Protein AF-A0AAE0LJ92-F1 (afdb_monomer_lite)

Organism: NCBI:txid36881

Sequence (411 aa):
MALRVVSTETVKILVSGDVKGQFKKLFSSVDKVNKKAGPFAALFCVGQFFGATGETDELLPYLEGSKTIPVPTYFIYGNEISSSGIAELLGHRMEAGGELCPNLTFLGRQGIKEISGLSVCFLSGRYDDESYREPKKSLEGDSIDTCYHESEVDELIAKASESFVVGHDILLTSEWGQGFHRLLPLEASIPMHGPLERAGSPAVARLASEADFRYHFVGTLNVHYQLAPFQNKVHSTRLYGMGALGNAGKVKAMQGFSVPPVKTAPRSAFAEEKEKATLNPYTRAPTAHGEADEEEVPEAPHTEEDYNVQNISAPGESMQCSVQSILGNAAAKFDVEDAGAGGPQAPNARVFGAMSQAQAKQLHDEQAAAEAEAREMAEAAKAPKRVSLYQFNQPKPKGKRGGNSPKRVKW

pLDDT: mean 73.05, std 26.52, range [24.22, 98.81]

Radius of gyration: 30.48 Å; chains: 1; bounding box: 136×65×80 Å

Structure (mmCIF, N/CA/C/O backbone):
data_AF-A0AAE0LJ92-F1
#
_entry.id   AF-A0AAE0LJ92-F1
#
loop_
_atom_site.group_PDB
_atom_site.id
_atom_site.type_symbol
_atom_site.label_atom_id
_atom_site.label_alt_id
_atom_site.label_comp_id
_atom_site.label_asym_id
_atom_site.label_entity_id
_atom_site.label_seq_id
_atom_site.pdbx_PDB_ins_code
_atom_site.Cartn_x
_atom_site.Cartn_y
_atom_site.Cartn_z
_atom_site.occupancy
_atom_site.B_iso_or_equiv
_atom_site.auth_seq_id
_atom_site.auth_comp_id
_atom_site.auth_asym_id
_atom_site.auth_atom_id
_atom_site.pdbx_PDB_model_num
ATOM 1 N N . MET A 1 1 ? -17.964 13.940 37.380 1.00 41.47 1 MET A N 1
ATOM 2 C CA . MET A 1 1 ? -17.075 13.709 36.221 1.00 41.47 1 MET A CA 1
ATOM 3 C C . MET A 1 1 ? -17.784 12.767 35.266 1.00 41.47 1 MET A C 1
ATOM 5 O O . MET A 1 1 ? -17.975 11.612 35.615 1.00 41.47 1 MET A O 1
ATOM 9 N N . ALA A 1 2 ? -18.258 13.262 34.123 1.00 37.03 2 ALA A N 1
ATOM 10 C CA . ALA A 1 2 ? -18.837 12.397 33.100 1.00 37.03 2 ALA A CA 1
ATOM 11 C C . ALA A 1 2 ? -17.706 11.575 32.466 1.00 37.03 2 ALA A C 1
ATOM 13 O O . ALA A 1 2 ? -16.767 12.157 31.920 1.00 37.03 2 ALA A O 1
ATOM 14 N N . LEU A 1 3 ? -17.776 10.242 32.564 1.00 39.53 3 LEU A N 1
ATOM 15 C CA . LEU A 1 3 ? -16.951 9.357 31.746 1.00 39.53 3 LEU A CA 1
ATOM 16 C C . LEU A 1 3 ? -17.258 9.686 30.285 1.00 39.53 3 LEU A C 1
ATOM 18 O O . LEU A 1 3 ? -18.355 9.428 29.790 1.00 39.53 3 LEU A O 1
ATOM 22 N N . ARG A 1 4 ? -16.293 10.311 29.611 1.00 42.41 4 ARG A N 1
ATOM 23 C CA . ARG A 1 4 ? -16.346 10.539 28.173 1.00 42.41 4 ARG A CA 1
ATOM 24 C C . ARG A 1 4 ? -16.295 9.154 27.536 1.00 42.41 4 ARG A C 1
ATOM 26 O O . ARG A 1 4 ? -15.264 8.491 27.588 1.00 42.41 4 ARG A O 1
ATOM 33 N N . VAL A 1 5 ? -17.422 8.696 26.997 1.00 44.03 5 VAL A N 1
ATOM 34 C CA . VAL A 1 5 ? -17.447 7.550 26.087 1.00 44.03 5 VAL A CA 1
ATOM 35 C C . VAL A 1 5 ? -16.518 7.932 24.940 1.00 44.03 5 VAL A C 1
ATOM 37 O O . VAL A 1 5 ? -16.826 8.846 24.175 1.00 44.03 5 VAL A O 1
ATOM 40 N N . VAL A 1 6 ? -15.331 7.326 24.887 1.00 47.19 6 VAL A N 1
ATOM 41 C CA . VAL A 1 6 ? -14.399 7.521 23.777 1.00 47.19 6 VAL A CA 1
ATOM 42 C C . VAL A 1 6 ? -15.048 6.846 22.577 1.00 47.19 6 VAL A C 1
ATOM 44 O O . VAL A 1 6 ? -15.003 5.627 22.433 1.00 47.19 6 VAL A O 1
ATOM 47 N N . SER A 1 7 ? -15.757 7.643 21.781 1.00 45.09 7 SER A N 1
ATOM 48 C CA . SER A 1 7 ? -16.254 7.247 20.469 1.00 45.09 7 SER A CA 1
ATOM 49 C C . SER A 1 7 ? -15.072 6.713 19.662 1.00 45.09 7 SER A C 1
ATOM 51 O O . SER A 1 7 ? -14.090 7.425 19.453 1.00 45.09 7 SER A O 1
ATOM 53 N N . THR A 1 8 ? -15.136 5.452 19.244 1.00 57.91 8 THR A N 1
ATOM 54 C CA . THR A 1 8 ? -14.176 4.851 18.318 1.00 57.91 8 THR A CA 1
ATOM 55 C C . THR A 1 8 ? -14.492 5.340 16.911 1.00 57.91 8 THR A C 1
ATOM 57 O O . THR A 1 8 ? -15.072 4.622 16.100 1.00 57.91 8 THR A O 1
ATOM 60 N N . GLU A 1 9 ? -14.156 6.597 16.622 1.00 83.75 9 GLU A N 1
ATOM 61 C CA . GLU A 1 9 ? -14.313 7.137 15.275 1.00 83.75 9 GLU A CA 1
ATOM 62 C C . GLU A 1 9 ? -13.369 6.396 14.326 1.00 83.75 9 GLU A C 1
ATOM 64 O O . GLU A 1 9 ? -12.151 6.561 14.348 1.00 83.75 9 GLU A O 1
ATOM 69 N N . THR A 1 10 ? -13.945 5.508 13.520 1.00 91.75 10 THR A N 1
ATOM 70 C CA . THR A 1 10 ? -13.221 4.797 12.470 1.00 91.75 10 THR A CA 1
ATOM 71 C C . THR A 1 10 ? -13.106 5.666 11.230 1.00 91.75 10 THR A C 1
ATOM 73 O O . THR A 1 10 ? -14.090 6.277 10.805 1.00 91.75 10 THR A O 1
ATOM 76 N N . VAL A 1 11 ? -11.956 5.621 10.571 1.00 96.31 11 VAL A N 1
ATOM 77 C CA . VAL A 1 11 ? -11.729 6.277 9.284 1.00 96.31 11 VAL A CA 1
ATOM 78 C C . VAL A 1 11 ? -12.131 5.324 8.160 1.00 96.31 11 VAL A C 1
ATOM 80 O O . VAL A 1 11 ? -11.648 4.192 8.080 1.00 96.31 11 VAL A O 1
ATOM 83 N N . LYS A 1 12 ? -13.039 5.766 7.284 1.00 97.56 12 LYS A N 1
ATOM 84 C CA . LYS A 1 12 ? -13.438 5.000 6.097 1.00 97.56 12 LYS A CA 1
ATOM 85 C C . LYS A 1 12 ? -12.435 5.214 4.970 1.00 97.56 12 LYS A C 1
ATOM 87 O O . LYS A 1 12 ? -12.285 6.338 4.500 1.00 97.56 12 LYS A O 1
ATOM 92 N N . ILE A 1 13 ? -11.823 4.140 4.486 1.00 98.50 13 ILE A N 1
ATOM 93 C CA . ILE A 1 13 ? -10.860 4.175 3.376 1.00 98.50 13 ILE A CA 1
ATOM 94 C C . ILE A 1 13 ? -11.278 3.220 2.259 1.00 98.50 13 ILE A C 1
ATOM 96 O O . ILE A 1 13 ? -11.990 2.243 2.503 1.00 98.50 13 ILE A O 1
ATOM 100 N N . LEU A 1 14 ? -10.824 3.490 1.040 1.00 98.38 14 LEU A N 1
ATOM 101 C CA . LEU A 1 14 ? -10.830 2.541 -0.068 1.00 98.38 14 LEU A CA 1
ATOM 102 C C . LEU A 1 14 ? -9.412 2.045 -0.316 1.00 98.38 14 LEU A C 1
ATOM 104 O O . LEU A 1 14 ? -8.452 2.796 -0.182 1.00 98.38 14 LEU A O 1
ATOM 108 N N . VAL A 1 15 ? -9.296 0.790 -0.728 1.00 98.56 15 VAL A N 1
ATOM 109 C CA . VAL A 1 15 ? -8.042 0.214 -1.205 1.00 98.56 15 VAL A CA 1
ATOM 110 C C . VAL A 1 15 ? -8.288 -0.394 -2.576 1.00 98.56 15 VAL A C 1
ATOM 112 O O . VAL A 1 15 ? -9.278 -1.110 -2.758 1.00 98.56 15 VAL A O 1
ATOM 115 N N . SER A 1 16 ? -7.402 -0.101 -3.523 1.00 98.31 16 SER A N 1
ATOM 116 C CA . SER A 1 16 ? -7.317 -0.728 -4.840 1.00 98.31 16 SER A CA 1
ATOM 117 C C . SER A 1 16 ? -6.001 -1.491 -4.954 1.00 98.31 16 SER A C 1
ATOM 119 O O . SER A 1 16 ? -4.976 -0.979 -4.515 1.00 98.31 16 SER A O 1
ATOM 121 N N . GLY A 1 17 ? -6.030 -2.681 -5.551 1.00 97.38 17 GLY A N 1
ATOM 122 C CA . GLY A 1 17 ? -4.827 -3.364 -6.035 1.00 97.38 17 GLY A CA 1
ATOM 123 C C . GLY A 1 17 ? -4.329 -2.753 -7.342 1.00 97.38 17 GLY A C 1
ATOM 124 O O . GLY A 1 17 ? -4.585 -1.574 -7.610 1.00 97.38 17 GLY A O 1
ATOM 125 N N . ASP A 1 18 ? -3.691 -3.575 -8.179 1.00 95.88 18 ASP A N 1
ATOM 126 C CA . ASP A 1 18 ? -3.011 -3.111 -9.389 1.00 95.88 18 ASP A CA 1
ATOM 127 C C . ASP A 1 18 ? -3.967 -2.363 -10.325 1.00 95.88 18 ASP A C 1
ATOM 129 O O . ASP A 1 18 ? -4.952 -2.914 -10.824 1.00 95.88 18 ASP A O 1
ATOM 133 N N . VAL A 1 19 ? -3.674 -1.092 -10.575 1.00 95.81 19 VAL A N 1
ATOM 134 C CA . VAL A 1 19 ? -4.451 -0.224 -11.461 1.00 95.81 19 VAL A CA 1
ATOM 135 C C . VAL A 1 19 ? -4.045 -0.429 -12.915 1.00 95.81 19 VAL A C 1
ATOM 137 O O . VAL A 1 19 ? -4.914 -0.392 -13.791 1.00 95.81 19 VAL A O 1
ATOM 140 N N . LYS A 1 20 ? -2.753 -0.681 -13.169 1.00 93.62 20 LYS A N 1
ATOM 141 C CA . LYS A 1 20 ? -2.188 -0.924 -14.505 1.00 93.62 20 LYS A CA 1
ATOM 142 C C . LYS A 1 20 ? -2.614 0.128 -15.542 1.00 93.62 20 LYS A C 1
ATOM 144 O O . LYS A 1 20 ? -3.001 -0.215 -16.655 1.00 93.62 20 LYS A O 1
ATOM 149 N N . GLY A 1 21 ? -2.653 1.404 -15.151 1.00 93.31 21 GLY A N 1
ATOM 150 C CA . GLY A 1 21 ? -3.035 2.510 -16.038 1.00 93.31 21 GLY A CA 1
ATOM 151 C C . GLY A 1 21 ? -4.532 2.635 -16.368 1.00 93.31 21 GLY A C 1
ATOM 152 O O . GLY A 1 21 ? -4.916 3.554 -17.084 1.00 93.31 21 GLY A O 1
ATOM 153 N N . GLN A 1 22 ? -5.416 1.778 -15.833 1.00 94.06 22 GLN A N 1
ATOM 154 C CA . GLN A 1 22 ? -6.868 1.825 -16.099 1.00 94.06 22 GLN A CA 1
ATOM 155 C C . GLN A 1 22 ? -7.587 2.941 -15.304 1.00 94.06 22 GLN A C 1
ATOM 157 O O . GLN A 1 22 ? -8.557 2.691 -14.573 1.00 94.06 22 GLN A O 1
ATOM 162 N N . PHE A 1 23 ? -7.129 4.189 -15.420 1.00 95.62 23 PHE A N 1
ATOM 163 C CA . PHE A 1 23 ? -7.570 5.319 -14.595 1.00 95.62 23 PHE A CA 1
ATOM 164 C C . PHE A 1 23 ? -9.049 5.669 -14.785 1.00 95.62 23 PHE A C 1
ATOM 166 O O . PHE A 1 23 ? -9.761 5.942 -13.814 1.00 95.62 23 PHE A O 1
ATOM 173 N N . LYS A 1 24 ? -9.577 5.585 -16.013 1.00 94.81 24 LYS A N 1
ATOM 174 C CA . LYS A 1 24 ? -11.007 5.807 -16.282 1.00 94.81 24 LYS A CA 1
ATOM 175 C C . LYS A 1 24 ? -11.878 4.815 -15.515 1.00 94.81 24 LYS A C 1
ATOM 177 O O . LYS A 1 24 ? -12.923 5.182 -14.968 1.00 94.81 24 LYS A O 1
ATOM 182 N N . LYS A 1 25 ? -11.457 3.551 -15.468 1.00 95.56 25 LYS A N 1
ATOM 183 C CA . LYS A 1 25 ? -12.170 2.482 -14.763 1.00 95.56 25 LYS A CA 1
ATOM 184 C C . LYS A 1 25 ? -12.041 2.622 -13.254 1.00 95.56 25 LYS A C 1
ATOM 186 O O . LYS A 1 25 ? -13.049 2.451 -12.561 1.00 95.56 25 LYS A O 1
ATOM 191 N N . LEU A 1 26 ? -10.841 2.948 -12.770 1.00 97.56 26 LEU A N 1
ATOM 192 C CA . LEU A 1 26 ? -10.567 3.224 -11.363 1.00 97.56 26 LEU A CA 1
ATOM 193 C C . LEU A 1 26 ? -11.515 4.314 -10.863 1.00 97.56 26 LEU A C 1
ATOM 195 O O . LEU A 1 26 ? -12.398 4.030 -10.055 1.00 97.56 26 LEU A O 1
ATOM 199 N N . PHE A 1 27 ? -11.416 5.530 -11.402 1.00 97.62 27 PHE A N 1
ATOM 200 C CA . PHE A 1 27 ? -12.156 6.674 -10.873 1.00 97.62 27 PHE A CA 1
ATOM 201 C C . PHE A 1 27 ? -13.670 6.567 -11.090 1.00 97.62 27 PHE A C 1
ATOM 203 O O . PHE A 1 27 ? -14.437 6.960 -10.212 1.00 97.62 27 PHE A O 1
ATOM 210 N N . SER A 1 28 ? -14.132 5.934 -12.178 1.00 96.62 28 SER A N 1
ATOM 211 C CA . SER A 1 28 ? -15.562 5.624 -12.343 1.00 96.62 28 SER A CA 1
ATOM 212 C C . SER A 1 28 ? -16.078 4.646 -11.280 1.00 96.62 28 SER A C 1
ATOM 214 O O . SER A 1 28 ? -17.209 4.779 -10.808 1.00 96.62 28 SER A O 1
ATOM 216 N N . SER A 1 29 ? -15.271 3.653 -10.895 1.00 96.50 29 SER A N 1
ATOM 217 C CA . SER A 1 29 ? -15.634 2.695 -9.845 1.00 96.50 29 SER A CA 1
ATOM 218 C C . SER A 1 29 ? -15.606 3.350 -8.466 1.00 96.50 29 SER A C 1
ATOM 220 O O . SER A 1 29 ? -16.541 3.159 -7.688 1.00 96.50 29 SER A O 1
ATOM 222 N N . VAL A 1 30 ? -14.592 4.176 -8.194 1.00 97.88 30 VAL A N 1
ATOM 223 C CA . VAL A 1 30 ? -14.462 4.944 -6.948 1.00 97.88 30 VAL A CA 1
ATOM 224 C C . VAL A 1 30 ? -15.658 5.871 -6.764 1.00 97.88 30 VAL A C 1
ATOM 226 O O . VAL A 1 30 ? -16.274 5.838 -5.706 1.00 97.88 30 VAL A O 1
ATOM 229 N N . ASP A 1 31 ? -16.052 6.632 -7.789 1.00 97.56 31 ASP A N 1
ATOM 230 C CA . ASP A 1 31 ? -17.214 7.527 -7.723 1.00 97.56 31 ASP A CA 1
ATOM 231 C C . ASP A 1 31 ? -18.503 6.771 -7.351 1.00 97.56 31 ASP A C 1
ATOM 233 O O . ASP A 1 31 ? -19.229 7.158 -6.432 1.00 97.56 31 ASP A O 1
ATOM 237 N N . LYS A 1 32 ? -18.756 5.624 -7.997 1.00 97.00 32 LYS A N 1
ATOM 238 C CA . LYS A 1 32 ? -19.926 4.777 -7.703 1.00 97.00 32 LYS A CA 1
ATOM 239 C C . LYS A 1 32 ? -19.907 4.240 -6.274 1.00 97.00 32 LYS A C 1
ATOM 241 O O . LYS A 1 32 ? -20.937 4.251 -5.598 1.00 97.00 32 LYS A O 1
ATOM 246 N N . VAL A 1 33 ? -18.758 3.741 -5.817 1.00 96.69 33 VAL A N 1
ATOM 247 C CA . VAL A 1 33 ? -18.619 3.173 -4.470 1.00 96.69 33 VAL A CA 1
ATOM 248 C C . VAL A 1 33 ? -18.719 4.271 -3.413 1.00 96.69 33 VAL A C 1
ATOM 250 O O . VAL A 1 33 ? -19.423 4.084 -2.422 1.00 96.69 33 VAL A O 1
ATOM 253 N N . ASN A 1 34 ? -18.109 5.434 -3.646 1.00 97.00 34 ASN A N 1
ATOM 254 C CA . ASN A 1 34 ? -18.162 6.580 -2.743 1.00 97.00 34 ASN A CA 1
ATOM 255 C C . ASN A 1 34 ? -19.590 7.116 -2.586 1.00 97.00 34 ASN A C 1
ATOM 257 O O . ASN A 1 34 ? -20.046 7.308 -1.463 1.00 97.00 34 ASN A O 1
ATOM 261 N N . LYS A 1 35 ? -20.354 7.233 -3.679 1.00 96.81 35 LYS A N 1
ATOM 262 C CA . LYS A 1 35 ? -21.781 7.604 -3.621 1.00 96.81 35 LYS A CA 1
ATOM 263 C C . LYS A 1 35 ? -22.635 6.599 -2.845 1.00 96.81 35 LYS A C 1
ATOM 265 O O . LYS A 1 35 ? -23.624 6.982 -2.232 1.00 96.81 35 LYS A O 1
ATOM 270 N N . LYS A 1 36 ? -22.276 5.311 -2.883 1.00 96.31 36 LYS A N 1
ATOM 271 C CA . LYS A 1 36 ? -23.058 4.237 -2.253 1.00 96.31 36 LYS A CA 1
ATOM 272 C C . LYS A 1 36 ? -22.719 4.005 -0.778 1.00 96.31 36 LYS A C 1
ATOM 274 O O . LYS A 1 36 ? -23.617 3.707 0.002 1.00 96.31 36 LYS A O 1
ATOM 279 N N . ALA A 1 37 ? -21.439 4.041 -0.416 1.00 94.19 37 ALA A N 1
AT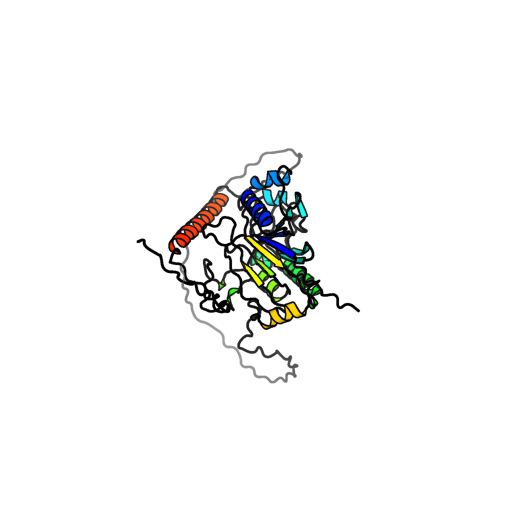OM 280 C CA . ALA A 1 37 ? -20.940 3.588 0.888 1.00 94.19 37 ALA A CA 1
ATOM 281 C C . ALA A 1 37 ? -20.030 4.606 1.600 1.00 94.19 37 ALA A C 1
ATOM 283 O O . ALA A 1 37 ? -19.603 4.364 2.738 1.00 94.19 37 ALA A O 1
ATOM 284 N N . GLY A 1 38 ? -19.737 5.727 0.937 1.00 92.62 38 GLY A N 1
ATOM 285 C CA . GLY A 1 38 ? -18.906 6.799 1.458 1.00 92.62 38 GLY A CA 1
ATOM 286 C C . GLY A 1 38 ? -19.625 7.703 2.474 1.00 92.62 38 GLY A C 1
ATOM 287 O O . GLY A 1 38 ? -20.641 7.306 3.055 1.00 92.62 38 GLY A O 1
ATOM 288 N N . PRO A 1 39 ? -19.084 8.906 2.728 1.00 95.38 39 PRO A N 1
ATOM 289 C CA . PRO A 1 39 ? -17.839 9.417 2.149 1.00 95.38 39 PRO A CA 1
ATOM 290 C C . PRO A 1 39 ? -16.621 8.606 2.620 1.00 95.38 39 PRO A C 1
ATOM 292 O O . PRO A 1 39 ? -16.528 8.236 3.791 1.00 95.38 39 PRO A O 1
ATOM 295 N N . PHE A 1 40 ? -15.707 8.301 1.698 1.00 97.75 40 PHE A N 1
ATOM 296 C CA . PHE A 1 40 ? -14.386 7.757 2.021 1.00 97.75 40 PHE A CA 1
ATOM 297 C C . PHE A 1 40 ? -13.382 8.899 2.169 1.00 97.75 40 PHE A C 1
ATOM 299 O O . PHE A 1 40 ? -13.394 9.838 1.377 1.00 97.75 40 PHE A O 1
ATOM 306 N N . ALA A 1 41 ? -12.524 8.810 3.181 1.00 98.06 41 ALA A N 1
ATOM 307 C CA . ALA A 1 41 ? -11.525 9.829 3.483 1.00 98.06 41 ALA A CA 1
ATOM 308 C C . ALA A 1 41 ? -10.308 9.753 2.548 1.00 98.06 41 ALA A C 1
ATOM 310 O O . ALA A 1 41 ? -9.746 10.784 2.193 1.00 98.06 41 ALA A O 1
ATOM 311 N N . ALA A 1 42 ? -9.927 8.541 2.136 1.00 98.44 42 ALA A N 1
ATOM 312 C CA . ALA A 1 42 ? -8.786 8.293 1.263 1.00 98.44 42 ALA A CA 1
ATOM 313 C C . ALA A 1 42 ? -8.989 7.025 0.419 1.00 98.44 42 ALA A C 1
ATOM 315 O O . ALA A 1 42 ? -9.688 6.092 0.831 1.00 98.44 42 ALA A O 1
ATOM 316 N N . LEU A 1 43 ? -8.347 6.992 -0.747 1.00 98.75 43 LEU A N 1
ATOM 317 C CA . LEU A 1 43 ? -8.131 5.814 -1.579 1.00 98.75 43 LEU A CA 1
ATOM 318 C C . LEU A 1 43 ? -6.633 5.495 -1.602 1.00 98.75 43 LEU A C 1
ATOM 320 O O . LEU A 1 43 ? -5.845 6.341 -2.004 1.00 98.75 43 LEU A O 1
ATOM 324 N N . PHE A 1 44 ? -6.256 4.273 -1.238 1.00 98.81 44 PHE A N 1
ATOM 325 C CA . PHE A 1 44 ? -4.891 3.765 -1.375 1.00 98.81 44 PHE A CA 1
ATOM 326 C C . PHE A 1 44 ? -4.804 2.797 -2.554 1.00 98.81 44 PHE A C 1
ATOM 328 O O . PHE A 1 44 ? -5.530 1.804 -2.588 1.00 98.81 44 PHE A O 1
ATOM 335 N N . CYS A 1 45 ? -3.934 3.075 -3.520 1.00 98.44 45 CYS A N 1
ATOM 336 C CA . CYS A 1 45 ? -3.631 2.167 -4.624 1.00 98.44 45 CYS A CA 1
ATOM 337 C C . CYS A 1 45 ? -2.300 1.462 -4.342 1.00 98.44 45 CYS A C 1
ATOM 339 O O . CYS A 1 45 ? -1.273 2.126 -4.199 1.00 98.44 45 CYS A O 1
ATOM 341 N N . VAL A 1 46 ? -2.344 0.133 -4.237 1.00 97.50 46 VAL A N 1
ATOM 342 C CA . VAL A 1 46 ? -1.182 -0.737 -4.007 1.00 97.50 46 VAL A CA 1
ATOM 343 C C . VAL A 1 46 ? -0.894 -1.587 -5.240 1.00 97.50 46 VAL A C 1
ATOM 345 O O . VAL A 1 46 ? -1.800 -1.877 -6.021 1.00 97.50 46 VAL A O 1
ATOM 348 N N . GLY A 1 47 ? 0.354 -2.022 -5.401 1.00 92.81 47 GLY A N 1
ATOM 349 C CA . GLY A 1 47 ? 0.791 -2.733 -6.601 1.00 92.81 47 GLY A CA 1
ATOM 350 C C . GLY A 1 47 ? 1.115 -1.778 -7.747 1.00 92.81 47 GLY A C 1
ATOM 351 O O . GLY A 1 47 ? 1.516 -0.639 -7.522 1.00 92.81 47 GLY A O 1
ATOM 352 N N . GLN A 1 48 ? 0.946 -2.250 -8.981 1.00 93.88 48 GLN A N 1
ATOM 353 C CA . GLN A 1 48 ? 1.270 -1.469 -10.177 1.00 93.88 48 GLN A CA 1
ATOM 354 C C . GLN A 1 48 ? 0.208 -0.396 -10.429 1.00 93.88 48 GLN A C 1
ATOM 356 O O . GLN A 1 48 ? -0.952 -0.711 -10.721 1.00 93.88 48 GLN A O 1
ATOM 361 N N . PHE A 1 49 ? 0.586 0.876 -10.341 1.00 95.00 49 PHE A N 1
ATOM 362 C CA . PHE A 1 49 ? -0.331 1.992 -10.552 1.00 95.00 49 PHE A CA 1
ATOM 363 C C . PHE A 1 49 ? -0.442 2.362 -12.036 1.00 95.00 49 PHE A C 1
ATOM 365 O O . PHE A 1 49 ? -1.547 2.493 -12.575 1.00 95.00 49 PHE A O 1
ATOM 372 N N . PHE A 1 50 ? 0.696 2.477 -12.716 1.00 93.12 50 PHE A N 1
ATOM 373 C CA . PHE A 1 50 ? 0.753 2.833 -14.134 1.00 93.12 50 PHE A CA 1
ATOM 374 C C . PHE A 1 50 ? 0.734 1.602 -15.051 1.00 93.12 50 PHE A C 1
ATOM 376 O O . PHE A 1 50 ? 0.852 0.463 -14.601 1.00 93.12 50 PHE A O 1
ATOM 383 N N . GLY A 1 51 ? 0.520 1.829 -16.348 1.00 88.50 51 GLY A N 1
ATOM 384 C CA . GLY A 1 51 ? 0.617 0.782 -17.365 1.00 88.50 51 GLY A CA 1
ATOM 385 C C . GLY A 1 51 ? 2.074 0.444 -17.686 1.00 88.50 51 GLY A C 1
ATOM 386 O O . GLY A 1 51 ? 2.939 1.314 -17.632 1.00 88.50 51 GLY A O 1
ATOM 387 N N . ALA A 1 52 ? 2.339 -0.806 -18.072 1.00 80.62 52 ALA A N 1
ATOM 388 C CA . ALA A 1 52 ? 3.688 -1.274 -18.406 1.00 80.62 52 ALA A CA 1
ATOM 389 C C . ALA A 1 52 ? 4.323 -0.524 -19.594 1.00 80.62 52 ALA A C 1
ATOM 391 O O . ALA A 1 52 ? 5.543 -0.431 -19.682 1.00 80.62 52 ALA A O 1
ATOM 392 N N . THR A 1 53 ? 3.505 0.026 -20.495 1.00 77.25 53 THR A N 1
ATOM 393 C CA . THR A 1 53 ? 3.957 0.789 -21.667 1.00 77.25 53 THR A CA 1
ATOM 394 C C . THR A 1 53 ? 4.290 2.249 -21.357 1.00 77.25 53 THR A C 1
ATOM 396 O O . THR A 1 53 ? 4.739 2.966 -22.245 1.00 77.25 53 THR A O 1
ATOM 399 N N . GLY A 1 54 ? 4.079 2.715 -20.120 1.00 71.50 54 GLY A N 1
ATOM 400 C CA . GLY A 1 54 ? 4.320 4.114 -19.758 1.00 71.50 54 GLY A CA 1
ATOM 401 C C . GLY A 1 54 ? 3.276 5.099 -20.274 1.00 71.50 54 GLY A C 1
ATOM 402 O O . GLY A 1 54 ? 3.439 6.307 -20.110 1.00 71.50 54 GLY A O 1
ATOM 403 N N . GLU A 1 55 ? 2.201 4.608 -20.890 1.00 75.12 55 GLU A N 1
ATOM 404 C CA . GLU A 1 55 ? 1.127 5.447 -21.410 1.00 75.12 55 GLU A CA 1
ATOM 405 C C . GLU A 1 55 ? 0.357 6.110 -20.264 1.00 75.12 55 GLU A C 1
ATOM 407 O O . GLU A 1 55 ? -0.119 5.458 -19.328 1.00 75.12 55 GLU A O 1
ATOM 412 N N . THR A 1 56 ? 0.220 7.433 -20.350 1.00 80.88 56 THR A N 1
ATOM 413 C CA . THR A 1 56 ? -0.482 8.251 -19.350 1.00 80.88 56 THR A CA 1
ATOM 414 C C . THR A 1 56 ? -1.679 8.999 -19.940 1.00 80.88 56 THR A C 1
ATOM 416 O O . THR A 1 56 ? -2.277 9.831 -19.261 1.00 80.88 56 THR A O 1
ATOM 419 N N . ASP A 1 57 ? -2.110 8.651 -21.157 1.00 86.81 57 ASP A N 1
ATOM 420 C CA . ASP A 1 57 ? -3.202 9.312 -21.888 1.00 86.81 57 ASP A CA 1
ATOM 421 C C . ASP A 1 57 ? -4.518 9.353 -21.098 1.00 86.81 57 ASP A C 1
ATOM 423 O O . ASP A 1 57 ? -5.219 10.365 -21.074 1.00 86.81 57 ASP A O 1
ATOM 427 N N . GLU A 1 58 ? -4.858 8.268 -20.390 1.00 91.31 58 GLU A N 1
ATOM 428 C CA . GLU A 1 58 ? -6.048 8.238 -19.531 1.00 91.31 58 GLU A CA 1
ATOM 429 C C . GLU A 1 58 ? -5.927 9.150 -18.298 1.00 91.31 58 GLU A C 1
ATOM 431 O O . GLU A 1 58 ? -6.952 9.530 -17.718 1.00 91.31 58 GLU A O 1
ATOM 436 N N . LEU A 1 59 ? -4.699 9.490 -17.894 1.00 92.06 59 LEU A N 1
ATOM 437 C CA . LEU A 1 59 ? -4.397 10.354 -16.758 1.00 92.06 59 LEU A CA 1
ATOM 438 C C . LEU A 1 59 ? -4.373 11.840 -17.146 1.00 92.06 59 LEU A C 1
ATOM 440 O O . LEU A 1 59 ? -4.764 12.665 -16.319 1.00 92.06 59 LEU A O 1
ATOM 444 N N . LEU A 1 60 ? -3.998 12.179 -18.389 1.00 92.81 60 LEU A N 1
ATOM 445 C CA . LEU A 1 60 ? -3.875 13.564 -18.881 1.00 92.81 60 LEU A CA 1
ATOM 446 C C . LEU A 1 60 ? -5.075 14.462 -18.524 1.00 92.81 60 LEU A C 1
ATOM 448 O O . LEU A 1 60 ? -4.851 15.528 -17.951 1.00 92.81 60 LEU A O 1
ATOM 452 N N . PRO A 1 61 ? -6.348 14.046 -18.710 1.00 95.44 61 PRO A N 1
ATOM 453 C CA . PRO A 1 61 ? -7.488 14.896 -18.364 1.00 95.44 61 PRO A CA 1
ATOM 454 C C . PRO A 1 61 ? -7.550 15.287 -16.880 1.00 95.44 61 PRO A C 1
ATOM 456 O O . PRO A 1 61 ? -8.107 16.327 -16.537 1.00 95.44 61 PRO A O 1
ATOM 459 N N . TYR A 1 62 ? -7.017 14.451 -15.986 1.00 95.75 62 TYR A N 1
ATOM 460 C CA . TYR A 1 62 ? -6.962 14.741 -14.553 1.00 95.75 62 TYR A CA 1
ATOM 461 C C . TYR A 1 62 ? -5.780 15.654 -14.216 1.00 95.75 62 TYR A C 1
ATOM 463 O O . TYR A 1 62 ? -5.936 16.567 -13.409 1.00 95.75 62 TYR A O 1
ATOM 471 N N . LEU A 1 63 ? -4.634 15.455 -14.878 1.00 93.50 63 LEU A N 1
ATOM 472 C CA . LEU A 1 63 ? -3.452 16.311 -14.728 1.00 93.50 63 LEU A CA 1
ATOM 473 C C . LEU A 1 63 ? -3.728 17.746 -15.194 1.00 93.50 63 LEU A C 1
ATOM 475 O O . LEU A 1 63 ? -3.368 18.700 -14.512 1.00 93.50 63 LEU A O 1
ATOM 479 N N . GLU A 1 64 ? -4.434 17.896 -16.314 1.00 94.56 64 GLU A N 1
ATOM 480 C CA . GLU A 1 64 ? -4.849 19.188 -16.876 1.00 94.56 64 GLU A CA 1
ATOM 481 C C . GLU A 1 64 ? -6.042 19.817 -16.133 1.00 94.56 64 GLU A C 1
ATOM 483 O O . GLU A 1 64 ? -6.415 20.959 -16.396 1.00 94.56 64 GLU A O 1
ATOM 488 N N . GLY A 1 65 ? -6.682 19.073 -15.223 1.00 93.88 65 GLY A N 1
ATOM 489 C CA . GLY A 1 65 ? -7.829 19.540 -14.443 1.00 93.88 65 GLY A CA 1
ATOM 490 C C . GLY A 1 65 ? -9.170 19.550 -15.189 1.00 93.88 65 GLY A C 1
ATOM 491 O O . GLY A 1 65 ? -10.162 20.044 -14.652 1.00 93.88 65 GLY A O 1
ATOM 492 N N . SER A 1 66 ? -9.252 18.979 -16.395 1.00 95.56 66 SER A N 1
ATOM 493 C CA . SER A 1 66 ? -10.526 18.818 -17.118 1.00 95.56 66 SER A CA 1
ATOM 494 C C . SER A 1 66 ? -11.437 17.748 -16.496 1.00 95.56 66 SER A C 1
ATOM 496 O O . SER A 1 66 ? -12.656 17.771 -16.685 1.00 95.56 66 SER A O 1
ATOM 498 N N . LYS A 1 67 ? -10.869 16.823 -15.712 1.00 96.06 67 LYS A N 1
ATOM 499 C CA . LYS A 1 67 ? -11.594 15.878 -14.856 1.00 96.06 67 LYS A CA 1
ATOM 500 C C . LYS A 1 67 ? -11.118 15.965 -13.415 1.00 96.06 67 LYS A C 1
ATOM 502 O O . LYS A 1 67 ? -9.956 16.236 -13.141 1.00 96.06 67 LYS A O 1
ATOM 507 N N . THR A 1 68 ? -12.021 15.654 -12.492 1.00 96.50 68 THR A N 1
ATOM 508 C CA . THR A 1 68 ? -11.735 15.632 -11.058 1.00 96.50 68 THR A CA 1
ATOM 509 C C . THR A 1 68 ? -11.674 14.207 -10.525 1.00 96.50 68 THR A C 1
ATOM 511 O O . THR A 1 68 ? -12.375 13.306 -10.996 1.00 96.50 68 THR A O 1
ATOM 514 N N . ILE A 1 69 ? -10.831 14.006 -9.516 1.00 97.56 69 ILE A N 1
ATOM 515 C CA . ILE A 1 69 ? -10.710 12.736 -8.804 1.00 97.56 69 ILE A CA 1
ATOM 516 C C . ILE A 1 69 ? -11.627 12.785 -7.569 1.00 97.56 69 ILE A C 1
ATOM 518 O O . ILE A 1 69 ? -11.501 13.702 -6.751 1.00 97.56 69 ILE A O 1
ATOM 522 N N . PRO A 1 70 ? -12.572 11.833 -7.424 1.00 96.44 70 PRO A N 1
ATOM 523 C CA . PRO A 1 70 ? -13.689 11.938 -6.477 1.00 96.44 70 PRO A CA 1
ATOM 524 C C . PRO A 1 70 ? -13.311 11.731 -5.002 1.00 96.44 70 PRO A C 1
ATOM 526 O O . PRO A 1 70 ? -14.098 12.077 -4.124 1.00 96.44 70 PRO A O 1
ATOM 529 N N . VAL A 1 71 ? -12.157 11.119 -4.725 1.00 98.06 71 VAL A N 1
ATOM 530 C CA . VAL A 1 71 ? -11.645 10.822 -3.377 1.00 98.06 71 VAL A CA 1
ATOM 531 C C . VAL A 1 71 ? -10.134 11.074 -3.383 1.00 98.06 71 VAL A C 1
ATOM 533 O O . VAL A 1 71 ? -9.494 10.636 -4.341 1.00 98.06 71 VAL A O 1
ATOM 536 N N . PRO A 1 72 ? -9.545 11.714 -2.351 1.00 98.56 72 PRO A N 1
ATOM 537 C CA . PRO A 1 72 ? -8.092 11.844 -2.225 1.00 98.56 72 PRO A CA 1
ATOM 538 C C . PRO A 1 72 ? -7.395 10.495 -2.425 1.00 98.56 72 PRO A C 1
ATOM 540 O O . PRO A 1 72 ? -7.633 9.546 -1.678 1.00 98.56 72 PRO A O 1
ATOM 543 N N . THR A 1 73 ? -6.597 10.393 -3.483 1.00 98.69 73 THR A N 1
ATOM 544 C CA . THR A 1 73 ? -5.996 9.150 -3.964 1.00 98.69 73 THR A CA 1
ATOM 545 C C . THR A 1 73 ? -4.497 9.182 -3.731 1.00 98.69 73 THR A C 1
ATOM 547 O O . THR A 1 73 ? -3.801 10.079 -4.198 1.00 98.69 73 THR A O 1
ATOM 550 N N . TYR A 1 74 ? -4.007 8.171 -3.031 1.00 98.75 74 TYR A N 1
ATOM 551 C CA . TYR A 1 74 ? -2.609 7.974 -2.697 1.00 98.75 74 TYR A CA 1
ATOM 552 C C . TYR A 1 74 ? -2.138 6.676 -3.328 1.00 98.75 74 TYR A C 1
ATOM 554 O O . TYR A 1 74 ? -2.832 5.661 -3.237 1.00 98.75 74 TYR A O 1
ATOM 562 N N . PHE A 1 75 ? -0.972 6.690 -3.959 1.00 98.31 75 PHE A N 1
ATOM 563 C CA . PHE A 1 75 ? -0.439 5.495 -4.600 1.00 98.31 75 PHE A CA 1
ATOM 564 C C . PHE A 1 75 ? 1.031 5.264 -4.265 1.00 98.31 75 PHE A C 1
ATOM 566 O O . PHE A 1 75 ? 1.799 6.203 -4.028 1.00 98.31 75 PHE A O 1
ATOM 573 N N . ILE A 1 76 ? 1.377 3.983 -4.258 1.00 97.38 76 ILE A N 1
ATOM 574 C CA . ILE A 1 76 ? 2.731 3.461 -4.434 1.00 97.38 76 ILE A CA 1
ATOM 575 C C . ILE A 1 76 ? 2.836 2.860 -5.839 1.00 97.38 76 ILE A C 1
ATOM 577 O O . ILE A 1 76 ? 1.828 2.744 -6.537 1.00 97.38 76 ILE A O 1
ATOM 581 N N . TYR A 1 77 ? 4.042 2.484 -6.245 1.00 92.94 77 TYR A N 1
ATOM 582 C CA . TYR A 1 77 ? 4.291 1.839 -7.534 1.00 92.94 77 TYR A CA 1
ATOM 583 C C . TYR A 1 77 ? 4.959 0.473 -7.355 1.00 92.94 77 TYR A C 1
ATOM 585 O O . TYR A 1 77 ? 5.514 0.180 -6.292 1.00 92.94 77 TYR A O 1
ATOM 593 N N . GLY A 1 78 ? 4.905 -0.369 -8.386 1.00 90.38 78 GLY A N 1
ATOM 594 C CA . GLY A 1 78 ? 5.589 -1.659 -8.451 1.00 90.38 78 GLY A CA 1
ATOM 595 C C . GLY A 1 78 ? 6.899 -1.569 -9.232 1.00 90.38 78 GLY A C 1
ATOM 596 O O . GLY A 1 78 ? 7.896 -1.062 -8.740 1.00 90.38 78 GLY A O 1
ATOM 597 N N . ASN A 1 79 ? 6.916 -2.080 -10.457 1.00 84.69 79 ASN A N 1
ATOM 598 C CA . ASN A 1 79 ? 8.098 -2.124 -11.324 1.00 84.69 79 ASN A CA 1
ATOM 599 C C . ASN A 1 79 ? 7.913 -1.380 -12.653 1.00 84.69 79 ASN A C 1
ATOM 601 O O . ASN A 1 79 ? 8.788 -1.401 -13.513 1.00 84.69 79 ASN A O 1
ATOM 605 N N . GLU A 1 80 ? 6.767 -0.728 -12.820 1.00 84.25 80 GLU A N 1
ATOM 606 C CA . GLU A 1 80 ? 6.298 -0.147 -14.074 1.00 84.25 80 GLU A CA 1
ATOM 607 C C . GLU A 1 80 ? 6.931 1.211 -14.420 1.00 84.25 80 GLU A C 1
ATOM 609 O O . GLU A 1 80 ? 6.706 1.741 -15.505 1.00 84.25 80 GLU A O 1
ATOM 614 N N . ILE A 1 81 ? 7.738 1.783 -13.521 1.00 76.81 81 ILE A N 1
ATOM 615 C CA . ILE A 1 81 ? 8.330 3.124 -13.684 1.00 76.81 81 ILE A CA 1
ATOM 616 C C . ILE A 1 81 ? 9.547 3.128 -14.624 1.00 76.81 81 ILE A C 1
ATOM 618 O O . ILE A 1 81 ? 10.032 4.185 -15.010 1.00 76.81 81 ILE A O 1
ATOM 622 N N . SER A 1 82 ? 10.014 1.965 -15.080 1.00 68.19 82 SER A N 1
ATOM 623 C CA . SER A 1 82 ? 11.156 1.864 -16.002 1.00 68.19 82 SER A CA 1
ATOM 624 C C . SER A 1 82 ? 10.927 2.516 -17.377 1.00 68.19 82 SER A C 1
ATOM 626 O O . SER A 1 82 ? 11.871 2.656 -18.153 1.00 68.19 82 SER A O 1
ATOM 628 N N . SER A 1 83 ? 9.699 2.939 -17.691 1.00 67.12 83 SER A N 1
ATOM 629 C CA . SER A 1 83 ? 9.372 3.683 -18.909 1.00 67.12 83 SER A CA 1
ATOM 630 C C . SER A 1 83 ? 9.574 5.198 -18.735 1.00 67.12 83 SER A C 1
ATOM 632 O O . SER A 1 83 ? 9.167 5.799 -17.738 1.00 67.12 83 SER A O 1
ATOM 634 N N . SER A 1 84 ? 10.182 5.840 -19.740 1.00 63.47 84 SER A N 1
ATOM 635 C CA . SER A 1 84 ? 10.639 7.240 -19.673 1.00 63.47 84 SER A CA 1
ATOM 636 C C . SER A 1 84 ? 9.535 8.250 -19.333 1.00 63.47 84 SER A C 1
ATOM 638 O O . SER A 1 84 ? 9.787 9.210 -18.611 1.00 63.47 84 SER A O 1
ATOM 640 N N . GLY A 1 85 ? 8.300 8.022 -19.793 1.00 77.75 85 GLY A N 1
ATOM 641 C CA . GLY A 1 85 ? 7.185 8.947 -19.560 1.00 77.75 85 GLY A CA 1
ATOM 642 C C . GLY A 1 85 ? 6.739 9.033 -18.096 1.00 77.75 85 GLY A C 1
ATOM 643 O O . GLY A 1 85 ? 6.417 10.114 -17.607 1.00 77.75 85 GLY A O 1
ATOM 644 N N . ILE A 1 86 ? 6.746 7.914 -17.363 1.00 81.94 86 ILE A N 1
ATOM 645 C CA . ILE A 1 86 ? 6.323 7.898 -15.950 1.00 81.94 86 ILE A CA 1
ATOM 646 C C . ILE A 1 86 ? 7.396 8.533 -15.070 1.00 81.94 86 ILE A C 1
ATOM 648 O O . ILE A 1 86 ? 7.093 9.288 -14.144 1.00 81.94 86 ILE A O 1
ATOM 652 N N . ALA A 1 87 ? 8.653 8.237 -15.371 1.00 81.12 87 ALA A N 1
ATOM 653 C CA . ALA A 1 87 ? 9.789 8.826 -14.695 1.00 81.12 87 ALA A CA 1
ATOM 654 C C . ALA A 1 87 ? 9.807 10.351 -14.788 1.00 81.12 87 ALA A C 1
ATOM 656 O O . ALA A 1 87 ? 9.976 11.020 -13.772 1.00 81.12 87 ALA A O 1
ATOM 657 N N . GLU A 1 88 ? 9.572 10.901 -15.981 1.00 82.69 88 GLU A N 1
ATOM 658 C CA . GLU A 1 88 ? 9.465 12.345 -16.188 1.00 82.69 88 GLU A CA 1
ATOM 659 C C . GLU A 1 88 ? 8.269 12.936 -15.426 1.00 82.69 88 GLU A C 1
ATOM 661 O O . GLU A 1 88 ? 8.403 13.955 -14.744 1.00 82.69 88 GLU A O 1
ATOM 666 N N . LEU A 1 89 ? 7.115 12.255 -15.461 1.00 86.12 89 LEU A N 1
ATOM 667 C CA . LEU A 1 89 ? 5.912 12.671 -14.735 1.00 86.12 89 LEU A CA 1
ATOM 668 C C . LEU A 1 89 ? 6.157 12.777 -13.223 1.00 86.12 89 LEU A C 1
ATOM 670 O O . LEU A 1 89 ? 5.666 13.703 -12.565 1.00 86.12 89 LEU A O 1
ATOM 674 N N . LEU A 1 90 ? 6.891 11.828 -12.646 1.00 87.31 90 LEU A N 1
ATOM 675 C CA . LEU A 1 90 ? 7.209 11.845 -11.222 1.00 87.31 90 LEU A CA 1
ATOM 676 C C . LEU A 1 90 ? 8.353 12.816 -10.922 1.00 87.31 90 LEU A C 1
ATOM 678 O O . LEU A 1 90 ? 8.246 13.583 -9.964 1.00 87.31 90 LEU A O 1
ATOM 682 N N . GLY A 1 91 ? 9.388 12.856 -11.760 1.00 85.94 91 GLY A N 1
ATOM 683 C CA . GLY A 1 91 ? 10.495 13.804 -11.692 1.00 85.94 91 GLY A CA 1
ATOM 684 C C . GLY A 1 91 ? 11.067 13.933 -10.278 1.00 85.94 91 GLY A C 1
ATOM 685 O O . GLY A 1 91 ? 11.391 12.946 -9.621 1.00 85.94 91 GLY A O 1
ATOM 686 N N . HIS A 1 92 ? 11.113 15.162 -9.760 1.00 84.31 92 HIS A N 1
ATOM 687 C CA . HIS A 1 92 ? 11.611 15.459 -8.408 1.00 84.31 92 HIS A CA 1
ATOM 688 C C . HIS A 1 92 ? 10.818 14.787 -7.268 1.00 84.31 92 HIS A C 1
ATOM 690 O O . HIS A 1 92 ? 11.300 14.726 -6.139 1.00 84.31 92 HIS A O 1
ATOM 696 N N . ARG A 1 93 ? 9.605 14.283 -7.534 1.00 89.50 93 ARG A N 1
ATOM 697 C CA . ARG A 1 93 ? 8.779 13.571 -6.545 1.00 89.50 93 ARG A CA 1
ATOM 698 C C . ARG A 1 93 ? 9.198 12.118 -6.365 1.00 89.50 93 ARG A C 1
ATOM 700 O O . ARG A 1 93 ? 8.655 11.479 -5.469 1.00 89.50 93 ARG A O 1
ATOM 707 N N . MET A 1 94 ? 10.120 11.593 -7.179 1.00 87.12 94 MET A N 1
ATOM 708 C CA . MET A 1 94 ? 10.524 10.186 -7.115 1.00 87.12 94 MET A CA 1
ATOM 709 C C . MET A 1 94 ? 10.919 9.752 -5.704 1.00 87.12 94 MET A C 1
ATOM 711 O O . MET A 1 94 ? 10.492 8.686 -5.282 1.00 87.12 94 MET A O 1
ATOM 715 N N . GLU A 1 95 ? 11.639 10.593 -4.959 1.00 87.62 95 GLU A N 1
ATOM 716 C CA . GLU A 1 95 ? 12.081 10.305 -3.589 1.00 87.62 95 GLU A CA 1
ATOM 717 C C . GLU A 1 95 ? 10.972 10.497 -2.547 1.00 87.62 95 GLU A C 1
ATOM 719 O O . GLU A 1 95 ? 10.436 9.534 -1.993 1.00 87.62 95 GLU A O 1
ATOM 724 N N . ALA A 1 96 ? 10.606 11.754 -2.280 1.00 90.75 96 ALA A N 1
ATOM 725 C CA . ALA A 1 96 ? 9.738 12.127 -1.160 1.00 90.75 96 ALA A CA 1
ATOM 726 C C . ALA A 1 96 ? 8.232 11.975 -1.452 1.00 90.75 96 ALA A C 1
ATOM 728 O O . ALA A 1 96 ? 7.388 12.182 -0.566 1.00 90.75 96 ALA A O 1
ATOM 729 N N . GLY A 1 97 ? 7.879 11.640 -2.692 1.00 94.25 97 GLY A N 1
ATOM 730 C CA . GLY A 1 97 ? 6.515 11.725 -3.184 1.00 94.25 97 GLY A CA 1
ATOM 731 C C . GLY A 1 97 ? 6.069 13.167 -3.409 1.00 94.25 97 GLY A C 1
ATOM 732 O O . GLY A 1 97 ? 6.819 14.126 -3.239 1.00 94.25 97 GLY A O 1
ATOM 733 N N . GLY A 1 98 ? 4.809 13.327 -3.789 1.00 96.19 98 GLY A N 1
ATOM 734 C CA . GLY A 1 98 ? 4.199 14.633 -3.989 1.00 96.19 98 GLY A CA 1
ATOM 735 C C . GLY A 1 98 ? 2.873 14.541 -4.723 1.00 96.19 98 GLY A C 1
ATOM 736 O O . GLY A 1 98 ? 2.523 13.505 -5.290 1.00 96.19 98 GLY A O 1
ATOM 737 N N . GLU A 1 99 ? 2.129 15.638 -4.695 1.00 96.81 99 GLU A N 1
ATOM 738 C CA . GLU A 1 99 ? 0.894 15.765 -5.461 1.00 96.81 99 GLU A CA 1
ATOM 739 C C . GLU A 1 99 ? 1.229 15.912 -6.955 1.00 96.81 99 GLU A C 1
ATOM 741 O O . GLU A 1 99 ? 2.091 16.710 -7.336 1.00 96.81 99 GLU A O 1
ATOM 746 N N . LEU A 1 100 ? 0.587 15.093 -7.791 1.00 94.81 100 LEU A N 1
ATOM 747 C CA . LEU A 1 100 ? 0.685 15.168 -9.253 1.00 94.81 100 LEU A CA 1
ATOM 748 C C . LEU A 1 100 ? -0.374 16.126 -9.801 1.00 94.81 100 LEU A C 1
ATOM 750 O O . LEU A 1 100 ? -0.094 16.936 -10.679 1.00 94.81 100 LEU A O 1
ATOM 754 N N . CYS A 1 101 ? -1.589 16.020 -9.272 1.00 95.56 101 CYS A N 1
ATOM 755 C CA . CYS A 1 101 ? -2.728 16.880 -9.565 1.00 95.56 101 CYS A CA 1
ATOM 756 C C . CYS A 1 101 ? -3.701 16.840 -8.376 1.00 95.56 101 CYS A C 1
ATOM 758 O O . CYS A 1 101 ? -3.562 15.954 -7.528 1.00 95.56 101 CYS A O 1
ATOM 760 N N . PRO A 1 102 ? -4.712 17.727 -8.315 1.00 97.38 102 PRO A N 1
ATOM 761 C CA . PRO A 1 102 ? -5.668 17.748 -7.213 1.00 97.38 102 PRO A CA 1
ATOM 762 C C . PRO A 1 102 ? -6.237 16.360 -6.896 1.00 97.38 102 PRO A C 1
ATOM 764 O O . PRO A 1 102 ? -6.806 15.701 -7.772 1.00 97.38 102 PRO A O 1
ATOM 767 N N . ASN A 1 103 ? -6.106 15.938 -5.634 1.00 97.62 103 ASN A N 1
ATOM 768 C CA . ASN A 1 103 ? -6.532 14.627 -5.115 1.00 97.62 103 ASN A CA 1
ATOM 769 C C . ASN A 1 103 ? -5.755 13.408 -5.657 1.00 97.62 103 ASN A C 1
ATOM 771 O O . ASN A 1 103 ? -6.233 12.285 -5.486 1.00 97.62 103 ASN A O 1
ATOM 775 N N . LEU A 1 104 ? -4.576 13.578 -6.262 1.00 98.19 104 LEU A N 1
ATOM 776 C CA . LEU A 1 104 ? -3.695 12.472 -6.647 1.00 98.19 104 LEU A CA 1
ATOM 777 C C . LEU A 1 104 ? -2.265 12.694 -6.167 1.00 98.19 104 LEU A C 1
ATOM 779 O O . LEU A 1 104 ? -1.543 13.546 -6.683 1.00 98.19 104 LEU A O 1
ATOM 783 N N . THR A 1 105 ? -1.835 11.851 -5.236 1.00 98.38 105 THR A N 1
ATOM 784 C CA . THR A 1 105 ? -0.556 11.996 -4.547 1.00 98.38 105 THR A CA 1
ATOM 785 C C . THR A 1 105 ? 0.256 10.715 -4.631 1.00 98.38 105 THR A C 1
ATOM 787 O O . THR A 1 105 ? -0.170 9.654 -4.173 1.00 98.38 105 THR A O 1
ATOM 790 N N . PHE A 1 106 ? 1.470 10.830 -5.161 1.00 97.81 106 PHE A N 1
ATOM 791 C CA . PHE A 1 106 ? 2.479 9.793 -5.025 1.00 97.81 106 PHE A CA 1
ATOM 792 C C . PHE A 1 106 ? 3.053 9.833 -3.604 1.00 97.81 106 PHE A C 1
ATOM 794 O O . PHE A 1 106 ? 3.444 10.901 -3.123 1.00 97.81 106 PHE A O 1
ATOM 801 N N . LEU A 1 107 ? 3.102 8.695 -2.908 1.00 98.00 107 LEU A N 1
ATOM 802 C CA . LEU A 1 107 ? 3.573 8.662 -1.521 1.00 98.00 107 LEU A CA 1
ATOM 803 C C . LEU A 1 107 ? 5.090 8.832 -1.385 1.00 98.00 107 LEU A C 1
ATOM 805 O O . LEU A 1 107 ? 5.515 9.437 -0.402 1.00 98.00 107 LEU A O 1
ATOM 809 N N . GLY A 1 108 ? 5.873 8.399 -2.373 1.00 95.25 108 GLY A N 1
ATOM 810 C CA . GLY A 1 108 ? 7.340 8.382 -2.340 1.00 95.25 108 GLY A CA 1
ATOM 811 C C . GLY A 1 108 ? 7.898 6.960 -2.413 1.00 95.25 108 GLY A C 1
ATOM 812 O O . GLY A 1 108 ? 7.135 5.993 -2.506 1.00 95.25 108 GLY A O 1
ATOM 813 N N . ARG A 1 109 ? 9.229 6.819 -2.364 1.00 93.69 109 ARG A N 1
ATOM 814 C CA . ARG A 1 109 ? 9.885 5.494 -2.379 1.00 93.69 109 ARG A CA 1
ATOM 815 C C . ARG A 1 109 ? 9.569 4.691 -1.127 1.00 93.69 109 ARG A C 1
ATOM 817 O O . ARG A 1 109 ? 9.096 3.568 -1.219 1.00 93.69 109 ARG A O 1
ATOM 824 N N . GLN A 1 110 ? 9.781 5.290 0.036 1.00 96.50 110 GLN A N 1
ATOM 825 C CA . GLN A 1 110 ? 9.493 4.686 1.331 1.00 96.50 110 GLN A CA 1
ATOM 826 C C . GLN A 1 110 ? 9.175 5.771 2.354 1.00 96.50 110 GLN A C 1
ATOM 828 O O . GLN A 1 110 ? 9.614 6.917 2.211 1.00 96.50 110 GLN A O 1
ATOM 833 N N . GLY A 1 111 ? 8.425 5.420 3.391 1.00 97.38 111 GLY A N 1
ATOM 834 C CA . GLY A 1 111 ? 8.281 6.286 4.551 1.00 97.38 111 GLY A CA 1
ATOM 835 C C . GLY A 1 111 ? 7.004 6.057 5.334 1.00 97.38 111 GLY A C 1
ATOM 836 O O . GLY A 1 111 ? 6.300 5.061 5.171 1.00 97.38 111 GLY A O 1
ATOM 837 N N . ILE A 1 112 ? 6.716 7.025 6.201 1.00 97.62 112 ILE A N 1
ATOM 838 C CA . ILE A 1 112 ? 5.539 7.045 7.065 1.00 97.62 112 ILE A CA 1
ATOM 839 C C . ILE A 1 112 ? 4.870 8.406 6.900 1.00 97.62 112 ILE A C 1
ATOM 841 O O . ILE A 1 112 ? 5.523 9.443 7.033 1.00 97.62 112 ILE A O 1
ATOM 845 N N . LYS A 1 113 ? 3.574 8.419 6.579 1.00 97.38 113 LYS A N 1
ATOM 846 C CA . LYS A 1 113 ? 2.778 9.645 6.422 1.00 97.38 113 LYS A CA 1
ATOM 847 C C . LYS A 1 113 ? 1.489 9.564 7.227 1.00 97.38 113 LYS A C 1
ATOM 849 O O . LYS A 1 113 ? 0.876 8.509 7.347 1.00 97.38 113 LYS A O 1
ATOM 854 N N . GLU A 1 114 ? 1.062 10.708 7.748 1.00 97.38 114 GLU A N 1
ATOM 855 C CA . GLU A 1 114 ? -0.234 10.855 8.408 1.00 97.38 114 GLU A CA 1
ATOM 856 C C . GLU A 1 114 ? -1.289 11.254 7.379 1.00 97.38 114 GLU A C 1
ATOM 858 O O . GLU A 1 114 ? -1.220 12.333 6.790 1.00 97.38 114 GLU A O 1
ATOM 863 N N . ILE A 1 115 ? -2.263 10.377 7.148 1.00 97.44 115 ILE A N 1
ATOM 864 C CA . ILE A 1 115 ? -3.281 10.541 6.109 1.00 97.44 115 ILE A CA 1
ATOM 865 C C . ILE A 1 115 ? -4.649 10.349 6.744 1.00 97.44 115 ILE A C 1
ATOM 867 O O . ILE A 1 115 ? -4.978 9.271 7.233 1.00 97.44 115 ILE A O 1
ATOM 871 N N . SER A 1 116 ? -5.454 11.413 6.760 1.00 95.12 116 SER A N 1
ATOM 872 C CA . SER A 1 116 ? -6.808 11.397 7.336 1.00 95.12 116 SER A CA 1
ATOM 873 C C . SER A 1 116 ? -6.862 10.880 8.786 1.00 95.12 116 SER A C 1
ATOM 875 O O . SER A 1 116 ? -7.831 10.235 9.179 1.00 95.12 116 SER A O 1
ATOM 877 N N . GLY A 1 117 ? -5.817 11.152 9.577 1.00 94.19 117 GLY A N 1
ATOM 878 C CA . GLY A 1 117 ? -5.690 10.699 10.968 1.00 94.19 117 GLY A CA 1
ATOM 879 C C . GLY A 1 117 ? -5.169 9.268 11.144 1.00 94.19 117 GLY A C 1
ATOM 880 O O . GLY A 1 117 ? -5.146 8.786 12.274 1.00 94.19 117 GLY A O 1
ATOM 881 N N . LEU A 1 118 ? -4.767 8.602 10.057 1.00 97.06 118 LEU A N 1
ATOM 882 C CA . LEU A 1 118 ? -4.122 7.290 10.068 1.00 97.06 118 LEU A CA 1
ATOM 883 C C . LEU A 1 118 ? -2.614 7.426 9.843 1.00 97.06 118 LEU A C 1
ATOM 885 O O . LEU A 1 118 ? -2.186 8.176 8.964 1.00 97.06 118 LEU A O 1
ATOM 889 N N . SER A 1 119 ? -1.827 6.643 10.573 1.00 97.19 119 SER A N 1
ATOM 890 C CA . SER A 1 119 ? -0.389 6.494 10.350 1.00 97.19 119 SER A CA 1
ATOM 891 C C . SER A 1 119 ? -0.131 5.418 9.291 1.00 97.19 119 SER A C 1
ATOM 893 O O . SER A 1 119 ? -0.409 4.236 9.517 1.00 97.19 119 SER A O 1
ATOM 895 N N . VAL A 1 120 ? 0.359 5.828 8.119 1.00 98.50 120 VAL A N 1
ATOM 896 C CA . VAL A 1 120 ? 0.511 4.981 6.929 1.00 98.50 120 VAL A CA 1
ATOM 897 C C . VAL A 1 120 ? 1.989 4.809 6.588 1.00 98.50 120 VAL A C 1
ATOM 899 O O . VAL A 1 120 ? 2.623 5.737 6.086 1.00 98.50 120 VAL A O 1
ATOM 902 N N . CYS A 1 121 ? 2.517 3.613 6.831 1.00 98.38 121 CYS A N 1
ATOM 903 C CA . CYS A 1 121 ? 3.804 3.141 6.332 1.00 98.38 121 CYS A CA 1
ATOM 904 C C . CYS A 1 121 ? 3.656 2.679 4.879 1.00 98.38 121 CYS A C 1
ATOM 906 O O . CYS A 1 121 ? 2.653 2.058 4.515 1.00 98.38 121 CYS A O 1
ATOM 908 N N . PHE A 1 122 ? 4.655 2.932 4.042 1.00 98.50 122 PHE A N 1
ATOM 909 C CA . PHE A 1 122 ? 4.633 2.495 2.650 1.00 98.50 122 PHE A CA 1
ATOM 910 C C . PHE A 1 122 ? 6.031 2.174 2.124 1.00 98.50 122 PHE A C 1
ATOM 912 O O . PHE A 1 122 ? 7.012 2.797 2.529 1.00 98.50 122 PHE A O 1
ATOM 919 N N . LEU A 1 123 ? 6.087 1.219 1.196 1.00 98.00 123 LEU A N 1
ATOM 920 C CA . LEU A 1 123 ? 7.270 0.853 0.422 1.00 98.00 123 LEU A CA 1
ATOM 921 C C . LEU A 1 123 ? 6.849 0.644 -1.038 1.00 98.00 123 LEU A C 1
ATOM 923 O O . LEU A 1 123 ? 6.069 -0.260 -1.350 1.00 98.00 123 LEU A O 1
ATOM 927 N N . SER A 1 124 ? 7.344 1.513 -1.912 1.00 95.88 124 SER A N 1
ATOM 928 C CA . SER A 1 124 ? 7.197 1.425 -3.363 1.00 95.88 124 SER A CA 1
ATOM 929 C C . SER A 1 124 ? 8.360 0.646 -3.964 1.00 95.88 124 SER A C 1
ATOM 931 O O . SER A 1 124 ? 9.462 0.658 -3.421 1.00 95.88 124 SER A O 1
ATOM 933 N N . GLY A 1 125 ? 8.129 0.035 -5.120 1.00 93.62 125 GLY A N 1
ATOM 934 C CA . GLY A 1 125 ? 9.141 -0.707 -5.855 1.00 93.62 125 GLY A CA 1
ATOM 935 C C . GLY A 1 125 ? 8.908 -2.211 -5.849 1.00 93.62 125 GLY A C 1
ATOM 936 O O . GLY A 1 125 ? 7.873 -2.716 -5.396 1.00 93.62 125 GLY A O 1
ATOM 937 N N . ARG A 1 126 ? 9.912 -2.920 -6.358 1.00 93.38 126 ARG A N 1
ATOM 938 C CA . ARG A 1 126 ? 10.006 -4.381 -6.344 1.00 93.38 126 ARG A CA 1
ATOM 939 C C . ARG A 1 126 ? 11.295 -4.847 -5.685 1.00 93.38 126 ARG A C 1
ATOM 941 O O . ARG A 1 126 ? 12.301 -4.140 -5.687 1.00 93.38 126 ARG A O 1
ATOM 948 N N . TYR A 1 127 ? 11.273 -6.077 -5.213 1.00 94.94 127 TYR A N 1
ATOM 949 C CA . TYR A 1 127 ? 12.453 -6.804 -4.823 1.00 94.94 127 TYR A CA 1
ATOM 950 C C . TYR A 1 127 ? 13.196 -7.316 -6.050 1.00 94.94 127 TYR A C 1
ATOM 952 O O . TYR A 1 127 ? 12.620 -7.840 -7.012 1.00 94.94 127 TYR A O 1
ATOM 960 N N . ASP A 1 128 ? 14.505 -7.182 -5.972 1.00 93.81 128 ASP A N 1
ATOM 961 C CA . ASP A 1 128 ? 15.460 -7.787 -6.872 1.00 93.81 128 ASP A CA 1
ATOM 962 C C . ASP A 1 128 ? 16.698 -8.111 -6.039 1.00 93.81 128 ASP A C 1
ATOM 964 O O . ASP A 1 128 ? 17.188 -7.251 -5.316 1.00 93.81 128 ASP A O 1
ATOM 968 N N . ASP A 1 129 ? 17.139 -9.366 -6.058 1.00 92.94 129 ASP A N 1
ATOM 969 C CA . ASP A 1 129 ? 18.138 -9.873 -5.109 1.00 92.94 129 ASP A CA 1
ATOM 970 C C . ASP A 1 129 ? 19.512 -9.202 -5.292 1.00 92.94 129 ASP A C 1
ATOM 972 O O . ASP A 1 129 ? 20.190 -8.899 -4.308 1.00 92.94 129 ASP A O 1
ATOM 976 N N . GLU A 1 130 ? 19.889 -8.919 -6.542 1.00 91.88 130 GLU A N 1
ATOM 977 C CA . GLU A 1 130 ? 21.113 -8.191 -6.880 1.00 91.88 130 GLU A CA 1
ATOM 978 C C . GLU A 1 130 ? 20.992 -6.728 -6.457 1.00 91.88 130 GLU A C 1
ATOM 980 O O . GLU A 1 130 ? 21.770 -6.263 -5.623 1.00 91.88 130 GLU A O 1
ATOM 985 N N . SER A 1 131 ? 19.962 -6.030 -6.949 1.00 91.31 131 SER A N 1
ATOM 986 C CA . SER A 1 131 ? 19.766 -4.606 -6.659 1.00 91.31 131 SER A CA 1
ATOM 987 C C . SER A 1 131 ? 19.599 -4.337 -5.164 1.00 91.31 131 SER A C 1
ATOM 989 O O . SER A 1 131 ? 20.111 -3.345 -4.675 1.00 91.31 131 SER A O 1
ATOM 991 N N . TYR A 1 132 ? 18.925 -5.216 -4.417 1.00 94.62 132 TYR A N 1
ATOM 992 C CA . TYR A 1 132 ? 18.635 -5.015 -2.994 1.00 94.62 132 TYR A CA 1
ATOM 993 C C . TYR A 1 132 ? 19.895 -4.894 -2.126 1.00 94.62 132 TYR A C 1
ATOM 995 O O . TYR A 1 132 ? 19.869 -4.183 -1.122 1.00 94.62 132 TYR A O 1
ATOM 1003 N N . ARG A 1 133 ? 20.979 -5.591 -2.501 1.00 92.69 133 ARG A N 1
ATOM 1004 C CA . ARG A 1 133 ? 22.263 -5.572 -1.775 1.00 92.69 133 ARG A CA 1
ATOM 1005 C C . ARG A 1 133 ? 23.211 -4.484 -2.257 1.00 92.69 133 ARG A C 1
ATOM 1007 O O . ARG A 1 133 ? 24.246 -4.253 -1.631 1.00 92.69 133 ARG A O 1
ATOM 1014 N N . GLU A 1 134 ? 22.902 -3.854 -3.382 1.00 89.69 134 GLU A N 1
ATOM 1015 C CA . GLU A 1 134 ? 23.666 -2.711 -3.848 1.00 89.69 134 GLU A CA 1
ATOM 1016 C C . GLU A 1 134 ? 23.352 -1.485 -2.978 1.00 89.69 134 GLU A C 1
ATOM 1018 O O . GLU A 1 134 ? 22.279 -1.378 -2.381 1.00 89.69 134 GLU A O 1
ATOM 1023 N N . PRO A 1 135 ? 24.288 -0.534 -2.856 1.00 85.44 135 PRO A N 1
ATOM 1024 C CA . PRO A 1 135 ? 23.948 0.759 -2.296 1.00 85.44 135 PRO A CA 1
ATOM 1025 C C . PRO A 1 135 ? 22.902 1.433 -3.184 1.00 85.44 135 PRO A C 1
ATOM 1027 O O . PRO A 1 135 ? 22.981 1.367 -4.416 1.00 85.44 135 PRO A O 1
ATOM 1030 N N . LYS A 1 136 ? 21.969 2.149 -2.547 1.00 81.06 136 LYS A N 1
ATOM 1031 C CA . LYS A 1 136 ? 20.965 2.945 -3.250 1.00 81.06 136 LYS A CA 1
ATOM 1032 C C . LYS A 1 136 ? 21.632 3.797 -4.326 1.00 81.06 136 LYS A C 1
ATOM 1034 O O . LYS A 1 136 ? 22.500 4.625 -4.035 1.00 81.06 136 LYS A O 1
ATOM 1039 N N . LYS A 1 137 ? 21.194 3.612 -5.569 1.00 73.44 137 LYS A N 1
ATOM 1040 C CA . LYS A 1 137 ? 21.678 4.402 -6.697 1.00 73.44 137 LYS A CA 1
ATOM 1041 C C . LYS A 1 137 ? 21.177 5.831 -6.520 1.00 73.44 137 LYS A C 1
ATOM 1043 O O . LYS A 1 137 ? 19.974 6.062 -6.383 1.00 73.44 137 LYS A O 1
ATOM 1048 N N . SER A 1 138 ? 22.095 6.798 -6.498 1.00 63.03 138 SER A N 1
ATOM 1049 C CA . SER A 1 138 ? 21.719 8.206 -6.620 1.00 63.03 138 SER A CA 1
ATOM 1050 C C . SER A 1 138 ? 20.900 8.364 -7.898 1.00 63.03 138 SER A C 1
ATOM 1052 O O . SER A 1 138 ? 21.305 7.861 -8.944 1.00 63.03 138 SER A O 1
ATOM 1054 N N . LEU A 1 139 ? 19.789 9.101 -7.846 1.00 60.69 139 LEU A N 1
ATOM 1055 C CA . LEU A 1 139 ? 18.971 9.431 -9.026 1.00 60.69 139 LEU A CA 1
ATOM 1056 C C . LEU A 1 139 ? 19.704 10.345 -10.040 1.00 60.69 139 LEU A C 1
ATOM 1058 O O . LEU A 1 139 ? 19.082 10.951 -10.909 1.00 60.69 139 LEU A O 1
ATOM 1062 N N . GLU A 1 140 ? 21.024 10.482 -9.919 1.00 49.38 140 GLU A N 1
ATOM 1063 C CA . GLU A 1 140 ? 21.891 11.211 -10.834 1.00 49.38 140 GLU A CA 1
ATOM 1064 C C . GLU A 1 140 ? 22.163 10.338 -12.069 1.00 49.38 140 GLU A C 1
ATOM 1066 O O . GLU A 1 140 ? 23.203 9.695 -12.196 1.00 49.38 140 GLU A O 1
ATOM 1071 N N . GLY A 1 141 ? 21.192 10.281 -12.980 1.00 50.72 141 GLY A N 1
ATOM 1072 C CA . GLY A 1 141 ? 21.314 9.566 -14.250 1.00 50.72 141 GLY A CA 1
ATOM 1073 C C . GLY A 1 141 ? 19.968 9.221 -14.884 1.00 50.72 141 GLY A C 1
ATOM 1074 O O . GLY A 1 141 ? 18.920 9.346 -14.258 1.00 50.72 141 GLY A O 1
ATOM 1075 N N . ASP A 1 142 ? 20.003 8.760 -16.135 1.00 51.06 142 ASP A N 1
ATOM 1076 C CA . ASP A 1 142 ? 18.805 8.426 -16.925 1.00 51.06 142 ASP A CA 1
ATOM 1077 C C . ASP A 1 142 ? 18.149 7.080 -16.547 1.00 51.06 142 ASP A C 1
ATOM 1079 O O . ASP A 1 142 ? 17.094 6.732 -17.078 1.00 51.06 142 ASP A O 1
ATOM 1083 N N . SER A 1 143 ? 18.749 6.294 -15.644 1.00 62.47 143 SER A N 1
ATOM 1084 C CA . SER A 1 143 ? 18.186 5.016 -15.189 1.00 62.47 143 SER A CA 1
ATOM 1085 C C . SER A 1 143 ? 17.382 5.197 -13.905 1.00 62.47 143 SER A C 1
ATOM 1087 O O . SER A 1 143 ? 17.956 5.412 -12.836 1.00 62.47 143 SER A O 1
ATOM 1089 N N . ILE A 1 144 ? 16.057 5.067 -13.993 1.00 73.06 144 ILE A N 1
ATOM 1090 C CA . ILE A 1 144 ? 15.196 5.085 -12.811 1.00 73.06 144 ILE A CA 1
ATOM 1091 C C . ILE A 1 144 ? 15.306 3.758 -12.083 1.00 73.06 144 ILE A C 1
ATOM 1093 O O . ILE A 1 144 ? 15.005 2.698 -12.633 1.00 73.06 144 ILE A O 1
ATOM 1097 N N . ASP A 1 145 ? 15.684 3.841 -10.817 1.00 82.50 145 ASP A N 1
ATOM 1098 C CA . ASP A 1 145 ? 15.712 2.688 -9.945 1.00 82.50 145 ASP A CA 1
ATOM 1099 C C . ASP A 1 145 ? 14.300 2.328 -9.471 1.00 82.50 145 ASP A C 1
ATOM 1101 O O . ASP A 1 145 ? 13.694 3.043 -8.671 1.00 82.50 145 ASP A O 1
ATOM 1105 N N . THR A 1 146 ? 13.754 1.230 -9.986 1.00 85.56 146 THR A N 1
ATOM 1106 C CA . THR A 1 146 ? 12.443 0.708 -9.570 1.00 85.56 146 THR A CA 1
ATOM 1107 C C . THR A 1 146 ? 12.532 -0.264 -8.396 1.00 85.56 146 THR A C 1
ATOM 1109 O O . THR A 1 146 ? 11.502 -0.685 -7.866 1.00 85.56 146 THR A O 1
ATOM 1112 N N . CYS A 1 147 ? 13.743 -0.679 -8.032 1.00 92.12 147 CYS A N 1
ATOM 1113 C CA . CYS A 1 147 ? 13.979 -1.609 -6.943 1.00 92.12 147 CYS A CA 1
ATOM 1114 C C . CYS A 1 147 ? 14.166 -0.820 -5.650 1.00 92.12 147 CYS A C 1
ATOM 1116 O O . CYS A 1 147 ? 14.719 0.280 -5.660 1.00 92.12 147 CYS A O 1
ATOM 1118 N N . TYR A 1 148 ? 13.688 -1.362 -4.535 1.00 94.00 148 TYR A N 1
ATOM 1119 C CA . TYR A 1 148 ? 14.052 -0.833 -3.224 1.00 94.00 148 TYR A CA 1
ATOM 1120 C C . TYR A 1 148 ? 15.307 -1.533 -2.705 1.00 94.00 148 TYR A C 1
ATOM 1122 O O . TYR A 1 148 ? 15.524 -2.720 -2.955 1.00 94.00 148 TYR A O 1
ATOM 1130 N N . HIS A 1 149 ? 16.108 -0.783 -1.956 1.00 94.94 149 HIS A N 1
ATOM 1131 C CA . HIS A 1 149 ? 17.387 -1.239 -1.409 1.00 94.94 149 HIS A CA 1
ATOM 1132 C C . HIS A 1 149 ? 17.271 -1.636 0.056 1.00 94.94 149 HIS A C 1
ATOM 1134 O O . HIS A 1 149 ? 16.360 -1.190 0.759 1.00 94.94 149 HIS A O 1
ATOM 1140 N N . GLU A 1 150 ? 18.226 -2.423 0.542 1.00 96.25 150 GLU A N 1
ATOM 1141 C CA . GLU A 1 150 ? 18.302 -2.805 1.953 1.00 96.25 150 GLU A CA 1
ATOM 1142 C C . GLU A 1 150 ? 18.311 -1.588 2.881 1.00 96.25 150 GLU A C 1
ATOM 1144 O O . GLU A 1 150 ? 17.517 -1.532 3.819 1.00 96.25 150 GLU A O 1
ATOM 1149 N N . SER A 1 151 ? 19.086 -0.554 2.544 1.00 95.50 151 SER A N 1
ATOM 1150 C CA . SER A 1 151 ? 19.138 0.686 3.325 1.00 95.50 151 SER A CA 1
ATOM 1151 C C . SER A 1 151 ? 17.773 1.377 3.437 1.00 95.50 151 SER A C 1
ATOM 1153 O O . SER A 1 151 ? 17.448 1.957 4.468 1.00 95.50 151 SER A O 1
ATOM 1155 N N . GLU A 1 152 ? 16.943 1.312 2.391 1.00 95.44 152 GLU A N 1
ATOM 1156 C CA . GLU A 1 152 ? 15.607 1.919 2.391 1.00 95.44 152 GLU A CA 1
ATOM 1157 C C . GLU A 1 152 ? 14.638 1.157 3.302 1.00 95.44 152 GLU A C 1
ATOM 1159 O O . GLU A 1 152 ? 13.805 1.772 3.975 1.00 95.44 152 GLU A O 1
ATOM 1164 N N . VAL A 1 153 ? 14.765 -0.172 3.349 1.00 97.19 153 VAL A N 1
ATOM 1165 C CA . VAL A 1 153 ? 13.992 -1.036 4.248 1.00 97.19 153 VAL A CA 1
ATOM 1166 C C . VAL A 1 153 ? 14.456 -0.862 5.694 1.00 97.19 153 VAL A C 1
ATOM 1168 O O . VAL A 1 153 ? 13.610 -0.715 6.576 1.00 97.19 153 VAL A O 1
ATOM 1171 N N . ASP A 1 154 ? 15.765 -0.794 5.937 1.00 96.88 154 ASP A N 1
ATOM 1172 C CA . ASP A 1 154 ? 16.349 -0.531 7.256 1.00 96.88 154 ASP A CA 1
ATOM 1173 C C . ASP A 1 154 ? 15.887 0.810 7.822 1.00 96.88 154 ASP A C 1
ATOM 1175 O O . ASP A 1 154 ? 15.418 0.887 8.959 1.00 96.88 154 ASP A O 1
ATOM 1179 N N . GLU A 1 155 ? 15.951 1.871 7.015 1.00 96.50 155 GLU A N 1
ATOM 1180 C CA . GLU A 1 155 ? 15.454 3.187 7.404 1.00 96.50 155 GLU A CA 1
ATOM 1181 C C . GLU A 1 155 ? 13.964 3.161 7.751 1.00 96.50 155 GLU A C 1
ATOM 1183 O O . GLU A 1 155 ? 13.540 3.812 8.709 1.00 96.50 155 GLU A O 1
ATOM 1188 N N . LEU A 1 156 ? 13.152 2.445 6.968 1.00 97.19 156 LEU A N 1
ATOM 1189 C CA . LEU A 1 156 ? 11.718 2.343 7.218 1.00 97.19 156 LEU A CA 1
ATOM 1190 C C . LEU A 1 156 ? 11.429 1.575 8.511 1.00 97.19 156 LEU A C 1
ATOM 1192 O O . LEU A 1 156 ? 10.589 2.011 9.297 1.00 97.19 156 LEU A O 1
ATOM 1196 N N . ILE A 1 157 ? 12.132 0.465 8.752 1.00 96.38 157 ILE A N 1
ATOM 1197 C CA . ILE A 1 157 ? 12.021 -0.318 9.988 1.00 96.38 157 ILE A CA 1
ATOM 1198 C C . ILE A 1 157 ? 12.433 0.532 11.190 1.00 96.38 157 ILE A C 1
ATOM 1200 O O . ILE A 1 157 ? 11.709 0.559 12.189 1.00 96.38 157 ILE A O 1
ATOM 1204 N N . ALA A 1 158 ? 13.550 1.256 11.095 1.00 96.12 158 ALA A N 1
ATOM 1205 C CA . ALA A 1 158 ? 14.026 2.137 12.154 1.00 96.12 158 ALA A CA 1
ATOM 1206 C C . ALA A 1 158 ? 12.975 3.205 12.494 1.00 96.12 158 ALA A C 1
ATOM 1208 O O . ALA A 1 158 ? 12.560 3.306 13.649 1.00 96.12 158 ALA A O 1
ATOM 1209 N N . LYS A 1 159 ? 12.455 3.915 11.481 1.00 95.00 159 LYS A N 1
ATOM 1210 C CA . LYS A 1 159 ? 11.397 4.929 11.650 1.00 95.00 159 LYS A CA 1
ATOM 1211 C C . LYS A 1 159 ? 10.112 4.332 12.226 1.00 95.00 159 LYS A C 1
ATOM 1213 O O . LYS A 1 159 ? 9.490 4.930 13.100 1.00 95.00 159 LYS A O 1
ATOM 1218 N N . ALA A 1 160 ? 9.702 3.152 11.761 1.00 92.88 160 ALA A N 1
ATOM 1219 C CA . ALA A 1 160 ? 8.495 2.494 12.260 1.00 92.88 160 ALA A CA 1
ATOM 1220 C C . ALA A 1 160 ? 8.648 2.047 13.724 1.00 92.88 160 ALA A C 1
ATOM 1222 O O . ALA A 1 160 ? 7.708 2.100 14.520 1.00 92.88 160 ALA A O 1
ATOM 1223 N N . SER A 1 161 ? 9.863 1.658 14.104 1.00 89.81 161 SER A N 1
ATOM 1224 C CA . SER A 1 161 ? 10.184 1.225 15.463 1.00 89.81 161 SER A CA 1
ATOM 1225 C C . SER A 1 161 ? 10.172 2.375 16.471 1.00 89.81 161 SER A C 1
ATOM 1227 O O . SER A 1 161 ? 9.952 2.129 17.652 1.00 89.81 161 SER A O 1
ATOM 1229 N N . GLU A 1 162 ? 10.316 3.636 16.052 1.00 88.88 162 GLU A N 1
ATOM 1230 C CA . GLU A 1 162 ? 10.183 4.794 16.954 1.00 88.88 162 GLU A CA 1
ATOM 1231 C C . GLU A 1 162 ? 8.798 4.854 17.623 1.00 88.88 162 GLU A C 1
ATOM 1233 O O . GLU A 1 162 ? 8.657 5.327 18.752 1.00 88.88 162 GLU A O 1
ATOM 1238 N N . SER A 1 163 ? 7.768 4.314 16.962 1.00 82.75 163 SER A N 1
ATOM 1239 C CA . SER A 1 163 ? 6.401 4.231 17.483 1.00 82.75 163 SER A CA 1
ATOM 1240 C C . SER A 1 163 ? 6.084 2.890 18.158 1.00 82.75 163 SER A C 1
ATOM 1242 O O . SER A 1 163 ? 4.911 2.538 18.266 1.00 82.75 163 SER A O 1
ATOM 1244 N N . PHE A 1 164 ? 7.077 2.158 18.681 1.00 74.38 164 PHE A N 1
ATOM 1245 C CA . PHE A 1 164 ? 6.932 0.807 19.263 1.00 74.38 164 PHE A CA 1
ATOM 1246 C C . PHE A 1 164 ? 5.851 0.641 20.352 1.00 74.38 164 PHE A C 1
ATOM 1248 O O . PHE A 1 164 ? 5.457 -0.476 20.665 1.00 74.38 164 PHE A O 1
ATOM 1255 N N . VAL A 1 165 ? 5.362 1.722 20.969 1.00 76.50 165 VAL A N 1
ATOM 1256 C CA . VAL A 1 165 ? 4.280 1.657 21.973 1.00 76.50 165 VAL A CA 1
ATOM 1257 C C . VAL A 1 165 ? 2.889 1.654 21.330 1.00 76.50 165 VAL A C 1
ATOM 1259 O O . VAL A 1 165 ? 1.939 1.107 21.892 1.00 76.50 165 VAL A O 1
ATOM 1262 N N . VAL A 1 166 ? 2.742 2.320 20.184 1.00 85.25 166 VAL A N 1
ATOM 1263 C CA . VAL A 1 166 ? 1.446 2.569 19.532 1.00 85.25 166 VAL A CA 1
ATOM 1264 C C . VAL A 1 166 ? 1.323 1.792 18.223 1.00 85.25 166 VAL A C 1
ATOM 1266 O O . VAL A 1 166 ? 0.213 1.408 17.862 1.00 85.25 166 VAL A O 1
ATOM 1269 N N . GLY A 1 167 ? 2.434 1.509 17.548 1.00 92.00 167 GLY A N 1
ATOM 1270 C CA . GLY A 1 167 ? 2.470 0.971 16.194 1.00 92.00 167 GLY A CA 1
ATOM 1271 C C . GLY A 1 167 ? 1.874 1.936 15.166 1.00 92.00 167 GLY A C 1
ATOM 1272 O O . GLY A 1 167 ? 1.619 3.109 15.448 1.00 92.00 167 GLY A O 1
ATOM 1273 N N . HIS A 1 168 ? 1.610 1.406 13.977 1.00 95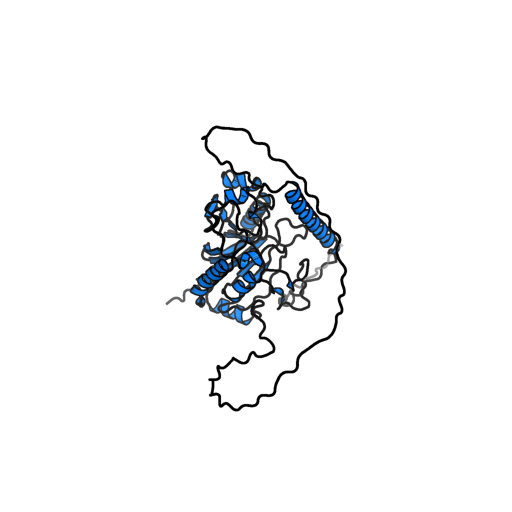.88 168 HIS A N 1
ATOM 1274 C CA . HIS A 1 168 ? 1.030 2.120 12.844 1.00 95.88 168 HIS A CA 1
ATOM 1275 C C . HIS A 1 168 ? -0.309 1.513 12.414 1.00 95.88 168 HIS A C 1
ATOM 1277 O O . HIS A 1 168 ? -0.644 0.363 12.719 1.00 95.88 168 HIS A O 1
ATOM 1283 N N . ASP A 1 169 ? -1.105 2.289 11.684 1.00 97.31 169 ASP A N 1
ATOM 1284 C CA . ASP A 1 169 ? -2.401 1.820 11.207 1.00 97.31 169 ASP A CA 1
ATOM 1285 C C . ASP A 1 169 ? -2.242 0.889 10.009 1.00 97.31 169 ASP A C 1
ATOM 1287 O O . ASP A 1 169 ? -2.839 -0.189 9.976 1.00 97.31 169 ASP A O 1
ATOM 1291 N N . ILE A 1 170 ? -1.450 1.305 9.020 1.00 98.44 170 ILE A N 1
ATOM 1292 C CA . ILE A 1 170 ? -1.418 0.681 7.698 1.00 98.44 170 ILE A CA 1
ATOM 1293 C C . ILE A 1 170 ? 0.022 0.544 7.207 1.00 98.44 170 ILE A C 1
ATOM 1295 O O . ILE A 1 170 ? 0.786 1.498 7.286 1.00 98.44 170 ILE A O 1
ATOM 1299 N N . LEU A 1 171 ? 0.348 -0.610 6.629 1.00 98.50 171 LEU A N 1
ATOM 1300 C CA . LEU A 1 171 ? 1.467 -0.817 5.720 1.00 98.50 171 LEU A CA 1
ATOM 1301 C C . LEU A 1 171 ? 0.936 -1.020 4.292 1.00 98.50 171 LEU A C 1
ATOM 1303 O O . LEU A 1 171 ? 0.042 -1.841 4.060 1.00 98.50 171 LEU A O 1
ATOM 1307 N N . LEU A 1 172 ? 1.501 -0.283 3.338 1.00 98.69 172 LEU A N 1
ATOM 1308 C CA . LEU A 1 172 ? 1.249 -0.414 1.904 1.00 98.69 172 LEU A CA 1
ATOM 1309 C C . LEU A 1 172 ? 2.505 -0.945 1.212 1.00 98.69 172 LEU A C 1
ATOM 1311 O O . LEU A 1 172 ? 3.549 -0.297 1.266 1.00 98.69 172 LEU A O 1
ATOM 1315 N N . THR A 1 173 ? 2.405 -2.085 0.534 1.00 98.25 173 THR A N 1
ATOM 1316 C CA . THR A 1 173 ? 3.494 -2.598 -0.310 1.00 98.25 173 THR A CA 1
ATOM 1317 C C . THR A 1 173 ? 2.949 -3.090 -1.638 1.00 98.25 173 THR A C 1
ATOM 1319 O O . THR A 1 173 ? 1.802 -3.528 -1.738 1.00 98.25 173 THR A O 1
ATOM 1322 N N . SER A 1 174 ? 3.763 -3.014 -2.685 1.00 95.81 174 SER A N 1
ATOM 1323 C CA . SER A 1 174 ? 3.376 -3.569 -3.982 1.00 95.81 174 SER A CA 1
ATOM 1324 C C . SER A 1 174 ? 3.411 -5.091 -3.951 1.00 95.81 174 SER A C 1
ATOM 1326 O O . SER A 1 174 ? 2.460 -5.744 -4.385 1.00 95.81 174 SER A O 1
ATOM 1328 N N . GLU A 1 175 ? 4.466 -5.651 -3.366 1.00 95.06 175 GLU A N 1
ATOM 1329 C CA . GLU A 1 175 ? 4.686 -7.089 -3.248 1.00 95.06 175 GLU A CA 1
ATOM 1330 C C . GLU A 1 175 ? 4.210 -7.653 -1.909 1.00 95.06 175 GLU A C 1
ATOM 1332 O O . GLU A 1 175 ? 4.076 -6.948 -0.906 1.00 95.06 175 GLU A O 1
ATOM 1337 N N . TRP A 1 176 ? 3.967 -8.960 -1.898 1.00 95.06 176 TRP A N 1
ATOM 1338 C CA . TRP A 1 176 ? 3.680 -9.733 -0.693 1.00 95.06 176 TRP A CA 1
ATOM 1339 C C . TRP A 1 176 ? 4.972 -10.049 0.056 1.00 95.06 176 TRP A C 1
ATOM 1341 O O . TRP A 1 176 ? 6.034 -10.094 -0.552 1.00 95.06 176 TRP A O 1
ATOM 1351 N N . GLY A 1 177 ? 4.895 -10.337 1.356 1.00 95.00 177 GLY A N 1
ATOM 1352 C CA . GLY A 1 177 ? 6.037 -10.885 2.091 1.00 95.00 177 GLY A CA 1
ATOM 1353 C C . GLY A 1 177 ? 6.250 -12.359 1.754 1.00 95.00 177 GLY A C 1
ATOM 1354 O O . GLY A 1 177 ? 5.297 -13.138 1.762 1.00 95.00 177 GLY A O 1
ATOM 1355 N N . GLN A 1 178 ? 7.486 -12.771 1.483 1.00 93.31 178 GLN A N 1
ATOM 1356 C CA . GLN A 1 178 ? 7.802 -14.185 1.290 1.00 93.31 178 GLN A CA 1
ATOM 1357 C C . GLN A 1 178 ? 7.444 -15.006 2.540 1.00 93.31 178 GLN A C 1
ATOM 1359 O O . GLN A 1 178 ? 7.702 -14.604 3.672 1.00 93.31 178 GLN A O 1
ATOM 1364 N N . GLY A 1 179 ? 6.845 -16.182 2.342 1.00 89.81 179 GLY A N 1
ATOM 1365 C CA . GLY A 1 179 ? 6.441 -17.056 3.449 1.00 89.81 179 GLY A CA 1
ATOM 1366 C C . GLY A 1 179 ? 5.106 -16.688 4.105 1.00 89.81 179 GLY A C 1
ATOM 1367 O O . GLY A 1 179 ? 4.741 -17.310 5.099 1.00 89.81 179 GLY A O 1
ATOM 1368 N N . PHE A 1 180 ? 4.330 -15.762 3.526 1.00 88.94 180 PHE A N 1
ATOM 1369 C CA . PHE A 1 180 ? 2.986 -15.396 4.007 1.00 88.94 180 PHE A CA 1
ATOM 1370 C C . PHE A 1 180 ? 2.032 -16.594 4.181 1.00 88.94 180 PHE A C 1
ATOM 1372 O O . PHE A 1 180 ? 1.082 -16.534 4.959 1.00 88.94 180 PHE A O 1
ATOM 1379 N N . HIS A 1 181 ? 2.283 -17.688 3.457 1.00 86.31 181 HIS A N 1
ATOM 1380 C CA . HIS A 1 181 ? 1.485 -18.910 3.466 1.00 86.31 181 HIS A CA 1
ATOM 1381 C C . HIS A 1 181 ? 1.885 -19.917 4.560 1.00 86.31 181 HIS A C 1
ATOM 1383 O O . HIS A 1 181 ? 1.156 -20.878 4.767 1.00 86.31 181 HIS A O 1
ATOM 1389 N N . ARG A 1 182 ? 3.011 -19.735 5.271 1.00 84.50 182 ARG A N 1
ATOM 1390 C CA . ARG A 1 182 ? 3.579 -20.747 6.195 1.00 84.50 182 ARG A CA 1
ATOM 1391 C C . ARG A 1 182 ? 2.639 -21.190 7.317 1.00 84.50 182 ARG A C 1
ATOM 1393 O O . ARG A 1 182 ? 2.772 -22.300 7.817 1.00 84.50 182 ARG A O 1
ATOM 1400 N N . LEU A 1 183 ? 1.720 -20.318 7.726 1.00 76.62 183 LEU A N 1
ATOM 1401 C CA . LEU A 1 183 ? 0.751 -20.578 8.798 1.00 76.62 183 LEU A CA 1
ATOM 1402 C C . LEU A 1 183 ? -0.668 -20.803 8.275 1.00 76.62 183 LEU A C 1
ATOM 1404 O O . LEU A 1 183 ? -1.629 -20.806 9.046 1.00 76.62 183 LEU A O 1
ATOM 1408 N N . LEU A 1 184 ? -0.814 -20.964 6.962 1.00 79.50 184 LEU A N 1
ATOM 1409 C CA . LEU A 1 184 ? -2.082 -21.360 6.388 1.00 79.50 184 LEU A CA 1
ATOM 1410 C C . LEU A 1 184 ? -2.347 -22.842 6.660 1.00 79.50 184 LEU A C 1
ATOM 1412 O O . LEU A 1 184 ? -1.417 -23.648 6.609 1.00 79.50 184 LEU A O 1
ATOM 1416 N N . PRO A 1 185 ? -3.610 -23.221 6.919 1.00 71.31 185 PRO A N 1
ATOM 1417 C CA . PRO A 1 185 ? -4.002 -24.624 6.927 1.00 71.31 185 PRO A CA 1
ATOM 1418 C C . PRO A 1 185 ? -3.568 -25.317 5.631 1.00 71.31 185 PRO A C 1
ATOM 1420 O O . PRO A 1 185 ? -3.635 -24.711 4.563 1.00 71.31 185 PRO A O 1
ATOM 1423 N N . LEU A 1 186 ? -3.186 -26.593 5.708 1.00 66.25 186 LEU A N 1
ATOM 1424 C CA . LEU A 1 186 ? -2.786 -27.402 4.546 1.00 66.25 186 LEU A CA 1
ATOM 1425 C C . LEU A 1 186 ? -3.869 -27.436 3.452 1.00 66.25 186 LEU A C 1
ATOM 1427 O O . LEU A 1 186 ? -3.572 -27.576 2.270 1.00 66.25 186 LEU A O 1
ATOM 1431 N N . GLU A 1 187 ? -5.134 -27.271 3.838 1.00 64.94 187 GLU A N 1
ATOM 1432 C CA . GLU A 1 187 ? -6.293 -27.254 2.948 1.00 64.94 187 GLU A CA 1
ATOM 1433 C C . GLU A 1 187 ? -6.599 -25.863 2.365 1.00 64.94 187 GLU A C 1
ATOM 1435 O O . GLU A 1 187 ? -7.518 -25.713 1.552 1.00 64.94 187 GLU A O 1
ATOM 1440 N N . ALA A 1 188 ? -5.877 -24.822 2.787 1.00 68.56 188 ALA A N 1
ATOM 1441 C CA . ALA A 1 188 ? -6.078 -23.468 2.299 1.00 68.56 188 ALA A CA 1
ATOM 1442 C C . ALA A 1 188 ? -5.538 -23.331 0.869 1.00 68.56 188 ALA A C 1
ATOM 1444 O O . ALA A 1 188 ? -4.346 -23.172 0.631 1.00 68.56 188 ALA A O 1
ATOM 1445 N N . SER A 1 189 ? -6.448 -23.335 -0.102 1.00 70.62 189 SER A N 1
ATOM 1446 C CA . SER A 1 189 ? -6.115 -23.018 -1.489 1.00 70.62 189 SER A CA 1
ATOM 1447 C C . SER A 1 189 ? -6.042 -21.501 -1.668 1.00 70.62 189 SER A C 1
ATOM 1449 O O . SER A 1 189 ? -7.071 -20.820 -1.651 1.00 70.62 189 SER A O 1
ATOM 1451 N N . ILE A 1 190 ? -4.840 -20.970 -1.887 1.00 74.12 190 ILE A N 1
ATOM 1452 C CA . ILE A 1 190 ? -4.666 -19.613 -2.415 1.00 74.12 190 ILE A CA 1
ATOM 1453 C C . ILE A 1 190 ? -4.749 -19.712 -3.943 1.00 74.12 190 ILE A C 1
ATOM 1455 O O . ILE A 1 190 ? -4.030 -20.526 -4.521 1.00 74.12 190 ILE A O 1
ATOM 1459 N N . PRO A 1 191 ? -5.611 -18.931 -4.618 1.00 74.00 191 PRO A N 1
ATOM 1460 C CA . PRO A 1 191 ? -5.755 -18.978 -6.072 1.00 74.00 191 PRO A CA 1
ATOM 1461 C C . PRO A 1 191 ? -4.589 -18.243 -6.754 1.00 74.00 191 PRO A C 1
ATOM 1463 O O . PRO A 1 191 ? -4.788 -17.204 -7.374 1.00 74.00 191 PRO A O 1
ATOM 1466 N N . MET A 1 192 ? -3.369 -18.753 -6.586 1.00 72.75 192 MET A N 1
ATOM 1467 C CA . MET A 1 192 ? -2.134 -18.182 -7.118 1.00 72.75 192 MET A CA 1
ATOM 1468 C C . MET A 1 192 ? -1.502 -19.133 -8.138 1.00 72.75 192 MET A C 1
ATOM 1470 O O . MET A 1 192 ? -1.592 -20.352 -7.998 1.00 72.75 192 MET A O 1
ATOM 1474 N N . HIS A 1 193 ? -0.843 -18.570 -9.148 1.00 67.44 193 HIS A N 1
ATOM 1475 C CA . HIS A 1 193 ? -0.062 -19.331 -10.117 1.00 67.44 193 HIS A CA 1
ATOM 1476 C C . HIS A 1 193 ? 1.380 -19.510 -9.621 1.00 67.44 193 HIS A C 1
ATOM 1478 O O . HIS A 1 193 ? 2.018 -18.549 -9.195 1.00 67.44 193 HIS A O 1
ATOM 1484 N N . GLY A 1 194 ? 1.897 -20.737 -9.707 1.00 71.38 194 GLY A N 1
ATOM 1485 C CA . GLY A 1 194 ? 3.267 -21.083 -9.320 1.00 71.38 194 GLY A CA 1
ATOM 1486 C C . GLY A 1 194 ? 3.452 -21.431 -7.833 1.00 71.38 194 GLY A C 1
ATOM 1487 O O . GLY A 1 194 ? 2.512 -21.324 -7.043 1.00 71.38 194 GLY A O 1
ATOM 1488 N N . PRO A 1 195 ? 4.654 -21.895 -7.438 1.00 73.44 195 PRO A N 1
ATOM 1489 C CA . PRO A 1 195 ? 4.915 -22.332 -6.066 1.00 73.44 195 PRO A CA 1
ATOM 1490 C C . PRO A 1 195 ? 4.885 -21.174 -5.066 1.00 73.44 195 PRO A C 1
ATOM 1492 O O . PRO A 1 195 ? 5.582 -20.171 -5.239 1.00 73.44 195 PRO A O 1
ATOM 1495 N N . LEU A 1 196 ? 4.099 -21.338 -4.000 1.00 77.12 196 LEU A N 1
ATOM 1496 C CA . LEU A 1 196 ? 3.912 -20.345 -2.936 1.00 77.12 196 LEU A CA 1
ATOM 1497 C C . LEU A 1 196 ? 5.220 -20.002 -2.214 1.00 77.12 196 LEU A C 1
ATOM 1499 O O . LEU A 1 196 ? 5.404 -18.872 -1.767 1.00 77.12 196 LEU A O 1
ATOM 1503 N N . GLU A 1 197 ? 6.146 -20.954 -2.143 1.00 74.81 197 GLU A N 1
ATOM 1504 C CA . GLU A 1 197 ? 7.449 -20.847 -1.486 1.00 74.81 197 GLU A CA 1
ATOM 1505 C C . GLU A 1 197 ? 8.354 -19.797 -2.140 1.00 74.81 197 GLU A C 1
ATOM 1507 O O . GLU A 1 197 ? 9.205 -19.199 -1.476 1.00 74.81 197 GLU A O 1
ATOM 1512 N N . ARG A 1 198 ? 8.154 -19.556 -3.441 1.00 76.62 198 ARG A N 1
ATOM 1513 C CA . ARG A 1 198 ? 8.903 -18.567 -4.226 1.00 76.62 198 ARG A CA 1
ATOM 1514 C C . ARG A 1 198 ? 8.154 -17.251 -4.417 1.00 76.62 198 ARG A C 1
ATOM 1516 O O . ARG A 1 198 ? 8.684 -16.355 -5.062 1.00 76.62 198 ARG A O 1
ATOM 1523 N N . ALA A 1 199 ? 6.935 -17.133 -3.896 1.00 84.75 199 ALA A N 1
ATOM 1524 C CA . ALA A 1 199 ? 6.148 -15.918 -4.032 1.00 84.75 199 ALA A CA 1
ATOM 1525 C C . ALA A 1 199 ? 6.446 -14.914 -2.916 1.00 84.75 199 ALA A C 1
ATOM 1527 O O . ALA A 1 199 ? 6.566 -15.275 -1.742 1.00 84.75 199 ALA A O 1
ATOM 1528 N N . GLY A 1 200 ? 6.467 -13.638 -3.299 1.00 91.31 200 GLY A N 1
ATOM 1529 C CA . GLY A 1 200 ? 6.696 -12.513 -2.402 1.00 91.31 200 GLY A CA 1
ATOM 1530 C C . GLY A 1 200 ? 8.174 -12.179 -2.191 1.00 91.31 200 GLY A C 1
ATOM 1531 O O . GLY A 1 200 ? 9.073 -12.904 -2.605 1.00 91.31 200 GLY A O 1
ATOM 1532 N N . SER A 1 201 ? 8.402 -11.055 -1.524 1.00 95.19 201 SER A N 1
ATOM 1533 C CA . SER A 1 201 ? 9.708 -10.484 -1.234 1.00 95.19 201 SER A CA 1
ATOM 1534 C C . SER A 1 201 ? 10.184 -10.860 0.177 1.00 95.19 201 SER A C 1
ATOM 1536 O O . SER A 1 201 ? 9.435 -10.663 1.146 1.00 95.19 201 SER A O 1
ATOM 1538 N N . PRO A 1 202 ? 11.433 -11.337 0.344 1.00 95.62 202 PRO A N 1
ATOM 1539 C CA . PRO A 1 202 ? 12.030 -11.534 1.664 1.00 95.62 202 PRO A CA 1
ATOM 1540 C C . PRO A 1 202 ? 12.200 -10.211 2.426 1.00 95.62 202 PRO A C 1
ATOM 1542 O O . PRO A 1 202 ? 12.026 -10.181 3.641 1.00 95.62 202 PRO A O 1
ATOM 1545 N N . ALA A 1 203 ? 12.448 -9.099 1.731 1.00 96.56 203 ALA A N 1
ATOM 1546 C CA . ALA A 1 203 ? 12.548 -7.778 2.345 1.00 96.56 203 ALA A CA 1
ATOM 1547 C C . ALA A 1 203 ? 11.200 -7.291 2.908 1.00 96.56 203 ALA A C 1
ATOM 1549 O O . ALA A 1 203 ? 11.141 -6.783 4.025 1.00 96.56 203 ALA A O 1
ATOM 1550 N N . VAL A 1 204 ? 10.091 -7.520 2.190 1.00 97.06 204 VAL A N 1
ATOM 1551 C CA . VAL A 1 204 ? 8.743 -7.229 2.718 1.00 97.06 204 VAL A CA 1
ATOM 1552 C C . VAL A 1 204 ? 8.405 -8.146 3.891 1.00 97.06 204 VAL A C 1
ATOM 1554 O O . VAL A 1 204 ? 7.776 -7.694 4.844 1.00 97.06 204 VAL A O 1
ATOM 1557 N N . ALA A 1 205 ? 8.831 -9.414 3.863 1.00 95.81 205 ALA A N 1
ATOM 1558 C CA . ALA A 1 205 ? 8.666 -10.313 5.007 1.00 95.81 205 ALA A CA 1
ATOM 1559 C C . ALA A 1 205 ? 9.416 -9.791 6.240 1.00 95.81 205 ALA A C 1
ATOM 1561 O O . ALA A 1 205 ? 8.841 -9.739 7.325 1.00 95.81 205 ALA A O 1
ATOM 1562 N N . ARG A 1 206 ? 10.664 -9.341 6.060 1.00 96.31 206 ARG A N 1
ATOM 1563 C CA . ARG A 1 206 ? 11.471 -8.722 7.115 1.00 96.31 206 ARG A CA 1
ATOM 1564 C C . ARG A 1 206 ? 10.785 -7.475 7.675 1.00 96.31 206 ARG A C 1
ATOM 1566 O O . ARG A 1 206 ? 10.500 -7.424 8.870 1.00 96.31 206 ARG A O 1
ATOM 1573 N N . LEU A 1 207 ? 10.393 -6.540 6.810 1.00 96.19 207 LEU A N 1
ATOM 1574 C CA . LEU A 1 207 ? 9.631 -5.349 7.196 1.00 96.19 207 LEU A CA 1
ATOM 1575 C C . LEU A 1 207 ? 8.365 -5.716 7.984 1.00 96.19 207 LEU A C 1
ATOM 1577 O O . LEU A 1 207 ? 8.095 -5.129 9.028 1.00 96.19 207 LEU A O 1
ATOM 1581 N N . ALA A 1 208 ? 7.616 -6.721 7.527 1.00 94.62 208 ALA A N 1
ATOM 1582 C CA . ALA A 1 208 ? 6.394 -7.179 8.179 1.00 94.62 208 ALA A CA 1
ATOM 1583 C C . ALA A 1 208 ? 6.612 -7.956 9.490 1.00 94.62 208 ALA A C 1
ATOM 1585 O O . ALA A 1 208 ? 5.678 -8.109 10.280 1.00 94.62 208 ALA A O 1
ATOM 1586 N N . SER A 1 209 ? 7.821 -8.466 9.725 1.00 93.56 209 SER A N 1
ATOM 1587 C CA . SER A 1 209 ? 8.210 -9.070 11.003 1.00 93.56 209 SER A CA 1
ATOM 1588 C C . SER A 1 209 ? 8.721 -8.054 12.023 1.00 93.56 209 SER A C 1
ATOM 1590 O O . SER A 1 209 ? 8.578 -8.280 13.226 1.00 93.56 209 SER A O 1
ATOM 1592 N N . GLU A 1 210 ? 9.311 -6.951 11.562 1.00 93.06 210 GLU A N 1
ATOM 1593 C CA . GLU A 1 210 ? 10.009 -5.999 12.427 1.00 93.06 210 GLU A CA 1
ATOM 1594 C C . GLU A 1 210 ? 9.180 -4.750 12.743 1.00 93.06 210 GLU A C 1
ATOM 1596 O O . GLU A 1 210 ? 9.282 -4.240 13.861 1.00 93.06 210 GLU A O 1
ATOM 1601 N N . ALA A 1 211 ? 8.333 -4.299 11.810 1.00 92.12 211 ALA A N 1
ATOM 1602 C CA . ALA A 1 211 ? 7.444 -3.157 11.995 1.00 92.12 211 ALA A CA 1
ATOM 1603 C C . ALA A 1 211 ? 6.058 -3.575 12.516 1.00 92.12 211 ALA A C 1
ATOM 1605 O O . ALA A 1 211 ? 5.461 -4.557 12.072 1.00 92.12 211 ALA A O 1
ATOM 1606 N N . ASP A 1 212 ? 5.503 -2.776 13.426 1.00 92.88 212 ASP A N 1
ATOM 1607 C CA . ASP A 1 212 ? 4.211 -3.048 14.055 1.00 92.88 212 ASP A CA 1
ATOM 1608 C C . ASP A 1 212 ? 3.084 -2.241 13.398 1.00 92.88 212 ASP A C 1
ATOM 1610 O O . ASP A 1 212 ? 2.931 -1.044 13.641 1.00 92.88 212 ASP A O 1
ATOM 1614 N N . PHE A 1 213 ? 2.251 -2.899 12.589 1.00 95.25 213 PHE A N 1
ATOM 1615 C CA . PHE A 1 213 ? 1.114 -2.276 11.896 1.00 95.25 213 PHE A CA 1
ATOM 1616 C C . PHE A 1 213 ? -0.146 -3.144 11.937 1.00 95.25 213 PHE A C 1
ATOM 1618 O O . PHE A 1 213 ? -0.084 -4.372 12.014 1.00 95.25 213 PHE A O 1
ATOM 1625 N N . ARG A 1 214 ? -1.325 -2.518 11.872 1.00 96.19 214 ARG A N 1
ATOM 1626 C CA . ARG A 1 214 ? -2.608 -3.235 12.000 1.00 96.19 214 ARG A CA 1
ATOM 1627 C C . ARG A 1 214 ? -3.161 -3.785 10.691 1.00 96.19 214 ARG A C 1
ATOM 1629 O O . ARG A 1 214 ? -3.818 -4.827 10.700 1.00 96.19 214 ARG A O 1
ATOM 1636 N N . TYR A 1 215 ? -2.909 -3.116 9.574 1.00 97.62 215 TYR A N 1
ATOM 1637 C CA . TYR A 1 215 ? -3.360 -3.536 8.248 1.00 97.62 215 TYR A CA 1
ATOM 1638 C C . TYR A 1 215 ? -2.184 -3.588 7.284 1.00 97.62 215 TYR A C 1
ATOM 1640 O O . TYR A 1 215 ? -1.372 -2.675 7.270 1.00 97.62 215 TYR A O 1
ATOM 1648 N N . HIS A 1 216 ? -2.121 -4.625 6.454 1.00 98.00 216 HIS A N 1
ATOM 1649 C CA . HIS A 1 216 ? -1.176 -4.730 5.344 1.00 98.00 216 HIS A CA 1
ATOM 1650 C C . HIS A 1 216 ? -1.959 -4.889 4.054 1.00 98.00 216 HIS A C 1
ATOM 1652 O O . HIS A 1 216 ? -2.668 -5.882 3.887 1.00 98.00 216 HIS A O 1
ATOM 1658 N N . PHE A 1 217 ? -1.862 -3.915 3.159 1.00 98.38 217 PHE A N 1
ATOM 1659 C CA . PHE A 1 217 ? -2.489 -3.993 1.845 1.00 98.38 217 PHE A CA 1
ATOM 1660 C C . PHE A 1 217 ? -1.420 -4.235 0.786 1.00 98.38 217 PHE A C 1
ATOM 1662 O O . PHE A 1 217 ? -0.440 -3.492 0.728 1.00 98.38 217 PHE A O 1
ATOM 1669 N N . VAL A 1 218 ? -1.626 -5.272 -0.031 1.00 96.94 218 VAL A N 1
ATOM 1670 C CA . VAL A 1 218 ? -0.647 -5.745 -1.021 1.00 96.94 218 VAL A CA 1
ATOM 1671 C C . VAL A 1 218 ? -1.286 -6.005 -2.389 1.00 96.94 218 VAL A C 1
ATOM 1673 O O . VAL A 1 218 ? -2.460 -6.380 -2.462 1.00 96.94 218 VAL A O 1
ATOM 1676 N N . GLY A 1 219 ? -0.528 -5.797 -3.470 1.00 93.94 219 GLY A N 1
ATOM 1677 C CA . GLY A 1 219 ? -0.965 -5.988 -4.864 1.00 93.94 219 GLY A CA 1
ATOM 1678 C C . GLY A 1 219 ? -0.259 -7.155 -5.572 1.00 93.94 219 GLY A C 1
ATOM 1679 O O . GLY A 1 219 ? -0.070 -8.212 -4.968 1.00 93.94 219 GLY A O 1
ATOM 1680 N N . THR A 1 220 ? 0.103 -6.949 -6.848 1.00 87.56 220 THR A N 1
ATOM 1681 C CA . THR A 1 220 ? 1.004 -7.706 -7.758 1.00 87.56 220 THR A CA 1
ATOM 1682 C C . THR A 1 220 ? 0.730 -9.187 -8.037 1.00 87.56 220 THR A C 1
ATOM 1684 O O . THR A 1 220 ? 0.913 -9.617 -9.174 1.00 87.56 220 THR A O 1
ATOM 1687 N N . LEU A 1 221 ? 0.236 -9.979 -7.082 1.00 88.12 221 LEU A N 1
ATOM 1688 C CA . LEU A 1 221 ? -0.089 -11.399 -7.303 1.00 88.12 221 LEU A CA 1
ATOM 1689 C C . LEU A 1 221 ? -1.450 -11.614 -7.980 1.00 88.12 221 LEU A C 1
ATOM 1691 O O . LEU A 1 221 ? -1.804 -12.744 -8.301 1.00 88.12 221 LEU A O 1
ATOM 1695 N N . ASN A 1 222 ? -2.234 -10.548 -8.187 1.00 89.06 222 ASN A N 1
ATOM 1696 C CA . ASN A 1 222 ? -3.606 -10.618 -8.699 1.00 89.06 222 ASN A CA 1
ATOM 1697 C C . ASN A 1 222 ? -4.508 -11.582 -7.889 1.00 89.06 222 ASN A C 1
ATOM 1699 O O . ASN A 1 222 ? -5.420 -12.220 -8.418 1.00 89.06 222 ASN A O 1
ATOM 1703 N N . VAL A 1 223 ? -4.272 -11.662 -6.578 1.00 87.19 223 VAL A N 1
ATOM 1704 C CA . VAL A 1 223 ? -5.007 -12.518 -5.644 1.00 87.19 223 VAL A CA 1
ATOM 1705 C C . VAL A 1 223 ? -5.740 -11.649 -4.633 1.00 87.19 223 VAL A C 1
ATOM 1707 O O . VAL A 1 223 ? -5.128 -10.836 -3.945 1.00 87.19 223 VAL A O 1
ATOM 1710 N N . HIS A 1 224 ? -7.051 -11.869 -4.482 1.00 90.62 224 HIS A N 1
ATOM 1711 C CA . HIS A 1 224 ? -7.793 -11.362 -3.328 1.00 90.62 224 HIS A CA 1
ATOM 1712 C C . HIS A 1 224 ? -7.826 -12.435 -2.254 1.00 90.62 224 HIS A C 1
ATOM 1714 O O . HIS A 1 224 ? -8.517 -13.444 -2.401 1.00 90.62 224 HIS A O 1
ATOM 1720 N N . TYR A 1 225 ? -7.066 -12.219 -1.188 1.00 88.69 225 TYR A N 1
ATOM 1721 C CA . TYR A 1 225 ? -7.017 -13.139 -0.063 1.00 88.69 225 TYR A CA 1
ATOM 1722 C C . TYR A 1 225 ? -6.826 -12.359 1.230 1.00 88.69 225 TYR A C 1
ATOM 1724 O O . TYR A 1 225 ? -5.999 -11.453 1.310 1.00 88.69 225 TYR A O 1
ATOM 1732 N N . GLN A 1 226 ? -7.621 -12.708 2.235 1.00 90.69 226 GLN A N 1
ATOM 1733 C CA . GLN A 1 226 ? -7.498 -12.159 3.573 1.00 90.69 226 GLN A CA 1
ATOM 1734 C C . GLN A 1 226 ? -6.853 -13.222 4.448 1.00 90.69 226 GLN A C 1
ATOM 1736 O O . GLN A 1 226 ? -7.462 -14.261 4.706 1.00 90.69 226 GLN A O 1
ATOM 1741 N N . LEU A 1 227 ? -5.634 -12.950 4.904 1.00 87.56 227 LEU A N 1
ATOM 1742 C CA . LEU A 1 227 ? -4.959 -13.835 5.839 1.00 87.56 227 LEU A CA 1
ATOM 1743 C C . LEU A 1 227 ? -5.655 -13.766 7.204 1.00 87.56 227 LEU A C 1
ATOM 1745 O O . LEU A 1 227 ? -6.181 -12.713 7.591 1.00 87.56 227 LEU A O 1
ATOM 1749 N N . ALA A 1 228 ? -5.654 -14.881 7.940 1.00 89.12 228 ALA A N 1
ATOM 1750 C CA . ALA A 1 228 ? -6.008 -14.837 9.353 1.00 89.12 228 ALA A CA 1
ATOM 1751 C C . ALA A 1 228 ? -5.118 -13.786 10.047 1.00 89.12 228 ALA A C 1
ATOM 1753 O O . ALA A 1 228 ? -3.931 -13.703 9.720 1.00 89.12 228 ALA A O 1
ATOM 1754 N N . PRO A 1 229 ? -5.667 -12.945 10.944 1.00 93.38 229 PRO A N 1
ATOM 1755 C CA . PRO A 1 229 ? -4.855 -11.949 11.622 1.00 93.38 229 PRO A CA 1
ATOM 1756 C C . PRO A 1 229 ? -3.698 -12.625 12.353 1.00 93.38 229 PRO A C 1
ATOM 1758 O O . PRO A 1 229 ? -3.924 -13.631 13.025 1.00 93.38 229 PRO A O 1
ATOM 1761 N N . PHE A 1 230 ? -2.498 -12.066 12.247 1.00 93.62 230 PHE A N 1
ATOM 1762 C CA . PHE A 1 230 ? -1.305 -12.596 12.900 1.00 93.62 230 PHE A CA 1
ATOM 1763 C C . PHE A 1 230 ? -0.739 -11.611 13.917 1.00 93.62 230 PHE A C 1
ATOM 1765 O O . PHE A 1 230 ? -0.904 -10.401 13.784 1.00 93.62 230 PHE A O 1
ATOM 1772 N N . GLN A 1 231 ? -0.104 -12.119 14.965 1.00 93.50 231 GLN A N 1
ATOM 1773 C CA . GLN A 1 231 ? 0.440 -11.311 16.049 1.00 93.50 231 GLN A CA 1
ATOM 1774 C C . GLN A 1 231 ? 1.659 -10.507 15.587 1.00 93.50 231 GLN A C 1
ATOM 1776 O O . GLN A 1 231 ? 2.512 -11.007 14.858 1.00 93.50 231 GLN A O 1
ATOM 1781 N N . ASN A 1 232 ? 1.764 -9.269 16.063 1.00 91.25 232 ASN A N 1
ATOM 1782 C CA . ASN A 1 232 ? 3.011 -8.504 16.069 1.00 91.25 232 ASN A CA 1
ATOM 1783 C C . ASN A 1 232 ? 3.325 -8.063 17.513 1.00 91.25 232 ASN A C 1
ATOM 1785 O O . ASN A 1 232 ? 2.642 -8.483 18.459 1.00 91.25 232 ASN A O 1
ATOM 1789 N N . LYS A 1 233 ? 4.383 -7.276 17.736 1.00 89.56 233 LYS A N 1
ATOM 1790 C CA . LYS A 1 233 ? 4.829 -6.935 19.097 1.00 89.56 233 LYS A CA 1
ATOM 1791 C C . LYS A 1 233 ? 3.777 -6.107 19.828 1.00 89.56 233 LYS A C 1
ATOM 1793 O O . LYS A 1 233 ? 3.574 -6.314 21.025 1.00 89.56 233 LYS A O 1
ATOM 1798 N N . VAL A 1 234 ? 3.031 -5.263 19.117 1.00 89.19 234 VAL A N 1
ATOM 1799 C CA . VAL A 1 234 ? 2.064 -4.328 19.718 1.00 89.19 234 VAL A CA 1
ATOM 1800 C C . VAL A 1 234 ? 0.618 -4.837 19.628 1.00 89.19 234 VAL A C 1
ATOM 1802 O O . VAL A 1 234 ? -0.059 -4.952 20.647 1.00 89.19 234 VAL A O 1
ATOM 1805 N N . HIS A 1 235 ? 0.167 -5.227 18.438 1.00 88.56 235 HIS A N 1
ATOM 1806 C CA . HIS A 1 235 ? -1.211 -5.571 18.062 1.00 88.56 235 HIS A CA 1
ATOM 1807 C C . HIS A 1 235 ? -1.295 -6.942 17.355 1.00 88.56 235 HIS A C 1
ATOM 1809 O O . HIS A 1 235 ? -0.518 -7.863 17.605 1.00 88.56 235 HIS A O 1
ATOM 1815 N N . SER A 1 236 ? -2.267 -7.068 16.451 1.00 93.88 236 SER A N 1
ATOM 1816 C CA . SER A 1 236 ? -2.299 -8.036 15.359 1.00 93.88 236 SER A CA 1
ATOM 1817 C C . SER A 1 236 ? -2.346 -7.314 14.014 1.00 93.88 236 SER A C 1
ATOM 1819 O O . SER A 1 236 ? -2.971 -6.254 13.904 1.00 93.88 236 SER A O 1
ATOM 1821 N N . THR A 1 237 ? -1.803 -7.938 12.981 1.00 95.56 237 THR A N 1
ATOM 1822 C CA . THR A 1 237 ? -1.834 -7.484 11.596 1.00 95.56 237 THR A CA 1
ATOM 1823 C C . THR A 1 237 ? -2.870 -8.257 10.788 1.00 95.56 237 THR A C 1
ATOM 1825 O O . THR A 1 237 ? -2.945 -9.482 10.849 1.00 95.56 237 THR A O 1
ATOM 1828 N N . ARG A 1 238 ? -3.649 -7.542 9.973 1.00 95.44 238 ARG A N 1
ATOM 1829 C CA . ARG A 1 238 ? -4.556 -8.102 8.965 1.00 95.44 238 ARG A CA 1
ATOM 1830 C C . ARG A 1 238 ? -3.986 -7.864 7.575 1.00 95.44 238 ARG A C 1
ATOM 1832 O O . ARG A 1 238 ? -3.947 -6.719 7.129 1.00 95.44 238 ARG A O 1
ATOM 1839 N N . LEU A 1 239 ? -3.595 -8.932 6.887 1.00 95.56 239 LEU A N 1
ATOM 1840 C CA . LEU A 1 239 ? -3.115 -8.847 5.511 1.00 95.56 239 LEU A CA 1
ATOM 1841 C C . LEU A 1 239 ? -4.260 -9.041 4.517 1.00 95.56 239 LEU A C 1
ATOM 1843 O O . LEU A 1 239 ? -5.030 -9.999 4.617 1.00 95.56 239 LEU A O 1
ATOM 1847 N N . TYR A 1 240 ? -4.333 -8.136 3.546 1.00 95.94 240 TYR A N 1
ATOM 1848 C CA . TYR A 1 240 ? -5.275 -8.164 2.438 1.00 95.94 240 TYR A CA 1
ATOM 1849 C C . TYR A 1 240 ? -4.528 -8.074 1.112 1.00 95.94 240 TYR A C 1
ATOM 1851 O O . TYR A 1 240 ? -4.023 -7.018 0.728 1.00 95.94 240 TYR A O 1
ATOM 1859 N N . GLY A 1 241 ? -4.533 -9.192 0.397 1.00 95.19 241 GLY A N 1
ATOM 1860 C CA . GLY A 1 241 ? -4.221 -9.242 -1.018 1.00 95.19 241 GLY A CA 1
ATOM 1861 C C . GLY A 1 241 ? -5.309 -8.599 -1.852 1.00 95.19 241 GLY A C 1
ATOM 1862 O O . GLY A 1 241 ? -6.492 -8.849 -1.608 1.00 95.19 241 GLY A O 1
ATOM 1863 N N . MET A 1 242 ? -4.919 -7.803 -2.840 1.00 95.50 242 MET A N 1
ATOM 1864 C CA . MET A 1 242 ? -5.825 -7.153 -3.776 1.00 95.50 242 MET A CA 1
ATOM 1865 C C . MET A 1 242 ? -5.555 -7.637 -5.204 1.00 95.50 242 MET A C 1
ATOM 1867 O O . MET A 1 242 ? -4.412 -7.805 -5.619 1.00 95.50 242 MET A O 1
ATOM 1871 N N . GLY A 1 243 ? -6.628 -7.869 -5.966 1.00 94.44 243 GLY A N 1
ATOM 1872 C CA . GLY A 1 243 ? -6.521 -8.216 -7.385 1.00 94.44 243 GLY A CA 1
ATOM 1873 C C . GLY A 1 243 ? -6.236 -7.007 -8.281 1.00 94.44 243 GLY A C 1
ATOM 1874 O O . GLY A 1 243 ? -6.429 -5.861 -7.876 1.00 94.44 243 GLY A O 1
ATOM 1875 N N . ALA A 1 244 ? -5.894 -7.271 -9.540 1.00 94.56 244 ALA A N 1
ATOM 1876 C CA . ALA A 1 244 ? -5.730 -6.239 -10.556 1.00 94.56 244 ALA A CA 1
ATOM 1877 C C . ALA A 1 244 ? -7.086 -5.721 -11.056 1.00 94.56 244 ALA A C 1
ATOM 1879 O O . ALA A 1 244 ? -8.041 -6.485 -11.246 1.00 94.56 244 ALA A O 1
ATOM 1880 N N . LEU A 1 245 ? -7.204 -4.423 -11.323 1.00 94.25 245 LEU A N 1
ATOM 1881 C CA . LEU A 1 245 ? -8.407 -3.847 -11.904 1.00 94.25 245 LEU A CA 1
ATOM 1882 C C . LEU A 1 245 ? -8.702 -4.480 -13.262 1.00 94.25 245 LEU A C 1
ATOM 1884 O O . LEU A 1 245 ? -7.864 -4.575 -14.149 1.00 94.25 245 LEU A O 1
ATOM 1888 N N . GLY A 1 246 ? -9.945 -4.932 -13.426 1.00 89.94 246 GLY A N 1
ATOM 1889 C CA . GLY A 1 246 ? -10.377 -5.533 -14.681 1.00 89.94 246 GLY A CA 1
ATOM 1890 C C . GLY A 1 246 ? -9.868 -6.929 -14.980 1.00 89.94 246 GLY A C 1
ATOM 1891 O O . GLY A 1 246 ? -10.101 -7.383 -16.095 1.00 89.94 246 GLY A O 1
ATOM 1892 N N . ASN A 1 247 ? -9.258 -7.608 -14.009 1.00 90.50 247 ASN A N 1
ATOM 1893 C CA . ASN A 1 247 ? -8.834 -8.990 -14.172 1.00 90.50 247 ASN A CA 1
ATOM 1894 C C . ASN A 1 247 ? -9.980 -9.902 -14.670 1.00 90.50 247 ASN A C 1
ATOM 1896 O O . ASN A 1 247 ? -11.146 -9.755 -14.277 1.00 90.50 247 ASN A O 1
ATOM 1900 N N . ALA A 1 248 ? -9.634 -10.875 -15.518 1.00 87.50 248 ALA A N 1
ATOM 1901 C CA . ALA A 1 248 ? -10.587 -11.817 -16.109 1.00 87.50 248 ALA A CA 1
ATOM 1902 C C . ALA A 1 248 ? -11.265 -12.713 -15.056 1.00 87.50 248 ALA A C 1
ATOM 1904 O O . ALA A 1 248 ? -12.448 -13.043 -15.182 1.00 87.50 248 ALA A O 1
ATOM 1905 N N . GLY A 1 249 ? -10.539 -13.044 -13.982 1.00 84.56 249 GLY A N 1
ATOM 1906 C CA . GLY A 1 249 ? -11.013 -13.879 -12.875 1.00 84.56 249 GLY A CA 1
ATOM 1907 C C . GLY A 1 249 ? -12.063 -13.221 -11.974 1.00 84.56 249 GLY A C 1
ATOM 1908 O O . GLY A 1 249 ? -12.579 -13.874 -11.069 1.00 84.56 249 GLY A O 1
ATOM 1909 N N . LYS A 1 250 ? -12.402 -11.940 -12.198 1.00 87.81 250 LYS A N 1
ATOM 1910 C CA . LYS A 1 250 ? -13.280 -11.129 -11.329 1.00 87.81 250 LYS A CA 1
ATOM 1911 C C . LYS A 1 250 ? -12.854 -11.146 -9.854 1.00 87.81 250 LYS A C 1
ATOM 1913 O O . LYS A 1 250 ? -13.682 -10.959 -8.960 1.00 87.81 250 LYS A O 1
ATOM 1918 N N . VAL A 1 251 ? -11.561 -11.343 -9.610 1.00 90.81 251 VAL A N 1
ATOM 1919 C CA . VAL A 1 251 ? -10.912 -11.200 -8.311 1.00 90.81 251 VAL A CA 1
ATOM 1920 C C . VAL A 1 251 ? -11.172 -9.786 -7.805 1.00 90.81 251 VAL A C 1
ATOM 1922 O O . VAL A 1 251 ? -11.177 -8.821 -8.577 1.00 90.81 251 VAL A O 1
ATOM 1925 N N . LYS A 1 252 ? -11.439 -9.647 -6.507 1.00 94.25 252 LYS A N 1
ATOM 1926 C CA . LYS A 1 252 ? -11.784 -8.349 -5.934 1.00 94.25 252 LYS A CA 1
ATOM 1927 C C . LYS A 1 252 ? -10.561 -7.427 -5.951 1.00 94.25 252 LYS A C 1
ATOM 1929 O O . LYS A 1 252 ? -9.632 -7.591 -5.169 1.00 94.25 252 LYS A O 1
ATOM 1934 N N . ALA A 1 253 ? -10.605 -6.444 -6.841 1.00 95.69 253 ALA A N 1
ATOM 1935 C CA . ALA A 1 253 ? -9.548 -5.453 -7.008 1.00 95.69 253 ALA A CA 1
ATOM 1936 C C . ALA A 1 253 ? -9.710 -4.224 -6.106 1.00 95.69 253 ALA A C 1
ATOM 1938 O O . ALA A 1 253 ? -8.744 -3.516 -5.870 1.00 95.69 253 ALA A O 1
ATOM 1939 N N . MET A 1 254 ? -10.919 -3.962 -5.594 1.00 96.56 254 MET A N 1
ATOM 1940 C CA . MET A 1 254 ? -11.198 -2.794 -4.757 1.00 96.56 254 MET A CA 1
ATOM 1941 C C . MET A 1 254 ? -12.111 -3.149 -3.588 1.00 96.56 254 MET A C 1
ATOM 1943 O O . MET A 1 254 ? -13.100 -3.870 -3.756 1.00 96.56 254 MET A O 1
ATOM 1947 N N . GLN A 1 255 ? -11.797 -2.628 -2.403 1.00 97.00 255 GLN A N 1
ATOM 1948 C CA . GLN A 1 255 ? -12.575 -2.853 -1.188 1.00 97.00 255 GLN A CA 1
ATOM 1949 C C . GLN A 1 255 ? -12.533 -1.633 -0.260 1.00 97.00 255 GLN A C 1
ATOM 1951 O O . GLN A 1 255 ? -11.514 -0.958 -0.153 1.00 97.00 255 GLN A O 1
ATOM 1956 N N . GLY A 1 256 ? -13.655 -1.360 0.412 1.00 97.38 256 GLY A N 1
ATOM 1957 C CA . GLY A 1 256 ? -13.734 -0.359 1.475 1.00 97.38 256 GLY A CA 1
ATOM 1958 C C . GLY A 1 256 ? -13.482 -0.956 2.855 1.00 97.38 256 GLY A C 1
ATOM 1959 O O . GLY A 1 256 ? -13.895 -2.084 3.131 1.00 97.38 256 GLY A O 1
ATOM 1960 N N . PHE A 1 257 ? -12.843 -0.176 3.723 1.00 97.50 257 PHE A N 1
ATOM 1961 C CA . PHE A 1 257 ? -12.491 -0.547 5.091 1.00 97.50 257 PHE A CA 1
ATOM 1962 C C . PHE A 1 257 ? -12.878 0.566 6.063 1.00 97.50 257 PHE A C 1
ATOM 1964 O O . PHE A 1 257 ? -12.966 1.734 5.692 1.00 97.50 257 PHE A O 1
ATOM 1971 N N . SER A 1 258 ? -13.124 0.198 7.318 1.00 96.62 258 SER A N 1
ATOM 1972 C CA . SER A 1 258 ? -13.294 1.134 8.433 1.00 96.62 258 SER A CA 1
ATOM 1973 C C . SER A 1 258 ? -12.181 0.860 9.432 1.00 96.62 258 SER A C 1
ATOM 1975 O O . SER A 1 258 ? -12.181 -0.180 10.088 1.00 96.62 258 SER A O 1
ATOM 1977 N N . VAL A 1 259 ? -11.198 1.755 9.481 1.00 95.88 259 VAL A N 1
ATOM 1978 C CA . VAL A 1 259 ? -9.964 1.592 10.252 1.0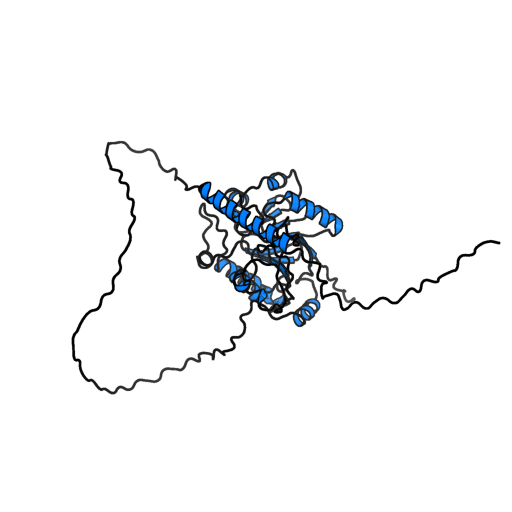0 95.88 259 VAL A CA 1
ATOM 1979 C C . VAL A 1 259 ? -10.078 2.403 11.542 1.00 95.88 259 VAL A C 1
ATOM 1981 O O . VAL A 1 259 ? -10.191 3.625 11.467 1.00 95.88 259 VAL A O 1
ATOM 1984 N N . PRO A 1 260 ? -10.082 1.769 12.727 1.00 94.31 260 PRO A N 1
ATOM 1985 C CA . PRO A 1 260 ? -9.949 2.483 13.993 1.00 94.31 260 PRO A CA 1
ATOM 1986 C C . PRO A 1 260 ? -8.495 2.965 14.151 1.00 94.31 260 PRO A C 1
ATOM 1988 O O . PRO A 1 260 ? -7.623 2.091 14.220 1.00 94.31 260 PRO A O 1
ATOM 1991 N N . PRO A 1 261 ? -8.222 4.282 14.220 1.00 94.50 261 PRO A N 1
ATOM 1992 C CA . PRO A 1 261 ? -6.855 4.794 14.302 1.00 94.50 261 PRO A CA 1
ATOM 1993 C C . PRO A 1 261 ? -6.147 4.373 15.593 1.00 94.50 261 PRO A C 1
ATOM 1995 O O . PRO A 1 261 ? -6.713 4.506 16.681 1.00 94.50 261 PRO A O 1
ATOM 1998 N N . VAL A 1 262 ? -4.890 3.934 15.509 1.00 91.81 262 VAL A N 1
ATOM 1999 C CA . VAL A 1 262 ? -4.087 3.499 16.668 1.00 91.81 262 VAL A CA 1
ATOM 2000 C C . VAL A 1 262 ? -3.886 4.604 17.703 1.00 91.81 262 VAL A C 1
ATOM 2002 O O . VAL A 1 262 ? -3.770 4.324 18.893 1.00 91.81 262 VAL A O 1
ATOM 2005 N N . LYS A 1 263 ? -3.895 5.868 17.265 1.00 87.81 263 LYS A N 1
ATOM 2006 C CA . LYS A 1 263 ? -3.705 7.041 18.129 1.00 87.81 263 LYS A CA 1
ATOM 2007 C C . LYS A 1 263 ? -4.908 7.359 19.013 1.00 87.81 263 LYS A C 1
ATOM 2009 O O . LYS A 1 263 ? -4.733 7.959 20.070 1.00 87.81 263 LYS A O 1
ATOM 2014 N N . THR A 1 264 ? -6.119 7.016 18.577 1.00 87.38 264 THR A N 1
ATOM 2015 C CA . THR A 1 264 ? -7.366 7.452 19.234 1.00 87.38 264 THR A CA 1
ATOM 2016 C C . THR A 1 264 ? -8.198 6.298 19.778 1.00 87.38 264 THR A C 1
ATOM 2018 O O . THR A 1 264 ? -8.965 6.487 20.722 1.00 87.38 264 THR A O 1
ATOM 2021 N N . ALA A 1 265 ? -8.056 5.101 19.214 1.00 84.88 265 ALA A N 1
ATOM 2022 C CA . ALA A 1 265 ? -8.798 3.931 19.648 1.00 84.88 265 ALA A CA 1
ATOM 2023 C C . ALA A 1 265 ? -8.305 3.396 21.011 1.00 84.88 265 ALA A C 1
ATOM 2025 O O . ALA A 1 265 ? -7.120 3.493 21.343 1.00 84.88 265 ALA A O 1
ATOM 2026 N N . PRO A 1 266 ? -9.197 2.789 21.817 1.00 82.12 266 PRO A N 1
ATOM 2027 C CA . PRO A 1 266 ? -8.825 2.229 23.106 1.00 82.12 266 PRO A CA 1
ATOM 2028 C C . PRO A 1 266 ? -7.939 0.993 22.924 1.00 82.12 266 PRO A C 1
ATOM 2030 O O . PRO A 1 266 ? -8.270 0.085 22.163 1.00 82.12 266 PRO A O 1
ATOM 2033 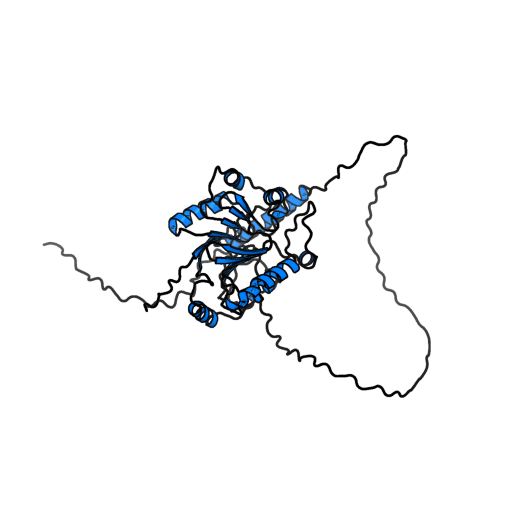N N . ARG A 1 267 ? -6.850 0.913 23.697 1.00 78.88 267 ARG A N 1
ATOM 2034 C CA . ARG A 1 267 ? -5.891 -0.207 23.635 1.00 78.88 267 ARG A CA 1
ATOM 2035 C C . ARG A 1 267 ? -6.534 -1.578 23.867 1.00 78.88 267 ARG A C 1
ATOM 2037 O O . ARG A 1 267 ? -6.107 -2.559 23.266 1.00 78.88 267 ARG A O 1
ATOM 2044 N N . SER A 1 268 ? -7.581 -1.649 24.692 1.00 81.62 268 SER A N 1
ATOM 2045 C CA . SER A 1 268 ? -8.317 -2.892 24.956 1.00 81.62 268 SER A CA 1
ATOM 2046 C C . SER A 1 268 ? -8.943 -3.496 23.697 1.00 81.62 268 SER A C 1
ATOM 2048 O O . SER A 1 268 ? -8.975 -4.716 23.573 1.00 81.62 268 SER A O 1
ATOM 2050 N N . ALA A 1 269 ? -9.367 -2.668 22.734 1.00 78.31 269 ALA A N 1
ATOM 2051 C CA . ALA A 1 269 ? -9.946 -3.154 21.483 1.00 78.31 269 ALA A CA 1
ATOM 2052 C C . ALA A 1 269 ? -8.933 -3.942 20.638 1.00 78.31 269 ALA A C 1
ATOM 2054 O O . ALA A 1 269 ? -9.324 -4.824 19.881 1.00 78.31 269 ALA A O 1
ATOM 2055 N N . PHE A 1 270 ? -7.640 -3.640 20.763 1.00 85.88 270 PHE A N 1
ATOM 2056 C CA . PHE A 1 270 ? -6.586 -4.314 20.002 1.00 85.88 270 PHE A CA 1
ATOM 2057 C C . PHE A 1 270 ? -5.996 -5.510 20.751 1.00 85.88 270 PHE A C 1
ATOM 2059 O O . PHE A 1 270 ? -5.552 -6.465 20.118 1.00 85.88 270 PHE A O 1
ATOM 2066 N N . ALA A 1 271 ? -6.046 -5.499 22.085 1.00 85.44 271 ALA A N 1
ATOM 2067 C CA . ALA A 1 271 ? -5.578 -6.608 22.911 1.00 85.44 271 ALA A CA 1
ATOM 2068 C C . ALA A 1 271 ? -6.371 -7.901 22.648 1.00 85.44 271 ALA A C 1
ATOM 2070 O O . ALA A 1 271 ? -5.774 -8.952 22.423 1.00 85.44 271 ALA A O 1
ATOM 2071 N N . GLU A 1 272 ? -7.703 -7.817 22.588 1.00 84.62 272 GLU A N 1
ATOM 2072 C CA . GLU A 1 272 ? -8.553 -8.981 22.293 1.00 84.62 272 GLU A CA 1
ATOM 2073 C C . GLU A 1 272 ? -8.339 -9.530 20.873 1.00 84.62 272 GLU A C 1
ATOM 2075 O O . GLU A 1 272 ? -8.441 -10.737 20.642 1.00 84.62 272 GLU A O 1
ATOM 2080 N N . GLU A 1 273 ? -8.067 -8.649 19.901 1.00 87.31 273 GLU A N 1
ATOM 2081 C CA . GLU A 1 273 ? -7.746 -9.050 18.526 1.00 87.31 273 GLU A CA 1
ATOM 2082 C C . GLU A 1 273 ? -6.420 -9.816 18.480 1.00 87.31 273 GLU A C 1
ATOM 2084 O O . GLU A 1 273 ? -6.330 -10.850 17.818 1.00 87.31 273 GLU A O 1
ATOM 2089 N N . LYS A 1 274 ? -5.420 -9.346 19.233 1.00 89.19 274 LYS A N 1
ATOM 2090 C CA . LYS A 1 274 ? -4.101 -9.973 19.337 1.00 89.19 274 LYS A CA 1
ATOM 2091 C C . LYS A 1 274 ? -4.148 -11.350 19.992 1.00 89.19 274 LYS A C 1
ATOM 2093 O O . LYS A 1 274 ? -3.495 -12.268 19.506 1.00 89.19 274 LYS A O 1
ATOM 2098 N N . GLU A 1 275 ? -4.930 -11.520 21.054 1.00 89.19 275 GLU A N 1
ATOM 2099 C CA . GLU A 1 275 ? -5.056 -12.810 21.748 1.00 89.19 275 GLU A CA 1
ATOM 2100 C C . GLU A 1 275 ? -5.621 -13.911 20.834 1.00 89.19 275 GLU A C 1
ATOM 2102 O O . GLU A 1 275 ? -5.231 -15.070 20.930 1.00 89.19 275 GLU A O 1
ATOM 2107 N N . LYS A 1 276 ? -6.505 -13.539 19.900 1.00 90.00 276 LYS A N 1
ATOM 2108 C CA . LYS A 1 276 ? -7.125 -14.459 18.932 1.00 90.00 276 LYS A CA 1
ATOM 2109 C C . LYS A 1 276 ? -6.329 -14.620 17.634 1.00 90.00 276 LYS A C 1
ATOM 2111 O O . LYS A 1 276 ? -6.720 -15.428 16.791 1.00 90.00 276 LYS A O 1
ATOM 2116 N N . ALA A 1 277 ? -5.283 -13.822 17.431 1.00 91.75 277 ALA A N 1
ATOM 2117 C CA . ALA A 1 277 ? -4.472 -13.852 16.223 1.00 91.75 277 ALA A CA 1
ATOM 2118 C C . ALA A 1 277 ? -3.524 -15.060 16.209 1.00 91.75 277 ALA A C 1
ATOM 2120 O O . ALA A 1 277 ? -3.094 -15.555 17.250 1.00 91.75 277 ALA A O 1
ATOM 2121 N N . THR A 1 278 ? -3.186 -15.528 15.010 1.00 92.19 278 THR A N 1
ATOM 2122 C CA . THR A 1 278 ? -2.180 -16.574 14.808 1.00 92.19 278 THR A CA 1
ATOM 2123 C C . THR A 1 278 ? -0.784 -16.048 15.132 1.00 92.19 278 THR A C 1
ATOM 2125 O O . THR A 1 278 ? -0.576 -14.843 15.268 1.00 92.19 278 THR A O 1
ATOM 2128 N N . LEU A 1 279 ? 0.214 -16.930 15.169 1.00 92.56 279 LEU A N 1
ATOM 2129 C CA . LEU A 1 279 ? 1.613 -16.495 15.142 1.00 92.56 279 LEU A CA 1
ATOM 2130 C C . LEU A 1 279 ? 1.915 -15.699 13.860 1.00 92.56 279 LEU A C 1
ATOM 2132 O O . LEU A 1 279 ? 1.159 -15.766 12.887 1.00 92.56 279 LEU A O 1
ATOM 2136 N N . ASN A 1 280 ? 3.007 -14.934 13.870 1.00 92.06 280 ASN A N 1
ATOM 2137 C CA . ASN A 1 280 ? 3.468 -14.194 12.699 1.00 92.06 280 ASN A CA 1
ATOM 2138 C C . ASN A 1 280 ? 4.057 -15.168 11.656 1.00 92.06 280 ASN A C 1
ATOM 2140 O O . ASN A 1 280 ? 4.981 -15.911 11.985 1.00 92.06 280 ASN A O 1
ATOM 2144 N N . PRO A 1 281 ? 3.575 -15.191 10.398 1.00 91.88 281 PRO A N 1
ATOM 2145 C CA . PRO A 1 281 ? 4.107 -16.099 9.376 1.00 91.88 281 PRO A CA 1
ATOM 2146 C C . PRO A 1 281 ? 5.540 -15.756 8.939 1.00 91.88 281 PRO A C 1
ATOM 2148 O O . PRO A 1 281 ? 6.231 -16.597 8.360 1.00 91.88 281 PRO A O 1
ATOM 2151 N N . TYR A 1 282 ? 5.989 -14.530 9.211 1.00 92.00 282 TYR A N 1
ATOM 2152 C CA . TYR A 1 282 ? 7.297 -14.022 8.810 1.00 92.00 282 TYR A CA 1
ATOM 2153 C C . TYR A 1 282 ? 8.367 -14.194 9.884 1.00 92.00 282 TYR A C 1
ATOM 2155 O O . TYR A 1 282 ? 9.552 -14.154 9.563 1.00 92.00 282 TYR A O 1
ATOM 2163 N N . THR A 1 283 ? 7.986 -14.441 11.142 1.00 87.88 283 THR A N 1
ATOM 2164 C CA . THR A 1 283 ? 8.975 -14.800 12.161 1.00 87.88 283 THR A CA 1
ATOM 2165 C C . THR A 1 283 ? 9.571 -16.153 11.806 1.00 87.88 283 THR A C 1
ATOM 2167 O O . THR A 1 283 ? 8.842 -17.105 11.512 1.00 87.88 283 THR A O 1
ATOM 2170 N N . ARG A 1 284 ? 10.905 -16.232 11.799 1.00 64.38 284 ARG A N 1
ATOM 2171 C CA . ARG A 1 284 ? 11.632 -17.482 11.574 1.00 64.38 284 ARG A CA 1
ATOM 2172 C C . ARG A 1 284 ? 11.097 -18.514 12.570 1.00 64.38 284 ARG A C 1
ATOM 2174 O O . ARG A 1 284 ? 10.998 -18.215 13.759 1.00 64.38 284 ARG A O 1
ATOM 2181 N N . ALA A 1 285 ? 10.689 -19.690 12.088 1.00 51.56 285 ALA A N 1
ATOM 2182 C CA . ALA A 1 285 ? 10.321 -20.772 12.993 1.00 51.56 285 ALA A CA 1
ATOM 2183 C C . ALA A 1 285 ? 11.513 -21.018 13.934 1.00 51.56 285 ALA A C 1
ATOM 2185 O O . ALA A 1 285 ? 12.643 -21.021 13.431 1.00 51.56 285 ALA A O 1
ATOM 2186 N N . PRO A 1 286 ? 11.304 -21.201 15.252 1.00 34.09 286 PRO A N 1
ATOM 2187 C CA . PRO A 1 286 ? 12.381 -21.664 16.110 1.00 34.09 286 PRO A CA 1
ATOM 2188 C C . PRO A 1 286 ? 12.905 -22.955 15.488 1.00 34.09 286 PRO A C 1
ATOM 2190 O O . PRO A 1 286 ? 12.143 -23.899 15.257 1.00 34.09 286 PRO A O 1
ATOM 2193 N N . THR A 1 287 ? 14.177 -22.954 15.104 1.00 33.16 287 THR A N 1
ATOM 2194 C CA . THR A 1 287 ? 14.836 -24.143 14.582 1.00 33.16 287 THR A CA 1
ATOM 2195 C C . THR A 1 287 ? 14.647 -25.245 15.617 1.00 33.16 287 THR A C 1
ATOM 2197 O O . THR A 1 287 ? 14.943 -25.070 16.795 1.00 33.16 287 THR A O 1
ATOM 2200 N N . ALA A 1 288 ? 14.149 -26.409 15.198 1.00 33.28 288 ALA A N 1
ATOM 2201 C CA . ALA A 1 288 ? 14.039 -27.593 16.057 1.00 33.28 288 ALA A CA 1
ATOM 2202 C C . ALA A 1 288 ? 15.414 -28.176 16.466 1.00 33.28 288 ALA A C 1
ATOM 2204 O O . ALA A 1 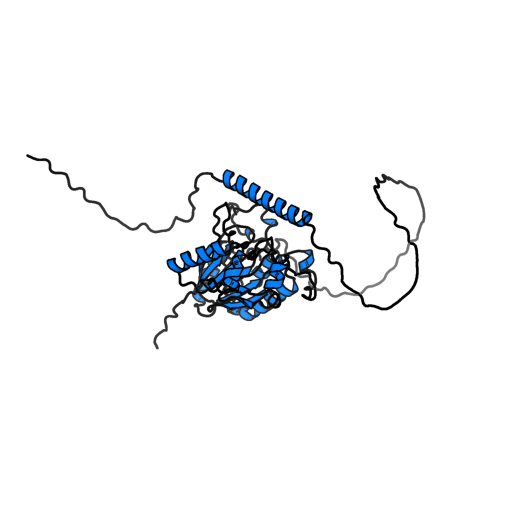288 ? 15.502 -29.284 16.989 1.00 33.28 288 ALA A O 1
ATOM 2205 N N . HIS A 1 289 ? 16.485 -27.414 16.257 1.00 32.84 289 HIS A N 1
ATOM 2206 C CA . HIS A 1 289 ? 17.814 -27.637 16.784 1.00 32.84 289 HIS A CA 1
ATOM 2207 C C . HIS A 1 289 ? 18.196 -26.348 17.502 1.00 32.84 289 HIS A C 1
ATOM 2209 O O . HIS A 1 289 ? 18.334 -25.303 16.863 1.00 32.84 289 HIS A O 1
ATOM 2215 N N . GLY A 1 290 ? 18.252 -26.423 18.833 1.00 28.97 290 GLY A N 1
ATOM 2216 C CA . GLY A 1 290 ? 18.733 -25.330 19.661 1.00 28.97 290 GLY A CA 1
ATOM 2217 C C . GLY A 1 290 ? 20.152 -24.982 19.241 1.00 28.97 290 GLY A C 1
ATOM 2218 O O . GLY A 1 290 ? 21.042 -25.828 19.309 1.00 28.97 290 GLY A O 1
ATOM 2219 N N . GLU A 1 291 ? 20.337 -23.753 18.781 1.00 29.66 291 GLU A N 1
ATOM 2220 C CA . GLU A 1 291 ? 21.640 -23.111 18.813 1.00 29.66 291 GLU A CA 1
ATOM 2221 C C . GLU A 1 291 ? 21.924 -22.876 20.299 1.00 29.66 291 GLU A C 1
ATOM 2223 O O . GLU A 1 291 ? 21.246 -22.091 20.961 1.00 29.66 291 GLU A O 1
ATOM 2228 N N . ALA A 1 292 ? 22.822 -23.691 20.853 1.00 30.53 292 ALA A N 1
ATOM 2229 C CA . ALA A 1 292 ? 23.459 -23.371 22.114 1.00 30.53 292 ALA A CA 1
ATOM 2230 C C . ALA A 1 292 ? 24.260 -22.091 21.879 1.00 30.53 292 ALA A C 1
ATOM 2232 O O . ALA A 1 292 ? 25.030 -22.024 20.921 1.00 30.53 292 ALA A O 1
ATOM 2233 N N . ASP A 1 293 ? 24.029 -21.098 22.730 1.00 31.06 293 ASP A N 1
ATOM 2234 C CA . ASP A 1 293 ? 24.840 -19.894 22.810 1.00 31.06 293 ASP A CA 1
ATOM 2235 C C . ASP A 1 293 ? 26.326 -20.296 22.819 1.00 31.06 293 ASP A C 1
ATOM 2237 O O . ASP A 1 293 ? 26.758 -21.083 23.668 1.00 31.06 293 ASP A O 1
ATOM 2241 N N . GLU A 1 294 ? 27.101 -19.806 21.848 1.00 34.44 294 GLU A N 1
ATOM 2242 C CA . GLU A 1 294 ? 28.561 -19.897 21.883 1.00 34.44 294 GLU A CA 1
ATOM 2243 C C . GLU A 1 294 ? 29.055 -19.027 23.045 1.00 34.44 294 GLU A C 1
ATOM 2245 O O . GLU A 1 294 ? 29.242 -17.818 22.927 1.00 34.44 294 GLU A O 1
ATOM 2250 N N . GLU A 1 295 ? 29.203 -19.653 24.210 1.00 31.70 295 GLU A N 1
ATOM 2251 C CA . GLU A 1 295 ? 29.901 -19.092 25.358 1.00 31.70 295 GLU A CA 1
ATOM 2252 C C . GLU A 1 295 ? 31.409 -19.098 25.041 1.00 31.70 295 GLU A C 1
ATOM 2254 O O . GLU A 1 295 ? 32.009 -20.158 24.843 1.00 31.70 295 GLU A O 1
ATOM 2259 N N . GLU A 1 296 ? 32.018 -17.910 24.940 1.00 35.19 296 GLU A N 1
ATOM 2260 C CA . GLU A 1 296 ? 33.470 -17.732 24.810 1.00 35.19 296 GLU A CA 1
ATOM 2261 C C . GLU A 1 296 ? 34.201 -18.485 25.936 1.00 35.19 296 GLU A C 1
ATOM 2263 O O . GLU A 1 296 ? 34.114 -18.124 27.112 1.00 35.19 296 GLU A O 1
ATOM 2268 N N . VAL A 1 297 ? 34.967 -19.520 25.580 1.00 31.31 297 VAL A N 1
ATOM 2269 C CA . VAL A 1 297 ? 35.873 -20.212 26.508 1.00 31.31 297 VAL A CA 1
ATOM 2270 C C . VAL A 1 297 ? 37.265 -19.571 26.404 1.00 31.31 297 VAL A C 1
ATOM 2272 O O . VAL A 1 297 ? 37.796 -19.476 25.296 1.00 31.31 297 VAL A O 1
ATOM 2275 N N . PRO A 1 298 ? 37.892 -19.138 27.516 1.00 31.38 298 PRO A N 1
ATOM 2276 C CA . PRO A 1 298 ? 39.184 -18.460 27.478 1.00 31.38 298 PRO A CA 1
ATOM 2277 C C . PRO A 1 298 ? 40.333 -19.448 27.220 1.00 31.38 298 PRO A C 1
ATOM 2279 O O . PRO A 1 298 ? 40.360 -20.550 27.772 1.00 31.38 298 PRO A O 1
ATOM 2282 N N . GLU A 1 299 ? 41.303 -19.031 26.402 1.00 32.16 299 GLU A N 1
ATOM 2283 C CA . GLU A 1 299 ? 42.516 -19.796 26.092 1.00 32.16 299 GLU A CA 1
ATOM 2284 C C . GLU A 1 299 ? 43.368 -20.079 27.344 1.00 32.16 299 GLU A C 1
ATOM 2286 O O . GLU A 1 299 ? 43.645 -19.190 28.154 1.00 32.16 299 GLU A O 1
ATOM 2291 N N . ALA A 1 300 ? 43.839 -21.324 27.468 1.00 30.25 300 ALA A N 1
ATOM 2292 C CA . ALA A 1 300 ? 44.829 -21.762 28.451 1.00 30.25 300 ALA A CA 1
ATOM 2293 C C . ALA A 1 300 ? 46.087 -22.306 27.735 1.00 30.25 300 ALA A C 1
ATOM 2295 O O . ALA A 1 300 ? 45.993 -22.769 26.598 1.00 30.25 300 ALA A O 1
ATOM 2296 N N . PRO A 1 301 ? 47.276 -22.222 28.364 1.00 31.73 301 PRO A N 1
ATOM 2297 C CA . PRO A 1 301 ? 48.541 -22.045 27.658 1.00 31.73 301 PRO A CA 1
ATOM 2298 C C . PRO A 1 301 ? 49.145 -23.347 27.124 1.00 31.73 301 PRO A C 1
ATOM 2300 O O . PRO A 1 301 ? 49.057 -24.406 27.746 1.00 31.73 301 PRO A O 1
ATOM 2303 N N . HIS A 1 302 ? 49.831 -23.221 25.989 1.00 29.22 302 HIS A N 1
ATOM 2304 C CA . HIS A 1 302 ? 50.623 -24.269 25.358 1.00 29.22 302 HIS A CA 1
ATOM 2305 C C . HIS A 1 302 ? 51.847 -24.655 26.203 1.00 29.22 302 HIS A C 1
ATOM 2307 O O . HIS A 1 302 ? 52.639 -23.797 26.594 1.00 29.22 302 HIS A O 1
ATOM 2313 N N . THR A 1 303 ? 52.045 -25.958 26.399 1.00 28.92 303 THR A N 1
ATOM 2314 C CA . THR A 1 303 ? 53.349 -26.552 26.717 1.00 28.92 303 THR A CA 1
ATOM 2315 C C . THR A 1 303 ? 53.795 -27.408 25.539 1.00 28.92 303 THR A C 1
ATOM 2317 O O . THR A 1 303 ? 53.048 -28.277 25.088 1.00 28.92 303 THR A O 1
ATOM 2320 N N . GLU A 1 304 ? 54.993 -27.114 25.039 1.00 32.31 304 GLU A N 1
ATOM 2321 C CA . GLU A 1 304 ? 55.717 -27.877 24.023 1.00 32.31 304 GLU A CA 1
ATOM 2322 C C . GLU A 1 304 ? 56.008 -29.307 24.489 1.00 32.31 304 GLU A C 1
ATOM 2324 O O . GLU A 1 304 ? 56.285 -29.515 25.667 1.00 32.31 304 GLU A O 1
ATOM 2329 N N . GLU A 1 305 ? 56.018 -30.260 23.554 1.00 27.97 305 GLU A N 1
ATOM 2330 C CA . GLU A 1 305 ? 57.086 -31.261 23.460 1.00 27.97 305 GLU A CA 1
ATOM 2331 C C . GLU A 1 305 ? 57.076 -31.942 22.077 1.00 27.97 305 GLU A C 1
ATOM 2333 O O . GLU A 1 305 ? 56.032 -32.245 21.496 1.00 27.97 305 GLU A O 1
ATOM 2338 N N . ASP A 1 306 ? 58.290 -32.101 21.554 1.00 27.88 306 ASP A N 1
ATOM 2339 C CA . ASP A 1 306 ? 58.693 -32.560 20.227 1.00 27.88 306 ASP A CA 1
ATOM 2340 C C . ASP A 1 306 ? 58.216 -33.973 19.849 1.00 27.88 306 ASP A C 1
ATOM 2342 O O . ASP A 1 306 ? 58.045 -34.823 20.709 1.00 27.88 306 ASP A O 1
ATOM 2346 N N . TYR A 1 307 ? 58.122 -34.267 18.543 1.00 29.20 307 TYR A N 1
ATOM 2347 C CA . TYR A 1 307 ? 58.968 -35.284 17.888 1.00 29.20 307 TYR A CA 1
ATOM 2348 C C . TYR A 1 307 ? 58.848 -35.208 16.354 1.00 29.20 307 TYR A C 1
ATOM 2350 O O . TYR A 1 307 ? 57.775 -35.242 15.757 1.00 29.20 307 TYR A O 1
ATOM 2358 N N . ASN A 1 308 ? 60.018 -35.124 15.730 1.00 29.50 308 ASN A N 1
ATOM 2359 C CA . ASN A 1 308 ? 60.303 -35.016 14.304 1.00 29.50 308 ASN A CA 1
ATOM 2360 C C . ASN A 1 308 ? 60.589 -36.404 13.703 1.00 29.50 308 ASN A C 1
ATOM 2362 O O . ASN A 1 308 ? 61.469 -37.081 14.228 1.00 29.50 308 ASN A O 1
ATOM 2366 N N . VAL A 1 309 ? 59.964 -36.784 12.574 1.00 31.06 309 VAL A N 1
ATOM 2367 C CA . VAL A 1 309 ? 60.556 -37.732 11.600 1.00 31.06 309 VAL A CA 1
ATOM 2368 C C . VAL A 1 309 ? 60.147 -37.392 10.152 1.00 31.06 309 VAL A C 1
ATOM 2370 O O . VAL A 1 309 ? 59.087 -37.767 9.668 1.00 31.06 309 VAL A O 1
ATOM 2373 N N . GLN A 1 310 ? 61.037 -36.652 9.491 1.00 30.17 310 GLN A N 1
ATOM 2374 C CA . GLN A 1 310 ? 61.640 -36.857 8.158 1.00 30.17 310 GLN A CA 1
ATOM 2375 C C . GLN A 1 310 ? 60.837 -37.399 6.944 1.00 30.17 310 GLN A C 1
ATOM 2377 O O . GLN A 1 310 ? 60.436 -38.556 6.865 1.00 30.17 310 GLN A O 1
ATOM 2382 N N . ASN A 1 311 ? 60.828 -36.529 5.923 1.00 27.84 311 ASN A N 1
ATOM 2383 C CA . ASN A 1 311 ? 60.783 -36.704 4.461 1.00 27.84 311 ASN A CA 1
ATOM 2384 C C . ASN A 1 311 ? 61.159 -38.069 3.849 1.00 27.84 311 ASN A C 1
ATOM 2386 O O . ASN A 1 311 ? 62.254 -38.579 4.082 1.00 27.84 311 ASN A O 1
ATOM 2390 N N . ILE A 1 312 ? 60.376 -38.472 2.837 1.00 29.09 312 ILE A N 1
ATOM 2391 C CA . ILE A 1 312 ? 60.866 -39.173 1.635 1.00 29.09 312 ILE A CA 1
ATOM 2392 C C . ILE A 1 312 ? 60.069 -38.682 0.410 1.00 29.09 312 ILE A C 1
ATOM 2394 O O . ILE A 1 312 ? 58.845 -38.578 0.464 1.00 29.09 312 ILE A O 1
ATOM 2398 N N . SER A 1 313 ? 60.767 -38.368 -0.684 1.00 26.89 313 SER A N 1
ATOM 2399 C CA . SER A 1 313 ? 60.227 -37.753 -1.905 1.00 26.89 313 SER A CA 1
ATOM 2400 C C . SER A 1 313 ? 60.109 -38.731 -3.087 1.00 26.89 313 SER A C 1
ATOM 2402 O O . SER A 1 313 ? 61.046 -39.485 -3.340 1.00 26.89 313 SER A O 1
ATOM 2404 N N . ALA A 1 314 ? 59.044 -38.521 -3.884 1.00 27.31 314 ALA A N 1
ATOM 2405 C CA . ALA A 1 314 ? 58.909 -38.679 -5.353 1.00 27.31 314 ALA A CA 1
ATOM 2406 C C . ALA A 1 314 ? 58.747 -40.102 -5.971 1.00 27.31 314 ALA A C 1
ATOM 2408 O O . ALA A 1 314 ? 59.071 -41.094 -5.327 1.00 27.31 314 ALA A O 1
ATOM 2409 N N . PRO A 1 315 ? 58.382 -40.225 -7.275 1.00 38.06 315 PRO A N 1
ATOM 2410 C CA . PRO A 1 315 ? 57.163 -39.735 -7.960 1.00 38.06 315 PRO A CA 1
ATOM 2411 C C . PRO A 1 315 ? 56.516 -40.810 -8.893 1.00 38.06 315 PRO A C 1
ATOM 2413 O O . PRO A 1 315 ? 57.141 -41.826 -9.183 1.00 38.06 315 PRO A O 1
ATOM 2416 N N . GLY A 1 316 ? 55.311 -40.579 -9.448 1.00 25.34 316 GLY A N 1
ATOM 2417 C CA . GLY A 1 316 ? 54.780 -41.445 -10.521 1.00 25.34 316 GLY A CA 1
ATOM 2418 C C . GLY A 1 316 ? 53.351 -41.172 -11.029 1.00 25.34 316 GLY A C 1
ATOM 2419 O O . GLY A 1 316 ? 52.385 -41.473 -10.346 1.00 25.34 316 GLY A O 1
ATOM 2420 N N . GLU A 1 317 ? 53.286 -40.650 -12.259 1.00 28.06 317 GLU A N 1
ATOM 2421 C CA . GLU A 1 317 ? 52.353 -40.960 -13.369 1.00 28.06 317 GLU A CA 1
ATOM 2422 C C . GLU A 1 317 ? 50.835 -40.633 -13.340 1.00 28.06 317 GLU A C 1
ATOM 2424 O O . GLU A 1 317 ? 50.001 -41.286 -12.726 1.00 28.06 317 GLU A O 1
ATOM 2429 N N . SER A 1 318 ? 50.515 -39.625 -14.168 1.00 25.91 318 SER A N 1
ATOM 2430 C CA . SER A 1 318 ? 49.475 -39.525 -15.213 1.00 25.91 318 SER A CA 1
ATOM 2431 C C . SER A 1 318 ? 48.149 -40.302 -15.123 1.00 25.91 318 SER A C 1
ATOM 2433 O O . SER A 1 318 ? 48.120 -41.517 -15.285 1.00 25.91 318 SER A O 1
ATOM 2435 N N . MET A 1 319 ? 47.038 -39.559 -15.227 1.00 26.38 319 MET A N 1
ATOM 2436 C CA . MET A 1 319 ? 46.057 -39.792 -16.299 1.00 26.38 319 MET A CA 1
ATOM 2437 C C . MET A 1 319 ? 45.203 -38.539 -16.558 1.00 26.38 319 MET A C 1
ATOM 2439 O O . MET A 1 319 ? 44.503 -38.040 -15.682 1.00 26.38 319 MET A O 1
ATOM 2443 N N . GLN A 1 320 ? 45.301 -38.025 -17.785 1.00 25.45 320 GLN A N 1
ATOM 2444 C CA . GLN A 1 320 ? 44.423 -37.012 -18.368 1.00 25.45 320 GLN A CA 1
ATOM 2445 C C . GLN A 1 320 ? 43.145 -37.683 -18.890 1.00 25.45 320 GLN A C 1
ATOM 2447 O O . GLN A 1 320 ? 43.217 -38.757 -19.483 1.00 25.45 320 GLN A O 1
ATOM 2452 N N . CYS A 1 321 ? 42.000 -37.009 -18.773 1.00 24.61 321 CYS A N 1
ATOM 2453 C CA . CYS A 1 321 ? 40.881 -37.199 -19.692 1.00 24.61 321 CYS A CA 1
ATOM 2454 C C . CYS A 1 321 ? 40.404 -35.821 -20.158 1.00 24.61 321 CYS A C 1
ATOM 2456 O O . CYS A 1 321 ? 39.963 -34.991 -19.364 1.00 24.61 321 CYS A O 1
ATOM 2458 N N . SER A 1 322 ? 40.581 -35.575 -21.450 1.00 27.02 322 SER A N 1
ATOM 2459 C CA . SER A 1 322 ? 40.196 -34.387 -22.194 1.00 27.02 322 SER A CA 1
ATOM 2460 C C . SER A 1 322 ? 39.017 -34.725 -23.104 1.00 27.02 322 SER A C 1
ATOM 2462 O O . SER A 1 322 ? 39.030 -35.761 -23.761 1.00 27.02 322 SER A O 1
ATOM 2464 N N . VAL A 1 323 ? 38.045 -33.814 -23.217 1.00 26.62 323 VAL A N 1
ATOM 2465 C CA . VAL A 1 323 ? 37.305 -33.585 -24.468 1.00 26.62 323 VAL A CA 1
ATOM 2466 C C . VAL A 1 323 ? 37.083 -32.074 -24.610 1.00 26.62 323 VAL A C 1
ATOM 2468 O O . VAL A 1 323 ? 36.360 -31.456 -23.835 1.00 26.62 323 VAL A O 1
ATOM 2471 N N . GLN A 1 324 ? 37.777 -31.493 -25.589 1.00 27.44 324 GLN A N 1
ATOM 2472 C CA . GLN A 1 324 ? 37.611 -30.141 -26.136 1.00 27.44 324 GLN A CA 1
ATOM 2473 C C . GLN A 1 324 ? 36.353 -30.089 -27.033 1.00 27.44 324 GLN A C 1
ATOM 2475 O O . GLN A 1 324 ? 36.032 -31.071 -27.691 1.00 27.44 324 GLN A O 1
ATOM 2480 N N . SER A 1 325 ? 35.509 -29.063 -26.890 1.00 27.98 325 SER A N 1
ATOM 2481 C CA . SER A 1 325 ? 35.411 -27.826 -27.700 1.00 27.98 325 SER A CA 1
ATOM 2482 C C . SER A 1 325 ? 34.636 -27.943 -29.026 1.00 27.98 325 SER A C 1
ATOM 2484 O O . SER A 1 325 ? 34.950 -28.750 -29.893 1.00 27.98 325 SER A O 1
ATOM 2486 N N . ILE A 1 326 ? 33.653 -27.049 -29.205 1.00 26.78 326 ILE A N 1
ATOM 2487 C CA . ILE A 1 326 ? 33.272 -26.493 -30.511 1.00 26.78 326 ILE A CA 1
ATOM 2488 C C . ILE A 1 326 ? 33.138 -24.976 -30.331 1.00 26.78 326 ILE A C 1
ATOM 2490 O O . ILE A 1 326 ? 32.328 -24.489 -29.545 1.00 26.78 326 ILE A O 1
ATOM 2494 N N . LEU A 1 327 ? 34.004 -24.263 -31.047 1.00 27.84 327 LEU A N 1
ATOM 2495 C CA . LEU A 1 327 ? 34.069 -22.815 -31.230 1.00 27.84 327 LEU A CA 1
ATOM 2496 C C . LEU A 1 327 ? 33.132 -22.375 -32.364 1.00 27.84 327 LEU A C 1
ATOM 2498 O O . LEU A 1 327 ? 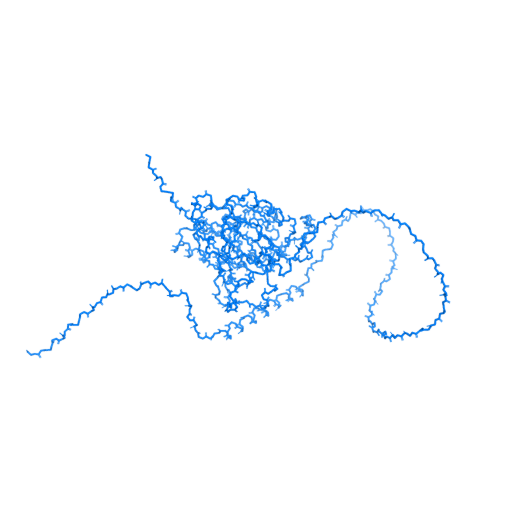32.957 -23.095 -33.344 1.00 27.84 327 LEU A O 1
ATOM 2502 N N . GLY A 1 328 ? 32.658 -21.133 -32.282 1.00 24.22 328 GLY A N 1
ATOM 2503 C CA . GLY A 1 328 ? 32.050 -20.403 -33.392 1.00 24.22 328 GLY A CA 1
ATOM 2504 C C . GLY A 1 328 ? 32.164 -18.894 -33.182 1.00 24.22 328 GLY A C 1
ATOM 2505 O O . GLY A 1 328 ? 31.185 -18.248 -32.834 1.00 24.22 328 GLY A O 1
ATOM 2506 N N . ASN A 1 329 ? 33.371 -18.345 -33.361 1.00 29.84 329 ASN A N 1
ATOM 2507 C CA . ASN A 1 329 ? 33.622 -16.902 -33.441 1.00 29.84 329 ASN A CA 1
ATOM 2508 C C . ASN A 1 329 ? 33.333 -16.392 -34.861 1.00 29.84 329 ASN A C 1
ATOM 2510 O O . ASN A 1 329 ? 33.816 -16.977 -35.830 1.00 29.84 329 ASN A O 1
ATOM 2514 N N . ALA A 1 330 ? 32.668 -15.242 -34.971 1.00 26.84 330 ALA A N 1
ATOM 2515 C CA . ALA A 1 330 ? 32.686 -14.403 -36.165 1.00 26.84 330 ALA A CA 1
ATOM 2516 C C . ALA A 1 330 ? 33.201 -13.009 -35.776 1.00 26.84 330 ALA A C 1
ATOM 2518 O O . ALA A 1 330 ? 32.529 -12.258 -35.076 1.00 26.84 330 ALA A O 1
ATOM 2519 N N . ALA A 1 331 ? 34.418 -12.693 -36.218 1.00 27.67 331 ALA A N 1
ATOM 2520 C CA . ALA A 1 331 ? 35.018 -11.367 -36.160 1.00 27.67 331 ALA A CA 1
ATOM 2521 C C . ALA A 1 331 ? 34.984 -10.758 -37.568 1.00 27.67 331 ALA A C 1
ATOM 2523 O O . ALA A 1 331 ? 35.413 -11.406 -38.524 1.00 27.67 331 ALA A O 1
ATOM 2524 N N . ALA A 1 332 ? 34.516 -9.517 -37.693 1.00 28.39 332 ALA A N 1
ATOM 2525 C CA . ALA A 1 332 ? 34.660 -8.714 -38.901 1.00 28.39 332 ALA A CA 1
ATOM 2526 C C . ALA A 1 332 ? 35.536 -7.493 -38.588 1.00 28.39 332 ALA A C 1
ATOM 2528 O O . ALA A 1 332 ? 35.280 -6.750 -37.643 1.00 28.39 332 ALA A O 1
ATOM 2529 N N . LYS A 1 333 ? 36.602 -7.359 -39.379 1.00 27.41 333 LYS A N 1
ATOM 2530 C CA . LYS A 1 333 ? 37.591 -6.277 -39.391 1.00 27.41 333 LYS A CA 1
ATOM 2531 C C . LYS A 1 333 ? 36.978 -4.986 -39.942 1.00 27.41 333 LYS A C 1
ATOM 2533 O O . LYS A 1 333 ? 36.151 -5.058 -40.847 1.00 27.41 333 LYS A O 1
ATOM 2538 N N . PHE A 1 334 ? 37.479 -3.835 -39.499 1.00 26.11 334 PHE A N 1
ATOM 2539 C CA . PHE A 1 334 ? 37.483 -2.625 -40.321 1.00 26.11 334 PHE A CA 1
ATOM 2540 C C . PHE A 1 334 ? 38.808 -1.882 -40.131 1.00 26.11 334 PHE A C 1
ATOM 2542 O O . PHE A 1 334 ? 39.242 -1.661 -39.000 1.00 26.11 334 PHE A O 1
ATOM 2549 N N . ASP A 1 335 ? 39.456 -1.597 -41.258 1.00 27.41 335 ASP A N 1
ATOM 2550 C CA . ASP A 1 335 ? 40.756 -0.944 -41.385 1.00 27.41 335 ASP A CA 1
ATOM 2551 C C . ASP A 1 335 ? 40.667 0.576 -41.174 1.00 27.41 335 ASP A C 1
ATOM 2553 O O . ASP A 1 335 ? 39.628 1.205 -41.383 1.00 27.41 335 ASP A O 1
ATOM 2557 N N . VAL A 1 336 ? 41.799 1.139 -40.753 1.00 28.97 336 VAL A N 1
ATOM 2558 C CA . VAL A 1 336 ? 42.065 2.563 -40.529 1.00 28.97 336 VAL A CA 1
ATOM 2559 C C . VAL A 1 336 ? 42.750 3.142 -41.770 1.00 28.97 336 VAL A C 1
ATOM 2561 O O . VAL A 1 336 ? 43.775 2.612 -42.188 1.00 28.97 336 VAL A O 1
ATOM 2564 N N . GLU A 1 337 ? 42.256 4.269 -42.287 1.00 30.25 337 GLU A N 1
ATOM 2565 C CA . GLU A 1 337 ? 43.051 5.208 -43.089 1.00 30.25 337 GLU A CA 1
ATOM 2566 C C . GLU A 1 337 ? 42.878 6.640 -42.561 1.00 30.25 337 GLU A C 1
ATOM 2568 O O . GLU A 1 337 ? 41.798 7.056 -42.139 1.00 30.25 337 GLU A O 1
ATOM 2573 N N . ASP A 1 338 ? 44.005 7.346 -42.548 1.00 30.11 338 ASP A N 1
ATOM 2574 C CA . ASP A 1 338 ? 44.293 8.645 -41.943 1.00 30.11 338 ASP A CA 1
ATOM 2575 C C . ASP A 1 338 ? 44.233 9.770 -42.995 1.00 30.11 338 ASP A C 1
ATOM 2577 O O . ASP A 1 338 ? 44.746 9.599 -44.101 1.00 30.11 338 ASP A O 1
ATOM 2581 N N . ALA A 1 339 ? 43.651 10.924 -42.641 1.00 31.17 339 ALA A N 1
ATOM 2582 C CA . ALA A 1 339 ? 43.920 12.219 -43.280 1.00 31.17 339 ALA A CA 1
ATOM 2583 C C . ALA A 1 339 ? 43.397 13.410 -42.438 1.00 31.17 339 ALA A C 1
ATOM 2585 O O . ALA A 1 339 ? 42.233 13.790 -42.519 1.00 31.17 339 ALA A O 1
ATOM 2586 N N . GLY A 1 340 ? 44.300 14.050 -41.688 1.00 27.27 340 GLY A N 1
ATOM 2587 C CA . GLY A 1 340 ? 44.614 15.482 -41.846 1.00 27.27 340 GLY A CA 1
ATOM 2588 C C . GLY A 1 340 ? 43.644 16.590 -41.373 1.00 27.27 340 GLY A C 1
ATOM 2589 O O . GLY A 1 340 ? 42.758 17.006 -42.106 1.00 27.27 340 GLY A O 1
ATOM 2590 N N . ALA A 1 341 ? 44.043 17.224 -40.258 1.00 29.33 341 ALA A N 1
ATOM 2591 C CA . ALA A 1 341 ? 44.059 18.674 -39.964 1.00 29.33 341 ALA A CA 1
ATOM 2592 C C . ALA A 1 341 ? 42.759 19.468 -39.648 1.00 29.33 341 ALA A C 1
ATOM 2594 O O . ALA A 1 341 ? 41.934 19.737 -40.512 1.00 29.33 341 ALA A O 1
ATOM 2595 N N . GLY A 1 342 ? 42.723 20.038 -38.426 1.00 28.02 342 GLY A N 1
ATOM 2596 C CA . GLY A 1 342 ? 42.006 21.283 -38.087 1.00 28.02 342 GLY A CA 1
ATOM 2597 C C . GLY A 1 342 ? 41.096 21.214 -36.849 1.00 28.02 342 GLY A C 1
ATOM 2598 O O . GLY A 1 342 ? 39.964 20.763 -36.947 1.00 28.02 342 GLY A O 1
ATOM 2599 N N . GLY A 1 343 ? 41.552 21.701 -35.687 1.00 27.05 343 GLY A N 1
ATOM 2600 C CA . GLY A 1 343 ? 40.684 21.975 -34.522 1.00 27.05 343 GLY A CA 1
ATOM 2601 C C . GLY A 1 343 ? 40.301 23.464 -34.404 1.00 27.05 343 GLY A C 1
ATOM 2602 O O . GLY A 1 343 ? 40.805 24.267 -35.188 1.00 27.05 343 GLY A O 1
ATOM 2603 N N . PRO A 1 344 ? 39.517 23.890 -33.390 1.00 34.53 344 PRO A N 1
ATOM 2604 C CA . PRO A 1 344 ? 38.582 23.126 -32.566 1.00 34.53 344 PRO A CA 1
ATOM 2605 C C . PRO A 1 344 ? 37.142 23.694 -32.658 1.00 34.53 344 PRO A C 1
ATOM 2607 O O . PRO A 1 344 ? 36.905 24.881 -32.433 1.00 34.53 344 PRO A O 1
ATOM 2610 N N . GLN A 1 345 ? 36.152 22.836 -32.904 1.00 29.00 345 GLN A N 1
ATOM 2611 C CA . GLN A 1 345 ? 34.754 23.083 -32.528 1.00 29.00 345 GLN A CA 1
ATOM 2612 C C . GLN A 1 345 ? 34.255 21.907 -31.676 1.00 29.00 345 GLN A C 1
ATOM 2614 O O . GLN A 1 345 ? 34.697 20.774 -31.841 1.00 29.00 345 GLN A O 1
ATOM 2619 N N . ALA A 1 346 ? 33.420 22.242 -30.694 1.00 41.00 346 ALA A N 1
ATOM 2620 C CA . ALA A 1 346 ? 33.032 21.457 -29.522 1.00 41.00 346 ALA A CA 1
ATOM 2621 C C . ALA A 1 346 ? 32.503 20.030 -29.792 1.00 41.00 346 ALA A C 1
ATOM 2623 O O . ALA A 1 346 ? 31.817 19.813 -30.789 1.00 41.00 346 ALA A O 1
ATOM 2624 N N . PRO A 1 347 ? 32.684 19.095 -28.836 1.00 36.44 347 PRO A N 1
ATOM 2625 C CA . PRO A 1 347 ? 31.793 17.938 -28.719 1.00 36.44 347 PRO A CA 1
ATOM 2626 C C . PRO A 1 347 ? 31.304 17.765 -27.253 1.00 36.44 347 PRO A C 1
ATOM 2628 O O . PRO A 1 347 ? 31.965 18.178 -26.307 1.00 36.44 347 PRO A O 1
ATOM 2631 N N . ASN A 1 348 ? 30.119 17.234 -26.948 1.00 28.17 348 ASN A N 1
ATOM 2632 C CA . ASN A 1 348 ? 29.654 15.901 -27.311 1.00 28.17 348 ASN A CA 1
ATOM 2633 C C . ASN A 1 348 ? 28.119 15.798 -27.206 1.00 28.17 348 ASN A C 1
ATOM 2635 O O . ASN A 1 348 ? 27.559 15.975 -26.125 1.00 28.17 348 ASN A O 1
ATOM 2639 N N . ALA A 1 349 ? 27.463 15.396 -28.294 1.00 28.83 349 ALA A N 1
ATOM 2640 C CA . ALA A 1 349 ? 26.187 14.690 -28.236 1.00 28.83 349 ALA A CA 1
ATOM 2641 C C . ALA A 1 349 ? 26.491 13.200 -28.005 1.00 28.83 349 ALA A C 1
ATOM 2643 O O . ALA A 1 349 ? 27.170 12.569 -28.815 1.00 28.83 349 ALA A O 1
ATOM 2644 N N . ARG A 1 350 ? 26.042 12.651 -26.872 1.00 30.94 350 ARG A N 1
ATOM 2645 C CA . ARG A 1 350 ? 26.140 11.220 -26.553 1.00 30.94 350 ARG A CA 1
ATOM 2646 C C . ARG A 1 350 ? 25.011 10.458 -27.246 1.00 30.94 350 ARG A C 1
ATOM 2648 O O . ARG A 1 350 ? 23.847 10.827 -27.136 1.00 30.94 350 ARG A O 1
ATOM 2655 N N . VAL A 1 351 ? 25.378 9.386 -27.941 1.00 27.00 351 VAL A N 1
ATOM 2656 C CA . VAL A 1 351 ? 24.458 8.395 -28.507 1.00 27.00 351 VAL A CA 1
ATOM 2657 C C . VAL A 1 351 ? 23.921 7.534 -27.361 1.00 27.00 351 VAL A C 1
ATOM 2659 O O . VAL A 1 351 ? 24.685 6.836 -26.698 1.00 27.00 351 VAL A O 1
ATOM 2662 N N . PHE A 1 352 ? 22.613 7.614 -27.122 1.00 30.16 352 PHE A N 1
ATOM 2663 C CA . PHE A 1 352 ? 21.876 6.798 -26.161 1.00 30.16 352 PHE A CA 1
ATOM 2664 C C . PHE A 1 352 ? 21.400 5.495 -26.809 1.00 30.16 352 PHE A C 1
ATOM 2666 O O . PHE A 1 352 ? 20.835 5.504 -27.904 1.00 30.16 352 PHE A O 1
ATOM 2673 N N . GLY A 1 353 ? 21.599 4.372 -26.118 1.00 34.09 353 GLY A N 1
ATOM 2674 C CA . GLY A 1 353 ? 20.988 3.096 -26.478 1.00 34.09 353 GLY A CA 1
ATOM 2675 C C . GLY A 1 353 ? 19.512 3.087 -26.089 1.00 34.09 353 GLY A C 1
ATOM 2676 O O . GLY A 1 353 ? 19.179 2.822 -24.940 1.00 34.09 353 GLY A O 1
ATOM 2677 N N . ALA A 1 354 ? 18.627 3.382 -27.040 1.00 38.81 354 ALA A N 1
ATOM 2678 C CA . ALA A 1 354 ? 17.199 3.113 -26.899 1.00 38.81 354 ALA A CA 1
ATOM 2679 C C . ALA A 1 354 ? 16.958 1.592 -26.831 1.00 38.81 354 ALA A C 1
ATOM 2681 O O . ALA A 1 354 ? 17.547 0.845 -27.618 1.00 38.81 354 ALA A O 1
ATOM 2682 N N . MET A 1 355 ? 16.077 1.126 -25.933 1.00 51.31 355 MET A N 1
ATOM 2683 C CA . MET A 1 355 ? 15.575 -0.254 -25.988 1.00 51.31 355 MET A CA 1
ATOM 2684 C C . MET A 1 355 ? 14.988 -0.507 -27.375 1.00 51.31 355 MET A C 1
ATOM 2686 O O . MET A 1 355 ? 14.181 0.275 -27.884 1.00 51.31 355 MET A O 1
ATOM 2690 N N . SER A 1 356 ? 15.410 -1.599 -28.006 1.00 66.94 356 SER A N 1
ATOM 2691 C CA . SER A 1 356 ? 14.923 -1.925 -29.342 1.00 66.94 356 SER A CA 1
ATOM 2692 C C . SER A 1 356 ? 13.430 -2.258 -29.283 1.00 66.94 356 SER A C 1
ATOM 2694 O O . SER A 1 356 ? 12.960 -2.918 -28.353 1.00 66.94 356 SER A O 1
ATOM 2696 N N . GLN A 1 357 ? 12.677 -1.867 -30.313 1.00 49.91 357 GLN A N 1
ATOM 2697 C CA . GLN A 1 357 ? 11.264 -2.244 -30.459 1.00 49.91 357 GLN A CA 1
ATOM 2698 C C . GLN A 1 357 ? 11.051 -3.768 -30.368 1.00 49.91 357 GLN A C 1
ATOM 2700 O O . GLN A 1 357 ? 9.978 -4.218 -29.978 1.00 49.91 357 GLN A O 1
ATOM 2705 N N . ALA A 1 358 ? 12.082 -4.566 -30.671 1.00 46.34 358 ALA A N 1
ATOM 2706 C CA . ALA A 1 358 ? 12.070 -6.016 -30.519 1.00 46.34 358 ALA A CA 1
ATOM 2707 C C . ALA A 1 358 ? 12.010 -6.468 -29.048 1.00 46.34 358 ALA A C 1
ATOM 2709 O O . ALA A 1 358 ? 11.245 -7.374 -28.733 1.00 46.34 358 ALA A O 1
ATOM 2710 N N . GLN A 1 359 ? 12.750 -5.817 -28.144 1.00 49.88 359 GLN A N 1
ATOM 2711 C CA . GLN A 1 359 ? 12.731 -6.132 -26.708 1.00 49.88 359 GLN A CA 1
ATOM 2712 C C . GLN A 1 359 ? 11.407 -5.718 -26.054 1.00 49.88 359 GLN A C 1
ATOM 2714 O O . GLN A 1 359 ? 10.844 -6.480 -25.273 1.00 49.88 359 GLN A O 1
ATOM 2719 N N . ALA A 1 360 ? 10.867 -4.552 -26.424 1.00 50.28 360 ALA A N 1
ATOM 2720 C CA . ALA A 1 360 ? 9.548 -4.114 -25.960 1.00 50.28 360 ALA A CA 1
ATOM 2721 C C . ALA A 1 360 ? 8.431 -5.058 -26.441 1.00 50.28 360 ALA A C 1
ATOM 2723 O O . ALA A 1 360 ? 7.528 -5.405 -25.680 1.00 50.28 360 ALA A O 1
ATOM 2724 N N . LYS A 1 361 ? 8.524 -5.529 -27.691 1.00 57.75 361 LYS A N 1
ATOM 2725 C CA . LYS A 1 361 ? 7.585 -6.501 -28.252 1.00 57.75 361 LYS A CA 1
ATOM 2726 C C . LYS A 1 361 ? 7.679 -7.864 -27.560 1.00 57.75 361 LYS A C 1
ATOM 2728 O O . LYS A 1 361 ? 6.647 -8.448 -27.263 1.00 57.75 361 LYS A O 1
ATOM 2733 N N . GLN A 1 362 ? 8.885 -8.344 -27.257 1.00 55.44 362 GLN A N 1
ATOM 2734 C CA . GLN A 1 362 ? 9.070 -9.616 -26.555 1.00 55.44 362 GLN A CA 1
ATOM 2735 C C . GLN A 1 362 ? 8.417 -9.597 -25.165 1.00 55.44 362 GLN A C 1
ATOM 2737 O O . GLN A 1 362 ? 7.703 -10.529 -24.810 1.00 55.44 362 GLN A O 1
ATOM 2742 N N . LEU A 1 363 ? 8.590 -8.506 -24.415 1.00 52.66 363 LEU A N 1
ATOM 2743 C CA . LEU A 1 363 ? 8.006 -8.360 -23.081 1.00 52.66 363 LEU A CA 1
ATOM 2744 C C . LEU A 1 363 ? 6.469 -8.260 -23.130 1.00 52.66 363 LEU A C 1
ATOM 2746 O O . LEU A 1 363 ? 5.777 -8.818 -22.279 1.00 52.66 363 LEU A O 1
ATOM 2750 N N . HIS A 1 364 ? 5.929 -7.594 -24.157 1.00 69.50 364 HIS A N 1
ATOM 2751 C CA . HIS A 1 364 ? 4.491 -7.547 -24.428 1.00 69.50 364 HIS A CA 1
ATOM 2752 C C . HIS A 1 364 ? 3.927 -8.930 -24.793 1.00 69.50 364 HIS A C 1
ATOM 2754 O O . HIS A 1 364 ? 2.883 -9.326 -24.277 1.00 69.50 364 HIS A O 1
ATOM 2760 N N . ASP A 1 365 ? 4.617 -9.681 -25.654 1.00 58.50 365 ASP A N 1
ATOM 2761 C CA . ASP A 1 365 ? 4.183 -11.008 -26.094 1.00 58.50 365 ASP A CA 1
ATOM 2762 C C . ASP A 1 365 ? 4.238 -12.030 -24.937 1.00 58.50 365 ASP A C 1
ATOM 2764 O O . ASP A 1 365 ? 3.316 -12.833 -24.789 1.00 58.50 365 ASP A O 1
ATOM 2768 N N . GLU A 1 366 ? 5.243 -11.950 -24.056 1.00 60.31 366 GLU A N 1
ATOM 2769 C CA . GLU A 1 366 ? 5.336 -12.765 -22.832 1.00 60.31 366 GLU A CA 1
ATOM 2770 C C . GLU A 1 366 ? 4.194 -12.464 -21.843 1.00 60.31 366 GLU A C 1
ATOM 2772 O O . GLU A 1 366 ? 3.595 -13.383 -21.279 1.00 60.31 366 GLU A O 1
ATOM 2777 N N . GLN A 1 367 ? 3.823 -11.190 -21.668 1.00 57.41 367 GLN A N 1
ATOM 2778 C CA . GLN A 1 367 ? 2.692 -10.803 -20.817 1.00 57.41 367 GLN A CA 1
ATOM 2779 C C . GLN A 1 367 ? 1.342 -11.204 -21.420 1.00 57.41 367 GLN A C 1
ATOM 2781 O O . GLN A 1 367 ? 0.478 -11.713 -20.705 1.00 57.41 367 GLN A O 1
ATOM 2786 N N . ALA A 1 368 ? 1.162 -11.029 -22.730 1.00 57.78 368 ALA A N 1
ATOM 2787 C CA . ALA A 1 368 ? -0.045 -11.456 -23.429 1.00 57.78 368 ALA A CA 1
ATOM 2788 C C . ALA A 1 368 ? -0.222 -12.983 -23.370 1.00 57.78 368 ALA A C 1
ATOM 2790 O O . ALA A 1 368 ? -1.344 -13.462 -23.195 1.00 57.78 368 ALA A O 1
ATOM 2791 N N . ALA A 1 369 ? 0.874 -13.746 -23.456 1.00 57.72 369 ALA A N 1
ATOM 2792 C CA . ALA A 1 369 ? 0.864 -15.194 -23.272 1.00 57.72 369 ALA A CA 1
ATOM 2793 C C . ALA A 1 369 ? 0.462 -15.582 -21.840 1.00 57.72 369 ALA A C 1
ATOM 2795 O O . ALA A 1 369 ? -0.432 -16.410 -21.666 1.00 57.72 369 ALA A O 1
ATOM 2796 N N . ALA A 1 370 ? 1.031 -14.926 -20.823 1.00 58.94 370 ALA A N 1
ATOM 2797 C CA . ALA A 1 370 ? 0.664 -15.157 -19.426 1.00 58.94 370 ALA A CA 1
ATOM 2798 C C . ALA A 1 370 ? -0.813 -14.811 -19.138 1.00 58.94 370 ALA A C 1
ATOM 2800 O O . ALA A 1 370 ? -1.496 -15.525 -18.401 1.00 58.94 370 ALA A O 1
ATOM 2801 N N . GLU A 1 371 ? -1.348 -13.743 -19.741 1.00 61.19 371 GLU A N 1
ATOM 2802 C CA . GLU A 1 371 ? -2.763 -13.372 -19.610 1.00 61.19 371 GLU A CA 1
ATOM 2803 C C . GLU A 1 371 ? -3.704 -14.328 -20.358 1.00 61.19 371 GLU A C 1
ATOM 2805 O O . GLU A 1 371 ? -4.802 -14.620 -19.869 1.00 61.19 371 GLU A O 1
ATOM 2810 N N . ALA A 1 372 ? -3.290 -14.840 -21.520 1.00 63.50 372 ALA A N 1
ATOM 2811 C CA . ALA A 1 372 ? -4.039 -15.845 -22.268 1.00 63.50 372 ALA A CA 1
ATOM 2812 C C . ALA A 1 372 ? -4.099 -17.179 -21.509 1.00 63.50 372 ALA A C 1
ATOM 2814 O O . ALA A 1 372 ? -5.183 -17.749 -21.367 1.00 63.50 372 ALA A O 1
ATOM 2815 N N . GLU A 1 373 ? -2.976 -17.619 -20.940 1.00 66.62 373 GLU A N 1
ATOM 2816 C CA . GLU A 1 373 ? -2.897 -18.822 -20.110 1.00 66.62 373 GLU A CA 1
ATOM 2817 C C . GLU A 1 373 ? -3.753 -18.674 -18.839 1.00 66.62 373 GLU A C 1
ATOM 2819 O O . GLU A 1 373 ? -4.564 -19.544 -18.515 1.00 66.62 373 GLU A O 1
ATOM 2824 N N . ALA A 1 374 ? -3.687 -17.516 -18.169 1.00 57.91 374 ALA A N 1
ATOM 2825 C CA . ALA A 1 374 ? -4.546 -17.214 -17.024 1.00 57.91 374 ALA A CA 1
ATOM 2826 C C . ALA A 1 374 ? -6.043 -17.210 -17.393 1.00 57.91 374 ALA A C 1
ATOM 2828 O O . ALA A 1 374 ? -6.887 -17.627 -16.593 1.00 57.91 374 ALA A O 1
ATOM 2829 N N . ARG A 1 375 ? -6.400 -16.762 -18.605 1.00 68.44 375 ARG A N 1
ATOM 2830 C CA . ARG A 1 375 ? -7.781 -16.777 -19.109 1.00 68.44 375 ARG A CA 1
ATOM 2831 C C . ARG A 1 375 ? -8.272 -18.196 -19.395 1.00 68.44 375 ARG A C 1
ATOM 2833 O O . ARG A 1 375 ? -9.399 -18.512 -19.013 1.00 68.44 375 ARG A O 1
ATOM 2840 N N . GLU A 1 376 ? -7.450 -19.031 -20.022 1.00 66.94 376 GLU A N 1
ATOM 2841 C CA . GLU A 1 376 ? -7.765 -20.435 -20.309 1.00 66.94 376 GLU A CA 1
ATOM 2842 C C . GLU A 1 376 ? -7.934 -21.238 -19.010 1.00 66.94 376 GLU A C 1
ATOM 2844 O O . GLU A 1 376 ? -8.931 -21.941 -18.824 1.00 66.94 376 GLU A O 1
ATOM 2849 N N . MET A 1 377 ? -7.045 -21.037 -18.032 1.00 61.12 377 MET A N 1
ATOM 2850 C CA . MET A 1 377 ? -7.156 -21.683 -16.721 1.00 61.12 377 MET A CA 1
ATOM 2851 C C . MET A 1 377 ? -8.351 -21.175 -15.898 1.00 61.12 377 MET A C 1
ATOM 2853 O O . MET A 1 377 ? -9.017 -21.965 -15.225 1.00 61.12 377 MET A O 1
ATOM 2857 N N . ALA A 1 378 ? -8.687 -19.881 -15.963 1.00 61.44 378 ALA A N 1
ATOM 2858 C CA . ALA A 1 378 ? -9.888 -19.339 -15.318 1.00 61.44 378 ALA A CA 1
ATOM 2859 C C . ALA A 1 378 ? -11.187 -19.883 -15.942 1.00 61.44 378 ALA A C 1
ATOM 2861 O O . ALA A 1 378 ? -12.223 -19.966 -15.274 1.00 61.44 378 ALA A O 1
ATOM 2862 N N . GLU A 1 379 ? -11.147 -20.260 -17.219 1.00 63.69 379 GLU A N 1
ATOM 2863 C CA . GLU A 1 379 ? -12.244 -20.944 -17.891 1.00 63.69 379 GLU A CA 1
ATOM 2864 C C . GLU A 1 379 ? -12.342 -22.416 -17.466 1.00 63.69 379 GLU A C 1
ATOM 2866 O O . GLU A 1 379 ? -13.448 -22.880 -17.175 1.00 63.69 379 GLU A O 1
ATOM 2871 N N . ALA A 1 380 ? -11.202 -23.094 -17.291 1.00 61.56 380 ALA A N 1
ATOM 2872 C CA . ALA A 1 380 ? -11.121 -24.454 -16.754 1.00 61.56 380 ALA A CA 1
ATOM 2873 C C . ALA A 1 380 ? -11.547 -24.558 -15.271 1.00 61.56 380 ALA A C 1
ATOM 2875 O O . ALA A 1 380 ? -12.119 -25.565 -14.855 1.00 61.56 380 ALA A O 1
ATOM 2876 N N . ALA A 1 381 ? -11.348 -23.504 -14.472 1.00 56.38 381 ALA A N 1
ATOM 2877 C CA . ALA A 1 381 ? -11.702 -23.462 -13.048 1.00 56.38 381 ALA A CA 1
ATOM 2878 C C . ALA A 1 381 ? -13.207 -23.245 -12.759 1.00 56.38 381 ALA A C 1
ATOM 2880 O O . ALA A 1 381 ? -13.614 -23.178 -11.594 1.00 56.38 381 ALA A O 1
ATOM 2881 N N . LYS A 1 382 ? -14.072 -23.156 -13.782 1.00 51.25 382 LYS A N 1
ATOM 2882 C CA . LYS A 1 382 ? -15.538 -23.062 -13.625 1.00 51.25 382 LYS A CA 1
ATOM 2883 C C . LYS A 1 382 ? -16.166 -24.417 -13.232 1.00 51.25 382 LYS A C 1
ATOM 2885 O O . LYS A 1 382 ? -16.992 -24.963 -13.954 1.00 51.25 382 LYS A O 1
ATOM 2890 N N . ALA A 1 383 ? -15.820 -24.940 -12.057 1.00 43.75 383 ALA A N 1
ATOM 2891 C CA . ALA A 1 383 ? -16.523 -26.039 -11.381 1.00 43.75 383 ALA A CA 1
ATOM 2892 C C . ALA A 1 383 ? -17.559 -25.482 -10.367 1.00 43.75 383 ALA A C 1
ATOM 2894 O O . ALA A 1 383 ? -17.444 -24.326 -9.944 1.00 43.75 383 ALA A O 1
ATOM 2895 N N . PRO A 1 384 ? -18.616 -26.232 -9.985 1.00 40.94 384 PRO A N 1
ATOM 2896 C CA . PRO A 1 384 ? -19.773 -25.656 -9.297 1.00 40.94 384 PRO A CA 1
ATOM 2897 C C . PRO A 1 384 ? -19.438 -25.131 -7.892 1.00 40.94 384 PRO A C 1
ATOM 2899 O O . PRO A 1 384 ? -18.631 -25.700 -7.159 1.00 40.94 384 PRO A O 1
ATOM 2902 N N . LYS A 1 385 ? -20.104 -24.027 -7.519 1.00 41.69 385 LYS A N 1
ATOM 2903 C CA . LYS A 1 385 ? -19.917 -23.261 -6.273 1.00 41.69 385 LYS A CA 1
ATOM 2904 C C . LYS A 1 385 ? -19.838 -24.163 -5.032 1.00 41.69 385 LYS A C 1
ATOM 2906 O O . LYS A 1 385 ? -20.861 -24.658 -4.561 1.00 41.69 385 LYS A O 1
ATOM 2911 N N . ARG A 1 386 ? -18.645 -24.290 -4.441 1.00 40.75 386 ARG A N 1
ATOM 2912 C CA . ARG A 1 386 ? -18.486 -24.782 -3.067 1.00 40.75 386 ARG A CA 1
ATOM 2913 C C . ARG A 1 386 ? -18.946 -23.706 -2.082 1.00 40.75 386 ARG A C 1
ATOM 2915 O O . ARG A 1 386 ? -18.560 -22.543 -2.174 1.00 40.75 386 ARG A O 1
ATOM 2922 N N . VAL A 1 387 ? -19.815 -24.113 -1.163 1.00 35.69 387 VAL A N 1
ATOM 2923 C CA . VAL A 1 387 ? -20.333 -23.294 -0.065 1.00 35.69 387 VAL A CA 1
ATOM 2924 C C . VAL A 1 387 ? -19.189 -22.994 0.907 1.00 35.69 387 VAL A C 1
ATOM 2926 O O . VAL A 1 387 ? -18.491 -23.906 1.342 1.00 35.69 387 VAL A O 1
ATOM 2929 N N . SER A 1 388 ? -18.991 -21.715 1.231 1.00 35.88 388 SER A N 1
ATOM 2930 C CA . SER A 1 388 ? -18.050 -21.261 2.260 1.00 35.88 388 SER A CA 1
ATOM 2931 C C . SER A 1 388 ? -18.406 -21.867 3.623 1.00 35.88 388 SER A C 1
ATOM 2933 O O . SER A 1 388 ? -19.542 -21.748 4.081 1.00 35.88 388 SER A O 1
ATOM 2935 N N . LEU A 1 389 ? -17.423 -22.485 4.283 1.00 34.75 389 LEU A N 1
ATOM 2936 C CA . LEU A 1 389 ? -17.544 -23.102 5.612 1.00 34.75 389 LEU A CA 1
ATOM 2937 C C . LEU A 1 389 ? -17.655 -22.088 6.773 1.00 34.75 389 LEU A C 1
ATOM 2939 O O . LEU A 1 389 ? -17.806 -22.495 7.920 1.00 34.75 389 LEU A O 1
ATOM 2943 N N . TYR A 1 390 ? -17.685 -20.778 6.505 1.00 34.97 390 TYR A N 1
ATOM 2944 C CA . TYR A 1 390 ? -17.809 -19.725 7.527 1.00 34.97 390 TYR A CA 1
ATOM 2945 C C . TYR A 1 390 ? -19.228 -19.131 7.647 1.00 34.97 390 TYR A C 1
ATOM 2947 O O . TYR A 1 390 ? -19.404 -17.917 7.733 1.00 34.97 390 TYR A O 1
ATOM 2955 N N . GLN A 1 391 ? -20.268 -19.973 7.670 1.00 35.88 391 GLN A N 1
ATOM 2956 C CA . GLN A 1 391 ? -21.640 -19.541 8.012 1.00 35.88 391 GLN A CA 1
ATOM 2957 C C . GLN A 1 391 ? -22.292 -20.285 9.191 1.00 35.88 391 GLN A C 1
ATOM 2959 O O . GLN A 1 391 ? -23.455 -20.033 9.507 1.00 35.88 391 GLN A O 1
ATOM 2964 N N . PHE A 1 392 ? -21.561 -21.128 9.921 1.00 32.69 392 PHE A N 1
ATOM 2965 C CA . PHE A 1 392 ? -22.068 -21.757 11.145 1.00 32.69 392 PHE A CA 1
ATOM 2966 C C . PHE A 1 392 ? -21.690 -20.948 12.394 1.00 32.69 392 PHE A C 1
ATOM 2968 O O . PHE A 1 392 ? -20.737 -21.284 13.081 1.00 32.69 392 PHE A O 1
ATOM 2975 N N . ASN A 1 393 ? -22.418 -19.855 12.656 1.00 34.09 393 ASN A N 1
ATOM 2976 C CA . ASN A 1 393 ? -22.781 -19.393 14.013 1.00 34.09 393 ASN A CA 1
ATOM 2977 C C . ASN A 1 393 ? -23.542 -18.057 13.973 1.00 34.09 393 ASN A C 1
ATOM 2979 O O . ASN A 1 393 ? -23.082 -17.022 14.445 1.00 34.09 393 ASN A O 1
ATOM 2983 N N . GLN A 1 394 ? -24.755 -18.087 13.426 1.00 33.69 394 GLN A N 1
ATOM 2984 C CA . GLN A 1 394 ? -25.766 -17.063 13.695 1.00 33.69 394 GLN A CA 1
ATOM 2985 C C . GLN A 1 394 ? -26.960 -17.765 14.361 1.00 33.69 394 GLN A C 1
ATOM 2987 O O . GLN A 1 394 ? -27.476 -18.736 13.794 1.00 33.69 394 GLN A O 1
ATOM 2992 N N . PRO A 1 395 ? -27.413 -17.343 15.556 1.00 33.72 395 PRO A N 1
ATOM 2993 C CA . PRO A 1 395 ? -28.609 -17.909 16.164 1.00 33.72 395 PRO A CA 1
ATOM 2994 C C . PRO A 1 395 ? -29.831 -17.559 15.303 1.00 33.72 395 PRO A C 1
ATOM 2996 O O . PRO A 1 395 ? -30.101 -16.395 15.012 1.00 33.72 395 PRO A O 1
ATOM 2999 N N . LYS A 1 396 ? -30.575 -18.584 14.867 1.00 37.19 396 LYS A N 1
ATOM 3000 C CA . LYS A 1 396 ? -31.791 -18.421 14.054 1.00 37.19 396 LYS A CA 1
ATOM 3001 C C . LYS A 1 396 ? -32.834 -17.572 14.806 1.00 37.19 396 LYS A C 1
ATOM 3003 O O . LYS A 1 396 ? -33.156 -17.911 15.948 1.00 37.19 396 LYS A O 1
ATOM 3008 N N . PRO A 1 397 ? -33.442 -16.543 14.187 1.00 36.28 397 PRO A N 1
ATOM 3009 C CA . PRO A 1 397 ? -34.562 -15.837 14.797 1.00 36.28 397 PRO A CA 1
ATOM 3010 C C . PRO A 1 397 ? -35.811 -16.731 14.843 1.00 36.28 397 PRO A C 1
ATOM 3012 O O . PRO A 1 397 ? -36.190 -17.378 13.863 1.00 36.28 397 PRO A O 1
ATOM 3015 N N . LYS A 1 398 ? -36.465 -16.767 16.008 1.00 39.69 398 LYS A N 1
ATOM 3016 C CA . LYS A 1 398 ? -37.730 -17.471 16.236 1.00 39.69 398 LYS A CA 1
ATOM 3017 C C . LYS A 1 398 ? -38.891 -16.753 15.528 1.00 39.69 398 LYS A C 1
ATOM 3019 O O . LYS A 1 398 ? -39.311 -15.690 15.964 1.00 39.69 398 LYS A O 1
ATOM 3024 N N . GLY A 1 399 ? -39.473 -17.426 14.532 1.00 34.16 399 GLY A N 1
ATOM 3025 C CA . GLY A 1 399 ? -40.925 -17.527 14.334 1.00 34.16 399 GLY A CA 1
ATOM 3026 C C . GLY A 1 399 ? -41.644 -16.481 13.468 1.00 34.16 399 GLY A C 1
ATOM 3027 O O . GLY A 1 399 ? -41.556 -15.284 13.703 1.00 34.16 399 GLY A O 1
ATOM 3028 N N . LYS A 1 400 ? -42.506 -16.982 12.569 1.00 34.78 400 LYS A N 1
ATOM 3029 C CA . LYS A 1 400 ? -43.927 -16.593 12.454 1.00 34.78 400 LYS A CA 1
ATOM 3030 C C . LYS A 1 400 ? -44.717 -17.750 11.823 1.00 34.78 400 LYS A C 1
ATOM 3032 O O . LYS A 1 400 ? -44.477 -18.129 10.682 1.00 34.78 400 LYS A O 1
ATOM 3037 N N . ARG A 1 401 ? -45.645 -18.329 12.595 1.00 37.69 401 ARG A N 1
ATOM 3038 C CA . ARG A 1 401 ? -46.680 -19.260 12.115 1.00 37.69 401 ARG A CA 1
ATOM 3039 C C . ARG A 1 401 ? -47.666 -18.468 11.250 1.00 37.69 401 ARG A C 1
ATOM 3041 O O . ARG A 1 401 ? -48.324 -17.568 11.763 1.00 37.69 401 ARG A O 1
ATOM 3048 N N . GLY A 1 402 ? -47.752 -18.787 9.961 1.00 33.78 402 GLY A N 1
ATOM 3049 C CA . GLY A 1 402 ? -48.802 -18.286 9.076 1.00 33.78 402 GLY A CA 1
ATOM 3050 C C . GLY A 1 402 ? -50.092 -19.072 9.293 1.00 33.78 402 GLY A C 1
ATOM 3051 O O . GLY A 1 402 ? -50.110 -20.288 9.115 1.00 33.78 402 GLY A O 1
ATOM 3052 N N . GLY A 1 403 ? -51.149 -18.380 9.719 1.00 33.38 403 GLY A N 1
ATOM 3053 C CA . GLY A 1 403 ? -52.499 -18.924 9.826 1.00 33.38 403 GLY A CA 1
ATOM 3054 C C . GLY A 1 403 ? -53.103 -19.160 8.444 1.00 33.38 403 GLY A C 1
ATOM 3055 O O . GLY A 1 403 ? -53.118 -18.264 7.603 1.00 33.38 403 GLY A O 1
ATOM 3056 N N . ASN A 1 404 ? -53.602 -20.372 8.223 1.00 32.94 404 ASN A N 1
ATOM 3057 C CA . ASN A 1 404 ? -54.345 -20.745 7.030 1.00 32.94 404 ASN A CA 1
ATOM 3058 C C . ASN A 1 404 ? -55.836 -20.491 7.302 1.00 32.94 404 ASN A C 1
ATOM 3060 O O . ASN A 1 404 ? -56.405 -21.104 8.204 1.00 32.94 404 ASN A O 1
ATOM 3064 N N . SER A 1 405 ? -56.460 -19.574 6.566 1.00 34.72 405 SER A N 1
ATOM 3065 C CA . SER A 1 405 ? -57.919 -19.387 6.562 1.00 34.72 405 SER A CA 1
ATOM 3066 C C . SER A 1 405 ? -58.503 -20.058 5.309 1.00 34.72 405 SER A C 1
ATOM 3068 O O . SER A 1 405 ? -57.969 -19.859 4.215 1.00 34.72 405 SER A O 1
ATOM 3070 N N . PRO A 1 406 ? -59.564 -20.878 5.426 1.00 41.41 406 PRO A N 1
ATOM 3071 C CA . PRO A 1 406 ? -60.103 -21.614 4.291 1.00 41.41 406 PRO A CA 1
ATOM 3072 C C . PRO A 1 406 ? -61.049 -20.758 3.438 1.00 41.41 406 PRO A C 1
ATOM 3074 O O . PRO A 1 406 ? -61.829 -19.944 3.933 1.00 41.41 406 PRO A O 1
ATOM 3077 N N . LYS A 1 407 ? -60.973 -20.987 2.123 1.00 37.53 407 LYS A N 1
ATOM 3078 C CA . LYS A 1 407 ? -61.819 -20.391 1.085 1.00 37.53 407 LYS A CA 1
ATOM 3079 C C . LYS A 1 407 ? -63.277 -20.833 1.251 1.00 37.53 407 LYS A C 1
ATOM 3081 O O . LYS A 1 407 ? -63.561 -22.024 1.341 1.00 37.53 407 LYS A O 1
ATOM 3086 N N . ARG A 1 408 ? -64.193 -19.865 1.218 1.00 32.88 408 ARG A N 1
ATOM 3087 C CA . ARG A 1 408 ? -65.648 -20.058 1.198 1.00 32.88 408 ARG A CA 1
ATOM 3088 C C . ARG A 1 408 ? -66.116 -20.120 -0.263 1.00 32.88 408 ARG A C 1
ATOM 3090 O O . ARG A 1 408 ? -65.882 -19.174 -1.013 1.00 32.88 408 ARG A O 1
ATOM 3097 N N . VAL A 1 409 ? -66.751 -21.221 -0.665 1.00 33.22 409 VAL A N 1
ATOM 3098 C CA . VAL A 1 409 ? -67.473 -21.351 -1.944 1.00 33.22 409 VAL A CA 1
ATOM 3099 C C . VAL A 1 409 ? -68.973 -21.247 -1.659 1.00 33.22 409 VAL A C 1
ATOM 3101 O O . VAL A 1 409 ? -69.444 -21.746 -0.640 1.00 33.22 409 VAL A O 1
ATOM 3104 N N . LYS A 1 410 ? -69.673 -20.535 -2.550 1.00 35.12 410 LYS A N 1
ATOM 3105 C CA . LYS A 1 410 ? -71.126 -20.302 -2.603 1.00 35.12 410 LYS A CA 1
ATOM 3106 C C . LYS A 1 410 ? -71.937 -21.595 -2.425 1.00 35.12 410 LYS A C 1
ATOM 3108 O O . LYS A 1 410 ? -71.586 -22.584 -3.062 1.00 35.12 410 LYS A O 1
ATOM 3113 N N . TRP A 1 411 ? -73.008 -21.555 -1.631 1.00 32.12 411 TRP A N 1
ATOM 3114 C CA . TRP A 1 411 ? -74.396 -21.303 -2.060 1.00 32.12 411 TRP A CA 1
ATOM 3115 C C . TRP A 1 411 ? -75.134 -20.570 -0.940 1.00 32.12 411 TRP A C 1
ATOM 3117 O O . TRP A 1 411 ? -74.788 -20.828 0.236 1.00 32.12 411 TRP A O 1
#

InterPro domains:
  IPR029052 Metallo-dependent phosphatase-like [SSF56300] (9-219)
  IPR040194 Cwf19-like protein [PTHR12072] (11-305)

Foldseek 3Di:
DDPPPQPLQWAKEKEFFAAQLVVVLVQVVVVVCCVVPDPHAEYEYFAAHYHLQLDNPVVVCQLVPVDDRSHQYEYAHEASCQHQNNCVLCPPCQACWAASGVSYIYRGQWDWDQGPNFIETEHHAYDDPVQQDDPDDDPPDPGDDRHHHVVRLVVSLVRLCVPVQQFGAEYGHAFDAQQLCVPPDPPDDFVFPDDSNPGTDPSNLVSQQRGGYAEYEYHDRQTFDWDFWAAHSQFTYIYTYAHYPPAPLPHHRMDMDTTRHSVRDDSVVRVVSRVPGHHRSSPDDPPPDDPDPPDDDDDDDDDDDDDDDDDDDDDDDDDDDDDDDDDDDDDDDDDDDDDDDDDDDDDDDDDDDDDDPVVVVVVVVVVVVVSVVVNVVSVVPPDDDDDDPPPPDDPDDDDDDDDDDDDDDDD

Secondary structure (DSSP, 8-state):
---------PEEEEEE---TT-HHHHHHHHHHHHHHH---SEEEE-S--S-TT---TTTHHHHTTSS--SS-EEE---SGGGSHHHHHHHGGGTTT-EEEETTEEE--SEEEEEETTEEEEEE-SB--HHHHHSPPPPS-SS----BPPHHHHHHHHHHHHTTTTT-EEEEEESSPBTTTTTTS-TT-----SS-GGG-SBHHHHHHHHHS-EEEEEE-SS---EEPPPEE-SSSEEEEEE-PPTT-TT----EEEEEE--TTTS-HHHHHHHHHTSBPPTTSPPPPSS-------PPP------------------------------------------------------PPPHHHHHHHHHHHHHHHHHHHHHHHHT----PPPSTT---PPP----PPPPPPPPP-